Protein AF-0000000074470643 (afdb_homodimer)

pLDDT: mean 95.66, std 6.23, range [49.75, 98.94]

Solvent-accessible surface area (backbone atoms only — not comparable to full-atom values): 32249 Å² total; per-residue (Å²): 108,72,21,38,25,67,33,24,43,57,44,52,68,72,54,52,48,46,34,52,74,59,73,43,54,74,43,66,56,80,84,64,85,57,48,74,66,57,52,50,52,52,26,61,74,69,30,36,44,26,34,28,31,30,64,48,70,72,43,24,52,52,39,91,45,71,69,48,5,43,50,46,12,51,49,52,38,53,51,50,40,50,52,16,71,75,34,62,74,42,31,49,32,29,26,48,40,31,44,61,87,42,54,68,62,26,53,50,46,50,50,44,34,48,71,71,59,56,36,62,28,32,44,42,55,28,53,48,82,82,54,64,42,29,67,37,41,76,83,40,46,69,56,49,51,53,36,24,76,65,48,29,34,36,39,40,39,41,36,68,60,75,71,62,75,52,69,47,98,68,44,48,38,65,79,59,51,23,34,45,32,34,23,51,24,53,50,37,17,43,49,65,39,44,51,70,75,35,70,50,36,45,38,31,29,43,36,44,29,28,47,34,74,73,44,49,52,60,75,42,54,50,32,94,73,57,90,58,93,80,67,84,37,87,45,51,45,67,57,39,51,54,51,58,41,63,40,26,25,22,29,22,69,36,27,43,60,52,47,42,55,34,48,57,74,69,32,58,68,72,34,31,29,31,23,47,37,32,66,80,38,43,70,44,40,40,45,17,35,47,51,34,49,69,68,43,95,61,57,68,66,60,46,44,28,28,32,21,51,25,48,51,61,66,55,50,80,127,106,73,21,39,25,68,34,26,43,58,43,51,70,72,54,52,48,45,34,52,75,58,73,42,53,76,42,65,54,81,85,63,84,55,49,75,65,56,51,50,51,51,27,60,75,69,30,37,43,25,35,27,32,30,62,48,68,74,44,22,52,53,39,90,44,69,68,47,5,44,51,46,13,51,50,53,38,53,51,50,40,51,51,17,71,76,34,62,76,41,30,49,32,28,29,48,41,31,44,63,88,42,52,67,62,28,54,52,47,50,50,44,36,47,70,69,60,56,35,61,27,32,43,43,55,28,54,48,82,82,54,64,42,28,70,36,39,75,82,40,46,69,56,48,51,53,37,24,75,64,48,29,34,35,40,39,41,42,39,68,60,74,69,63,76,52,68,46,98,66,46,48,39,64,79,60,49,23,33,45,31,34,22,52,24,52,50,37,17,43,48,66,38,43,51,70,74,34,68,49,38,46,37,32,29,43,36,44,29,27,48,35,74,73,44,50,52,60,76,40,54,50,32,96,74,57,90,58,91,81,66,84,40,89,46,52,45,68,58,41,51,54,49,57,42,62,39,27,26,23,30,22,70,36,27,43,60,53,45,42,55,33,48,60,74,68,33,57,68,72,34,31,29,32,23,47,36,32,65,80,37,44,71,45,39,39,46,18,35,48,51,34,47,71,67,43,93,61,57,68,67,59,47,44,28,28,32,24,51,27,47,50,61,68,56,51,79,128

InterPro domains:
  IPR006680 Amidohydrolase-related [PF04909] (4-315)
  IPR032465 2-amino-3-carboxymuconate-6-semialdehyde decarboxylase [PTHR21240] (1-316)
  IPR032466 Metal-dependent hydrolase [SSF51556] (3-315)

Nearest PDB structures (foldseek):
  2dvt-assembly1_C  TM=8.179E-01  e=3.214E-21  Rhizobium sp. MTP-10005
  4icm-assembly2_G  TM=8.122E-01  e=1.152E-19  Sphingobium sp. SYK-6
  4ofc-assembly1_A  TM=8.138E-01  e=7.289E-19  Homo sapiens
  4ign-assembly2_B  TM=8.265E-01  e=6.825E-18  Homo sapiens
  7pwy-assembly2_D  TM=8.043E-01  e=5.771E-18  Homo sapiens

Foldseek 3Di:
DEFEAAAAEAQDPVNLVLQVVLVHALLPAHDDDGDPVVVVVLCVVLVYFAYAYEHAPPFLQSHDDQVSSLVRQVVVLVVQLVVCVVPVRHYAYAGTAGFLLPVVSRLVSQCCSCVPSVGLAHEDEQAGDLARRGCLDPSNLSVLVSCLVQLGEYEYFYGAHSDSDDPDPVDGCCVQVRLVSLLVNLVSCLQSVVLVVRVSYAYEGEQFSSCCLVCLCVVADDDPDDPDDDDPGPDHSVSSLVSVQSYAYENALNQAQVSVVSSPVRHPLLRAAYHHNPPSPPSVSSVVSSVRNVPHDDDPVSSCSRRHVSVCVSSDRD/DEFEAAAAEADDPVNLVLQVVLVHALLPAHDDDGDPVVVVVLCVVLVYFAYAYEHAPPFLQSHDDQVSSLVRQVVVLVVQLVVCVVPVRHYAYAGTAGFLLPVVSRLVSQCCSCVPSVGLAHEDEQAGDLARRGCLDPSNLSVLVSCLVQLGEYEYFYGAHSDSDDPDPVDGCVVQVRLVSLQVNLVSCLQSVVLVVRVSYAYEGEQFSSCCLVCLCVVADDDPDDPDDDDPGPDHSVSSLVSVQSYAYENALNQAQVSVVSSVVRHPLLRAAYHHNPPSPPSVSSVVSSVRNVPHDDDPVSSCSRRHVSVCVSSDRD

Sequence (636 aa):
MSKIDTHHHFVPQFYAEAVENAGGDPSGWPTPKWSAEASLASMNRNGTQKAILSLTAPGAVIAPNDNGRRTLARQANEFTAQLRDEQPERFGFFAALPCLLDTEGTLEEIRYSLDVLKAEGVTLFTRYGTGNHYLGHPDFRPIWEELNRRKAVVFIHPTHPADTNRVNPQLPQPAIDYPHETTRTAVDLLTTGTKAAFPDCKVILSHAGGTLPYLISRLTTVTKFPEAEYKPYSRGPEEMVEDFKSFYFDLALSSSPAVLTLLMSLVPHDHIVYGSDFPYANNNKIAGFKEALDEYPLDQDLRDRIYYANAQKLLARHMSKIDTHHHFVPQFYAEAVENAGGDPSGWPTPKWSAEASLASMNRNGTQKAILSLTAPGAVIAPNDNGRRTLARQANEFTAQLRDEQPERFGFFAALPCLLDTEGTLEEIRYSLDVLKAEGVTLFTRYGTGNHYLGHPDFRPIWEELNRRKAVVFIHPTHPADTNRVNPQLPQPAIDYPHETTRTAVDLLTTGTKAAFPDCKVILSHAGGTLPYLISRLTTVTKFPEAEYKPYSRGPEEMVEDFKSFYFDLALSSSPAVLTLLMSLVPHDHIVYGSDFPYANNNKIAGFKEALDEYPLDQDLRDRIYYANAQKLLARH

Secondary structure (DSSP, 8-state):
--EEEEEEEE--HHHHHHHHHTTS-TTSPPPPP--HHHHHHHHHHHTEEEEEEEEPTTGGGGSSSHHHHHHHHHHHHHHHHHHHHH-TTTEEEEEP---TTSHHHHHHHHHIIIIIS--SEEEEESEETTTTEETTSGGGHHHHHHHHHTT-EEEEE----S----SSTT--HHHHHHHHHHHHHHHHHHHTTHHHH-TT-EEEEHHHHTTHHHHHHHHH---SS-SS----SSS-HHHHHHHHHHSEEE-TT---HHHHHHHHHHS-GGGEE----TTTS-HHHHHHHHHHHHHS---HHHHHIIIIIHHHHHH---/--EEEEEEEE--HHHHHHHHHTTS-TTSPPPPP--HHHHHHHHHHHTEEEEEEEEPTTGGGGSSSHHHHHHHHHHHHHHHHHHHHH-TTTEEEEEP---TTSHHHHHHHHHIIIIIS--SEEEEESEETTTTEETTSGGGHHHHHHHHHTT-EEEEE----S----SSTT--GGGTHHHHHHHHHHHHHHHTTHHHH-TT-EEEEHHHHTTHHHHHHHHH---SS-SS----SSS-HHHHHHHHHTSEEE-TT---HHHHHHHHHHS-GGGEE----TTTS-HHHHHHHHHHHHHS---HHHHHIIIIIHHHHHH---

Organism: Aspergillus tubingensis (strain CBS 134.48) (NCBI:txid767770)

Structure (mmCIF, N/CA/C/O backbone):
data_AF-0000000074470643-model_v1
#
loop_
_entity.id
_entity.type
_entity.pdbx_description
1 polymer '6-methylsalicylate decarboxylase'
#
loop_
_atom_site.group_PDB
_atom_site.id
_atom_site.type_symbol
_atom_site.label_atom_id
_atom_site.label_alt_id
_atom_site.label_comp_id
_atom_site.label_asym_id
_atom_site.label_entity_id
_atom_site.label_seq_id
_atom_site.pdbx_PDB_ins_code
_atom_site.Cartn_x
_atom_site.Cartn_y
_atom_site.Cartn_z
_atom_site.occupancy
_atom_site.B_iso_or_equiv
_atom_site.auth_seq_id
_atom_site.auth_comp_id
_atom_site.auth_asym_id
_atom_site.auth_atom_id
_atom_site.pdbx_PDB_model_num
ATOM 1 N N . MET A 1 1 ? 12.703 31.516 -4.488 1 55.69 1 MET A N 1
ATOM 2 C CA . MET A 1 1 ? 11.805 30.422 -4.824 1 55.69 1 MET A CA 1
ATOM 3 C C . MET A 1 1 ? 10.844 30.141 -3.674 1 55.69 1 MET A C 1
ATOM 5 O O . MET A 1 1 ? 11.219 30.266 -2.506 1 55.69 1 MET A O 1
ATOM 9 N N . SER A 1 2 ? 9.383 30.359 -3.783 1 86.06 2 SER A N 1
ATOM 10 C CA . SER A 1 2 ? 8.195 30.703 -3.014 1 86.06 2 SER A CA 1
ATOM 11 C C . SER A 1 2 ? 7.367 29.453 -2.684 1 86.06 2 SER A C 1
ATOM 13 O O . SER A 1 2 ? 6.141 29.469 -2.805 1 86.06 2 SER A O 1
ATOM 15 N N . LYS A 1 3 ? 7.992 28.375 -2.143 1 97 3 LYS A N 1
ATOM 16 C CA . LYS A 1 3 ? 7.203 27.188 -1.842 1 97 3 LYS A CA 1
ATOM 17 C C . LYS A 1 3 ? 6.566 27.281 -0.459 1 97 3 LYS A C 1
ATOM 19 O O . LYS A 1 3 ? 7.125 27.906 0.447 1 97 3 LYS A O 1
ATOM 24 N N . ILE A 1 4 ? 5.418 26.75 -0.362 1 98.5 4 ILE A N 1
ATOM 25 C CA . ILE A 1 4 ? 4.809 26.484 0.936 1 98.5 4 ILE A CA 1
ATOM 26 C C . ILE A 1 4 ? 4.844 24.984 1.229 1 98.5 4 ILE A C 1
ATOM 28 O O . ILE A 1 4 ? 4.297 24.188 0.465 1 98.5 4 ILE A O 1
ATOM 32 N N . ASP A 1 5 ? 5.547 24.578 2.24 1 98.69 5 ASP A N 1
ATOM 33 C CA . ASP A 1 5 ? 5.699 23.188 2.672 1 98.69 5 ASP A CA 1
ATOM 34 C C . ASP A 1 5 ? 4.605 22.797 3.664 1 98.69 5 ASP A C 1
ATOM 36 O O . ASP A 1 5 ? 4.684 23.141 4.848 1 98.69 5 ASP A O 1
ATOM 40 N N . THR A 1 6 ? 3.633 22.016 3.234 1 98.81 6 THR A N 1
ATOM 41 C CA . THR A 1 6 ? 2.477 21.672 4.062 1 98.81 6 THR A CA 1
ATOM 42 C C . THR A 1 6 ? 2.752 20.438 4.902 1 98.81 6 THR A C 1
ATOM 44 O O . THR A 1 6 ? 1.902 20.016 5.688 1 98.81 6 THR A O 1
ATOM 47 N N . HIS A 1 7 ? 3.889 19.781 4.762 1 98.81 7 HIS A N 1
ATOM 48 C CA . HIS A 1 7 ? 4.316 18.594 5.492 1 98.81 7 HIS A CA 1
ATOM 49 C C . HIS A 1 7 ? 5.75 18.75 5.996 1 98.81 7 HIS A C 1
ATOM 51 O O . HIS A 1 7 ? 6.68 18.188 5.41 1 98.81 7 HIS A O 1
ATOM 57 N N . HIS A 1 8 ? 5.855 19.422 7.062 1 98.75 8 HIS A N 1
ATOM 58 C CA . HIS A 1 8 ? 7.102 19.75 7.742 1 98.75 8 HIS A CA 1
ATOM 59 C C . HIS A 1 8 ? 6.98 19.547 9.25 1 98.75 8 HIS A C 1
ATOM 61 O O . HIS A 1 8 ? 6.043 20.047 9.875 1 98.75 8 HIS A O 1
ATOM 67 N N . HIS A 1 9 ? 7.891 18.75 9.758 1 98.69 9 HIS A N 1
ATOM 68 C CA . HIS A 1 9 ? 7.738 18.438 11.172 1 98.69 9 HIS A CA 1
ATOM 69 C C . HIS A 1 9 ? 8.695 19.25 12.039 1 98.69 9 HIS A C 1
ATOM 71 O O . HIS A 1 9 ? 9.648 19.844 11.523 1 98.69 9 HIS A O 1
ATOM 77 N N . PHE A 1 10 ? 8.352 19.344 13.281 1 98.38 10 PHE A N 1
ATOM 78 C CA . PHE A 1 10 ? 9.219 19.859 14.336 1 98.38 10 PHE A CA 1
ATOM 79 C C . PHE A 1 10 ? 9.328 18.859 15.477 1 98.38 10 PHE A C 1
ATOM 81 O O . PHE A 1 10 ? 8.398 18.094 15.734 1 98.38 10 PHE A O 1
ATOM 88 N N . VAL A 1 11 ? 10.531 18.797 16.078 1 97.69 11 VAL A N 1
ATOM 89 C CA . VAL A 1 11 ? 10.805 17.875 17.188 1 97.69 11 VAL A CA 1
ATOM 90 C C . VAL A 1 11 ? 11.508 18.641 18.312 1 97.69 11 VAL A C 1
ATOM 92 O O . VAL A 1 11 ? 12.703 18.469 18.531 1 97.69 11 VAL A O 1
ATOM 95 N N . PRO A 1 12 ? 10.711 19.453 19.031 1 97.56 12 PRO A N 1
ATOM 96 C CA . PRO A 1 12 ? 11.344 20.156 20.141 1 97.56 12 PRO A CA 1
ATOM 97 C C . PRO A 1 12 ? 11.836 19.219 21.25 1 97.56 12 PRO A C 1
ATOM 99 O O . PRO A 1 12 ? 11.383 18.078 21.328 1 97.56 12 PRO A O 1
ATOM 102 N N . GLN A 1 13 ? 12.727 19.766 22.062 1 97.31 13 GLN A N 1
ATOM 103 C CA . GLN A 1 13 ? 13.406 18.953 23.078 1 97.31 13 GLN A CA 1
ATOM 104 C C . GLN A 1 13 ? 12.398 18.281 24 1 97.31 13 GLN A C 1
ATOM 106 O O . GLN A 1 13 ? 12.555 17.094 24.328 1 97.31 13 GLN A O 1
ATOM 111 N N . PHE A 1 14 ? 11.391 18.984 24.391 1 97.81 14 PHE A N 1
ATOM 112 C CA . PHE A 1 14 ? 10.43 18.406 25.328 1 97.81 14 PHE A CA 1
ATOM 113 C C . PHE A 1 14 ? 9.695 17.219 24.703 1 97.81 14 PHE A C 1
ATOM 115 O O . PHE A 1 14 ? 9.328 16.266 25.391 1 97.81 14 PHE A O 1
ATOM 122 N N . TYR A 1 15 ? 9.445 17.25 23.453 1 98 15 TYR A N 1
ATOM 123 C CA . TYR A 1 15 ? 8.789 16.125 22.766 1 98 15 TYR A CA 1
ATOM 124 C C . TYR A 1 15 ? 9.742 14.945 22.625 1 98 15 TYR A C 1
ATOM 126 O O . TYR A 1 15 ? 9.359 13.797 22.859 1 98 15 TYR A O 1
ATOM 134 N N . ALA A 1 16 ? 10.961 15.25 22.172 1 97.38 16 ALA A N 1
ATOM 135 C CA . ALA A 1 16 ? 11.969 14.195 22.062 1 97.38 16 ALA A CA 1
ATOM 136 C C . ALA A 1 16 ? 12.117 13.445 23.391 1 97.38 16 ALA A C 1
ATOM 138 O O . ALA A 1 16 ? 12.234 12.219 23.406 1 97.38 16 ALA A O 1
ATOM 139 N N . GLU A 1 17 ? 12.102 14.18 24.453 1 97.19 17 GLU A N 1
ATOM 140 C CA . GLU A 1 17 ? 12.211 13.594 25.781 1 97.19 17 GLU A CA 1
ATOM 141 C C . GLU A 1 17 ? 10.992 12.742 26.109 1 97.19 17 GLU A C 1
ATOM 143 O O . GLU A 1 17 ? 11.117 11.68 26.719 1 97.19 17 GLU A O 1
ATOM 148 N N . ALA A 1 18 ? 9.836 13.25 25.75 1 97.44 18 ALA A N 1
ATOM 149 C CA . ALA A 1 18 ? 8.609 12.477 25.984 1 97.44 18 ALA A CA 1
ATOM 150 C C . ALA A 1 18 ? 8.664 11.141 25.266 1 97.44 18 ALA A C 1
ATOM 152 O O . ALA A 1 18 ? 8.266 10.109 25.812 1 97.44 18 ALA A O 1
ATOM 153 N N . VAL A 1 19 ? 9.125 11.117 24.031 1 97 19 VAL A N 1
ATOM 154 C CA . VAL A 1 19 ? 9.25 9.891 23.25 1 97 19 VAL A CA 1
ATOM 155 C C . VAL A 1 19 ? 10.258 8.953 23.906 1 97 19 VAL A C 1
ATOM 157 O O . VAL A 1 19 ? 10 7.758 24.047 1 97 19 VAL A O 1
ATOM 160 N N . GLU A 1 20 ? 11.367 9.508 24.312 1 95.88 20 GLU A N 1
ATOM 161 C CA . GLU A 1 20 ? 12.406 8.727 24.969 1 95.88 20 GLU A CA 1
ATOM 162 C C . GLU A 1 20 ? 11.891 8.102 26.266 1 95.88 20 GLU A C 1
ATOM 164 O O . GLU A 1 20 ? 12.117 6.922 26.531 1 95.88 20 GLU A O 1
ATOM 169 N N . ASN A 1 21 ? 11.219 8.914 27 1 95.94 21 ASN A N 1
ATOM 170 C CA . ASN A 1 21 ? 10.688 8.469 28.281 1 95.94 21 ASN A CA 1
ATOM 171 C C . ASN A 1 21 ? 9.664 7.348 28.109 1 95.94 21 ASN A C 1
ATOM 173 O O . ASN A 1 21 ? 9.469 6.531 29 1 95.94 21 ASN A O 1
ATOM 177 N N . ALA A 1 22 ? 9.062 7.34 26.953 1 95.5 22 ALA A N 1
ATOM 178 C CA . ALA A 1 22 ? 8.047 6.324 26.672 1 95.5 22 ALA A CA 1
ATOM 179 C C . ALA A 1 22 ? 8.695 5.062 26.109 1 95.5 22 ALA A C 1
ATOM 181 O O . ALA A 1 22 ? 7.996 4.102 25.766 1 95.5 22 ALA A O 1
ATOM 182 N N . GLY A 1 23 ? 9.938 5.008 25.938 1 94.25 23 GLY A N 1
ATOM 183 C CA . GLY A 1 23 ? 10.625 3.828 25.438 1 94.25 23 GLY A CA 1
ATOM 184 C C . GLY A 1 23 ? 11 3.936 23.969 1 94.25 23 GLY A C 1
ATOM 185 O O . GLY A 1 23 ? 11.359 2.938 23.344 1 94.25 23 GLY A O 1
ATOM 186 N N . GLY A 1 24 ? 10.812 5.113 23.422 1 92.12 24 GLY A N 1
ATOM 187 C CA . GLY A 1 24 ? 11.141 5.324 22.016 1 92.12 24 GLY A CA 1
ATOM 188 C C . GLY A 1 24 ? 9.93 5.32 21.109 1 92.12 24 GLY A C 1
ATOM 189 O O . GLY A 1 24 ? 8.805 5.09 21.562 1 92.12 24 GLY A O 1
ATOM 190 N N . ASP A 1 25 ? 10.094 5.633 19.859 1 90.81 25 ASP A N 1
ATOM 191 C CA . ASP A 1 25 ? 9.039 5.605 18.844 1 90.81 25 ASP A CA 1
ATOM 192 C C . ASP A 1 25 ? 8.625 4.172 18.531 1 90.81 25 ASP A C 1
ATOM 194 O O . ASP A 1 25 ? 9.438 3.375 18.062 1 90.81 25 ASP A O 1
ATOM 198 N N . PRO A 1 26 ? 7.418 3.824 18.656 1 89.19 26 PRO A N 1
ATOM 199 C CA . PRO A 1 26 ? 6.973 2.447 18.422 1 89.19 26 PRO A CA 1
ATOM 200 C C . PRO A 1 26 ? 7.16 1.996 16.984 1 89.19 26 PRO A C 1
ATOM 202 O O . PRO A 1 26 ? 7.199 0.794 16.703 1 89.19 26 PRO A O 1
ATOM 205 N N . SER A 1 27 ? 7.27 2.879 16.016 1 88 27 SER A N 1
ATOM 206 C CA . SER A 1 27 ? 7.418 2.539 14.609 1 88 27 SER A CA 1
ATOM 207 C C . SER A 1 27 ? 8.812 2.006 14.305 1 88 27 SER A C 1
ATOM 209 O O . SER A 1 27 ? 9.055 1.438 13.242 1 88 27 SER A O 1
ATOM 211 N N . GLY A 1 28 ? 9.797 2.242 15.258 1 83.69 28 GLY A N 1
ATOM 212 C CA . GLY A 1 28 ? 11.172 1.803 15.086 1 83.69 28 GLY A CA 1
ATOM 213 C C . GLY A 1 28 ? 12.062 2.863 14.469 1 83.69 28 GLY A C 1
ATOM 214 O O . GLY A 1 28 ? 13.273 2.67 14.352 1 83.69 28 GLY A O 1
ATOM 215 N N . TRP A 1 29 ? 11.523 3.947 14.086 1 84.69 29 TRP A N 1
ATOM 216 C CA . TRP A 1 29 ? 12.32 5.031 13.523 1 84.69 29 TRP A CA 1
ATOM 217 C C . TRP A 1 29 ? 12.953 5.875 14.625 1 84.69 29 TRP A C 1
ATOM 219 O O . TRP A 1 29 ? 12.297 6.215 15.609 1 84.69 29 TRP A O 1
ATOM 229 N N . PRO A 1 30 ? 14.195 6.23 14.477 1 86.75 30 PRO A N 1
ATOM 230 C CA . PRO A 1 30 ? 14.836 7.074 15.492 1 86.75 30 PRO A CA 1
ATOM 231 C C . PRO A 1 30 ? 14.297 8.5 15.492 1 86.75 30 PRO A C 1
ATOM 233 O O . PRO A 1 30 ? 13.922 9.023 14.438 1 86.75 30 PRO A O 1
ATOM 236 N N . THR A 1 31 ? 14.234 9.117 16.641 1 91.88 31 THR A N 1
ATOM 237 C CA . THR A 1 31 ? 13.836 10.516 16.766 1 91.88 31 THR A CA 1
ATOM 238 C C . THR A 1 31 ? 14.938 11.445 16.266 1 91.88 31 THR A C 1
ATOM 240 O O . THR A 1 31 ? 16.031 11.469 16.828 1 91.88 31 THR A O 1
ATOM 243 N N . PRO A 1 32 ? 14.688 12.188 15.281 1 93.44 32 PRO A N 1
ATOM 244 C CA . PRO A 1 32 ? 15.734 13.07 14.773 1 93.44 32 PRO A CA 1
ATOM 245 C C . PRO A 1 32 ? 15.969 14.289 15.664 1 93.44 32 PRO A C 1
ATOM 247 O O . PRO A 1 32 ? 15.086 14.672 16.438 1 93.44 32 PRO A O 1
ATOM 250 N N . LYS A 1 33 ? 17.141 14.836 15.5 1 93.88 33 LYS A N 1
ATOM 251 C CA . LYS A 1 33 ? 17.391 16.156 16.078 1 93.88 33 LYS A CA 1
ATOM 252 C C . LYS A 1 33 ? 16.688 17.25 15.273 1 93.88 33 LYS A C 1
ATOM 254 O O . LYS A 1 33 ? 16.578 17.141 14.047 1 93.88 33 LYS A O 1
ATOM 259 N N . TRP A 1 34 ? 16.281 18.25 16.062 1 96.94 34 TRP A N 1
ATOM 260 C CA . TRP A 1 34 ? 15.586 19.344 15.383 1 96.94 34 TRP A CA 1
ATOM 261 C C . TRP A 1 34 ? 15.844 20.672 16.078 1 96.94 34 TRP A C 1
ATOM 263 O O . TRP A 1 34 ? 15.992 20.719 17.312 1 96.94 34 TRP A O 1
ATOM 273 N N . SER A 1 35 ? 15.953 21.688 15.32 1 97.69 35 SER A N 1
ATOM 274 C CA . SER A 1 35 ? 15.93 23.078 15.766 1 97.69 35 SER A CA 1
ATOM 275 C C . SER A 1 35 ? 15.266 23.969 14.727 1 97.69 35 SER A C 1
ATOM 277 O O . SER A 1 35 ? 15.156 23.609 13.555 1 97.69 35 SER A O 1
ATOM 279 N N . ALA A 1 36 ? 14.734 25.094 15.172 1 97.94 36 ALA A N 1
ATOM 280 C CA . ALA A 1 36 ? 14.172 26.062 14.227 1 97.94 36 ALA A CA 1
ATOM 281 C C . ALA A 1 36 ? 15.195 26.469 13.172 1 97.94 36 ALA A C 1
ATOM 283 O O . ALA A 1 36 ? 14.859 26.641 12 1 97.94 36 ALA A O 1
ATOM 284 N N . GLU A 1 37 ? 16.453 26.547 13.602 1 97.94 37 GLU A N 1
ATOM 285 C CA . GLU A 1 37 ? 17.531 26.906 12.695 1 97.94 37 GLU A CA 1
ATOM 286 C C . GLU A 1 37 ? 17.734 25.844 11.625 1 97.94 37 GLU A C 1
ATOM 288 O O . GLU A 1 37 ? 17.984 26.156 10.461 1 97.94 37 GLU A O 1
ATOM 293 N N . ALA A 1 38 ? 17.672 24.594 12.039 1 97.56 38 ALA A N 1
ATOM 294 C CA . ALA A 1 38 ? 17.828 23.5 11.086 1 97.56 38 ALA A CA 1
ATOM 295 C C . ALA A 1 38 ? 16.703 23.516 10.055 1 97.56 38 ALA A C 1
ATOM 297 O O . ALA A 1 38 ? 16.922 23.25 8.875 1 97.56 38 ALA A O 1
ATOM 298 N N . SER A 1 39 ? 15.43 23.75 10.555 1 98 39 SER A N 1
ATOM 299 C CA . SER A 1 39 ? 14.297 23.875 9.648 1 98 39 SER A CA 1
ATOM 300 C C . SER A 1 39 ? 14.516 25 8.641 1 98 39 SER A C 1
ATOM 302 O O . SER A 1 39 ? 14.336 24.812 7.438 1 98 39 SER A O 1
ATOM 304 N N . LEU A 1 40 ? 14.969 26.141 9.125 1 97.94 40 LEU A N 1
ATOM 305 C CA . LEU A 1 40 ? 15.195 27.297 8.25 1 97.94 40 LEU A CA 1
ATOM 306 C C . LEU A 1 40 ? 16.281 26.984 7.23 1 97.94 40 LEU A C 1
ATOM 308 O O . LEU A 1 40 ? 16.172 27.375 6.062 1 97.94 40 LEU A O 1
ATOM 312 N N . ALA A 1 41 ? 17.312 26.297 7.676 1 97.19 41 ALA A N 1
ATOM 313 C CA . ALA A 1 41 ? 18.391 25.922 6.766 1 97.19 41 ALA A CA 1
ATOM 314 C C . ALA A 1 41 ? 17.891 25 5.66 1 97.19 41 ALA A C 1
ATOM 316 O O . ALA A 1 41 ? 18.219 25.188 4.484 1 97.19 41 ALA A O 1
ATOM 317 N N . SER A 1 42 ? 17.109 24.031 6.031 1 96.19 42 SER A N 1
ATOM 318 C CA . SER A 1 42 ? 16.531 23.125 5.051 1 96.19 42 SER A CA 1
ATOM 319 C C . SER A 1 42 ? 15.594 23.844 4.09 1 96.19 42 SER A C 1
ATOM 321 O O . SER A 1 42 ? 15.617 23.594 2.885 1 96.19 42 SER A O 1
ATOM 323 N N . MET A 1 43 ? 14.773 24.719 4.621 1 97.12 43 MET A N 1
ATOM 324 C CA . MET A 1 43 ? 13.844 25.516 3.818 1 97.12 43 MET A CA 1
ATOM 325 C C . MET A 1 43 ? 14.602 26.359 2.789 1 97.12 43 MET A C 1
ATOM 327 O O . MET A 1 43 ? 14.234 26.359 1.61 1 97.12 43 MET A O 1
ATOM 331 N N . ASN A 1 44 ? 15.656 26.984 3.211 1 96.06 44 ASN A N 1
ATOM 332 C CA . ASN A 1 44 ? 16.453 27.812 2.311 1 96.06 44 ASN A CA 1
ATOM 333 C C . ASN A 1 44 ? 17.094 26.969 1.206 1 96.06 44 ASN A C 1
ATOM 335 O O . ASN A 1 44 ? 17.094 27.359 0.039 1 96.06 44 ASN A O 1
ATOM 339 N N . ARG A 1 45 ? 17.531 25.859 1.609 1 92.69 45 ARG A N 1
ATOM 340 C CA . ARG A 1 45 ? 18.172 24.953 0.655 1 92.69 45 ARG A CA 1
ATOM 341 C C . ARG A 1 45 ? 17.172 24.469 -0.391 1 92.69 45 ARG A C 1
ATOM 343 O O . ARG A 1 45 ? 17.531 24.266 -1.553 1 92.69 45 ARG A O 1
ATOM 350 N N . ASN A 1 46 ? 15.945 24.391 0.008 1 93.06 46 ASN A N 1
ATOM 351 C CA . ASN A 1 46 ? 14.945 23.766 -0.852 1 93.06 46 ASN A CA 1
ATOM 352 C C . ASN A 1 46 ? 14.055 24.812 -1.52 1 93.06 46 ASN A C 1
ATOM 354 O O . ASN A 1 46 ? 13.188 24.469 -2.328 1 93.06 46 ASN A O 1
ATOM 358 N N . GLY A 1 47 ? 14.234 26.016 -1.171 1 95.5 47 GLY A N 1
ATOM 359 C CA . GLY A 1 47 ? 13.438 27.078 -1.773 1 95.5 47 GLY A CA 1
ATOM 360 C C . GLY A 1 47 ? 12.055 27.203 -1.167 1 95.5 47 GLY A C 1
ATOM 361 O O . GLY A 1 47 ? 11.109 27.609 -1.844 1 95.5 47 GLY A O 1
ATOM 362 N N . THR A 1 48 ? 11.922 26.797 0.086 1 97.31 48 THR A N 1
ATOM 363 C CA . THR A 1 48 ? 10.664 26.906 0.813 1 97.31 48 THR A CA 1
ATOM 364 C C . THR A 1 48 ? 10.57 28.219 1.561 1 97.31 48 THR A C 1
ATOM 366 O O . THR A 1 48 ? 11.453 28.562 2.354 1 97.31 48 THR A O 1
ATOM 369 N N . GLN A 1 49 ? 9.609 28.953 1.248 1 97.75 49 GLN A N 1
ATOM 370 C CA . GLN A 1 49 ? 9.391 30.234 1.914 1 97.75 49 GLN A CA 1
ATOM 371 C C . GLN A 1 49 ? 8.711 30.047 3.266 1 97.75 49 GLN A C 1
ATOM 373 O O . GLN A 1 49 ? 9.086 30.688 4.254 1 97.75 49 GLN A O 1
ATOM 378 N N . LYS A 1 50 ? 7.672 29.234 3.277 1 98.06 50 LYS A N 1
ATOM 379 C CA . LYS A 1 50 ? 6.887 29.016 4.488 1 98.06 50 LYS A CA 1
ATOM 380 C C . LYS A 1 50 ? 6.668 27.531 4.734 1 98.06 50 LYS A C 1
ATOM 382 O O . LYS A 1 50 ? 6.371 26.781 3.805 1 98.06 50 LYS A O 1
ATOM 387 N N . ALA A 1 51 ? 6.875 27.094 5.93 1 98.56 51 ALA A N 1
ATOM 388 C CA . ALA A 1 51 ? 6.602 25.719 6.352 1 98.56 51 ALA A CA 1
ATOM 389 C C . ALA A 1 51 ? 5.457 25.672 7.359 1 98.56 51 ALA A C 1
ATOM 391 O O . ALA A 1 51 ? 5.426 26.469 8.305 1 98.56 51 ALA A O 1
ATOM 392 N N . ILE A 1 52 ? 4.496 24.844 7.098 1 98.75 52 ILE A N 1
ATOM 393 C CA . ILE A 1 52 ? 3.457 24.562 8.078 1 98.75 52 ILE A CA 1
ATOM 394 C C . ILE A 1 52 ? 3.891 23.406 8.969 1 98.75 52 ILE A C 1
ATOM 396 O O . ILE A 1 52 ? 3.92 22.25 8.523 1 98.75 52 ILE A O 1
ATOM 400 N N . LEU A 1 53 ? 4.207 23.688 10.203 1 98.81 53 LEU A N 1
ATOM 401 C CA . LEU A 1 53 ? 4.773 22.734 11.141 1 98.81 53 LEU A CA 1
ATOM 402 C C . LEU A 1 53 ? 3.695 21.812 11.695 1 98.81 53 LEU A C 1
ATOM 404 O O . LEU A 1 53 ? 2.584 22.25 11.992 1 98.81 53 LEU A O 1
ATOM 408 N N . SER A 1 54 ? 3.977 20.531 11.773 1 98.75 54 SER A N 1
ATOM 409 C CA . SER A 1 54 ? 3.107 19.578 12.438 1 98.75 54 SER A CA 1
ATOM 410 C C . SER A 1 54 ? 3.904 18.641 13.336 1 98.75 54 SER A C 1
ATOM 412 O O . SER A 1 54 ? 5.023 18.25 13 1 98.75 54 SER A O 1
ATOM 414 N N . LEU A 1 55 ? 3.355 18.344 14.469 1 97.69 55 LEU A N 1
ATOM 415 C CA . LEU A 1 55 ? 3.977 17.375 15.352 1 97.69 55 LEU A CA 1
ATOM 416 C C . LEU A 1 55 ? 3.902 15.969 14.758 1 97.69 55 LEU A C 1
ATOM 418 O O . LEU A 1 55 ? 2.824 15.516 14.367 1 97.69 55 LEU A O 1
ATOM 422 N N . THR A 1 56 ? 4.957 15.328 14.609 1 91.62 56 THR A N 1
ATOM 423 C CA . THR A 1 56 ? 5.043 14.031 13.938 1 91.62 56 THR A CA 1
ATOM 424 C C . THR A 1 56 ? 4.43 12.93 14.797 1 91.62 56 THR A C 1
ATOM 426 O O . THR A 1 56 ? 4.047 13.172 15.945 1 91.62 56 THR A O 1
ATOM 429 N N . ALA A 1 57 ? 4.262 11.812 14.18 1 94.44 57 ALA A N 1
ATOM 430 C CA . ALA A 1 57 ? 3.828 10.617 14.898 1 94.44 57 ALA A CA 1
ATOM 431 C C . ALA A 1 57 ? 4.898 10.148 15.875 1 94.44 57 ALA A C 1
ATOM 433 O O . ALA A 1 57 ? 6.098 10.273 15.609 1 94.44 57 ALA A O 1
ATOM 434 N N . PRO A 1 58 ? 4.504 9.641 17.078 1 94.44 58 PRO A N 1
ATOM 435 C CA . PRO A 1 58 ? 3.137 9.297 17.469 1 94.44 58 PRO A CA 1
ATOM 436 C C . PRO A 1 58 ? 2.383 10.477 18.078 1 94.44 58 PRO A C 1
ATOM 438 O O . PRO A 1 58 ? 1.208 10.352 18.422 1 94.44 58 PRO A O 1
ATOM 441 N N . GLY A 1 59 ? 3.037 11.656 18.156 1 97.06 59 GLY A N 1
ATOM 442 C CA . GLY A 1 59 ? 2.373 12.852 18.641 1 97.06 59 GLY A CA 1
ATOM 443 C C . GLY A 1 59 ? 2.113 12.82 20.141 1 97.06 59 GLY A C 1
ATOM 444 O O . GLY A 1 59 ? 2.828 12.148 20.891 1 97.06 59 GLY A O 1
ATOM 445 N N . ALA A 1 60 ? 1.167 13.555 20.562 1 98 60 ALA A N 1
ATOM 446 C CA . ALA A 1 60 ? 0.903 13.742 22 1 98 60 ALA A CA 1
ATOM 447 C C . ALA A 1 60 ? 0.417 12.445 22.641 1 98 60 ALA A C 1
ATOM 449 O O . ALA A 1 60 ? 0.482 12.289 23.859 1 98 60 ALA A O 1
ATOM 450 N N . VAL A 1 61 ? -0.003 11.5 21.844 1 96.81 61 VAL A N 1
ATOM 451 C CA . VAL A 1 61 ? -0.555 10.258 22.359 1 96.81 61 VAL A CA 1
ATOM 452 C C . VAL A 1 61 ? 0.551 9.438 23.031 1 96.81 61 VAL A C 1
ATOM 454 O O . VAL A 1 61 ? 0.275 8.469 23.734 1 96.81 61 VAL A O 1
ATOM 457 N N . ILE A 1 62 ? 1.792 9.82 22.828 1 96.88 62 ILE A N 1
ATOM 458 C CA . ILE A 1 62 ? 2.928 9.094 23.391 1 96.88 62 ILE A CA 1
ATOM 459 C C . ILE A 1 62 ? 2.924 9.234 24.906 1 96.88 62 ILE A C 1
ATOM 461 O O . ILE A 1 62 ? 3.551 8.445 25.609 1 96.88 62 ILE A O 1
ATOM 465 N N . ALA A 1 63 ? 2.309 10.375 25.422 1 96.94 63 ALA A N 1
ATOM 466 C CA . ALA A 1 63 ? 2.207 10.555 26.859 1 96.94 63 ALA A CA 1
ATOM 467 C C . ALA A 1 63 ? 1.361 9.453 27.5 1 96.94 63 ALA A C 1
ATOM 469 O O . ALA A 1 63 ? 0.498 8.867 26.844 1 96.94 63 ALA A O 1
ATOM 470 N N . PRO A 1 64 ? 1.555 9.188 28.734 1 94.38 64 PRO A N 1
ATOM 471 C CA . PRO A 1 64 ? 1.061 7.938 29.312 1 94.38 64 PRO A CA 1
ATOM 472 C C . PRO A 1 64 ? -0.434 7.984 29.625 1 94.38 64 PRO A C 1
ATOM 474 O O . PRO A 1 64 ? -1.063 6.938 29.812 1 94.38 64 PRO A O 1
ATOM 477 N N . ASN A 1 65 ? -1.025 9.148 29.875 1 96.19 65 ASN A N 1
ATOM 478 C CA . ASN A 1 65 ? -2.445 9.258 30.188 1 96.19 65 ASN A CA 1
ATOM 479 C C . ASN A 1 65 ? -3.068 10.5 29.562 1 96.19 65 ASN A C 1
ATOM 481 O O . ASN A 1 65 ? -2.367 11.32 28.969 1 96.19 65 ASN A O 1
ATOM 485 N N . ASP A 1 66 ? -4.352 10.68 29.703 1 97.25 66 ASP A N 1
ATOM 486 C CA . ASP A 1 66 ? -5.086 11.734 29.016 1 97.25 66 ASP A CA 1
ATOM 487 C C . ASP A 1 66 ? -4.598 13.117 29.453 1 97.25 66 ASP A C 1
ATOM 489 O O . ASP A 1 66 ? -4.457 14.023 28.625 1 97.25 66 ASP A O 1
ATOM 493 N N . ASN A 1 67 ? -4.352 13.25 30.719 1 98.06 67 ASN A N 1
ATOM 494 C CA . ASN A 1 67 ? -3.852 14.531 31.203 1 98.06 67 ASN A CA 1
ATOM 495 C C . ASN A 1 67 ? -2.496 14.875 30.578 1 98.06 67 ASN A C 1
ATOM 497 O O . ASN A 1 67 ? -2.264 16.016 30.172 1 98.06 67 ASN A O 1
ATOM 501 N N . GLY A 1 68 ? -1.642 13.859 30.578 1 98.12 68 GLY A N 1
ATOM 502 C CA . GLY A 1 68 ? -0.344 14.039 29.953 1 98.12 68 GLY A CA 1
ATOM 503 C C . GLY A 1 68 ? -0.44 14.352 28.469 1 98.12 68 GLY A C 1
ATOM 504 O O . GLY A 1 68 ? 0.311 15.188 27.953 1 98.12 68 GLY A O 1
ATOM 505 N N . ARG A 1 69 ? -1.33 13.711 27.828 1 98.56 69 ARG A N 1
ATOM 506 C CA . ARG A 1 69 ? -1.528 13.906 26.391 1 98.56 69 ARG A CA 1
ATOM 507 C C . ARG A 1 69 ? -2.066 15.305 26.094 1 98.56 69 ARG A C 1
ATOM 509 O O . ARG A 1 69 ? -1.625 15.961 25.156 1 98.56 69 ARG A O 1
ATOM 516 N N . ARG A 1 70 ? -3 15.805 26.922 1 98.75 70 ARG A N 1
ATOM 517 C CA . ARG A 1 70 ? -3.504 17.172 26.797 1 98.75 70 ARG A CA 1
ATOM 518 C C . ARG A 1 70 ? -2.387 18.188 27.016 1 98.75 70 ARG A C 1
ATOM 520 O O . ARG A 1 70 ? -2.244 19.141 26.234 1 98.75 70 ARG A O 1
ATOM 527 N N . THR A 1 71 ? -1.594 17.953 28.016 1 98.69 71 THR A N 1
ATOM 528 C CA . THR A 1 71 ? -0.506 18.859 28.359 1 98.69 71 THR A CA 1
ATOM 529 C C . THR A 1 71 ? 0.53 18.906 27.234 1 98.69 71 THR A C 1
ATOM 531 O O . THR A 1 71 ? 0.979 20 26.859 1 98.69 71 THR A O 1
ATOM 534 N N . LEU A 1 72 ? 0.883 17.781 26.75 1 98.75 72 LEU A N 1
ATOM 535 C CA . LEU A 1 72 ? 1.896 17.703 25.703 1 98.75 72 LEU A CA 1
ATOM 536 C C . LEU A 1 72 ? 1.407 18.375 24.422 1 98.75 72 LEU A C 1
ATOM 538 O O . LEU A 1 72 ? 2.164 19.094 23.766 1 98.75 72 LEU A O 1
ATOM 542 N N . ALA A 1 73 ? 0.162 18.141 24.047 1 98.88 73 ALA A N 1
ATOM 543 C CA . ALA A 1 73 ? -0.417 18.797 22.875 1 98.88 73 ALA A CA 1
ATOM 544 C C . ALA A 1 73 ? -0.422 20.312 23.047 1 98.88 73 ALA A C 1
ATOM 546 O O . ALA A 1 73 ? -0.027 21.047 22.141 1 98.88 73 ALA A O 1
ATOM 547 N N . ARG A 1 74 ? -0.842 20.75 24.25 1 98.88 74 ARG A N 1
ATOM 548 C CA . ARG A 1 74 ? -0.884 22.188 24.547 1 98.88 74 ARG A CA 1
ATOM 549 C C . ARG A 1 74 ? 0.506 22.797 24.469 1 98.88 74 ARG A C 1
ATOM 551 O O . ARG A 1 74 ? 0.677 23.875 23.875 1 98.88 74 ARG A O 1
ATOM 558 N N . GLN A 1 75 ? 1.45 22.125 24.984 1 98.81 75 GLN A N 1
ATOM 559 C CA . GLN A 1 75 ? 2.83 22.594 24.953 1 98.81 75 GLN A CA 1
ATOM 560 C C . GLN A 1 75 ? 3.344 22.703 23.516 1 98.81 75 GLN A C 1
ATOM 562 O O . GLN A 1 75 ? 3.994 23.688 23.172 1 98.81 75 GLN A O 1
ATOM 567 N N . ALA A 1 76 ? 3.076 21.734 22.75 1 98.88 76 ALA A N 1
ATOM 568 C CA . ALA A 1 76 ? 3.496 21.734 21.344 1 98.88 76 ALA A CA 1
ATOM 569 C C . ALA A 1 76 ? 2.863 22.891 20.578 1 98.88 76 ALA A C 1
ATOM 571 O O . ALA A 1 76 ? 3.537 23.562 19.812 1 98.88 76 ALA A O 1
ATOM 572 N N . ASN A 1 77 ? 1.591 23.047 20.828 1 98.88 77 ASN A N 1
ATOM 573 C CA . ASN A 1 77 ? 0.861 24.094 20.125 1 98.88 77 ASN A CA 1
ATOM 574 C C . ASN A 1 77 ? 1.342 25.484 20.531 1 98.88 77 ASN A C 1
ATOM 576 O O . ASN A 1 77 ? 1.518 26.359 19.672 1 98.88 77 ASN A O 1
ATOM 580 N N . GLU A 1 78 ? 1.552 25.719 21.781 1 98.94 78 GLU A N 1
ATOM 581 C CA . GLU A 1 78 ? 2.041 27.016 22.25 1 98.94 78 GLU A CA 1
ATOM 582 C C . GLU A 1 78 ? 3.459 27.281 21.75 1 98.94 78 GLU A C 1
ATOM 584 O O . GLU A 1 78 ? 3.793 28.422 21.391 1 98.94 78 GLU A O 1
ATOM 589 N N . PHE A 1 79 ? 4.242 26.25 21.703 1 98.81 79 PHE A N 1
ATOM 590 C CA . PHE A 1 79 ? 5.602 26.359 21.188 1 98.81 79 PHE A CA 1
ATOM 591 C C . PHE A 1 79 ? 5.582 26.797 19.719 1 98.81 79 PHE A C 1
ATOM 593 O O . PHE A 1 79 ? 6.297 27.719 19.344 1 98.81 79 PHE A O 1
ATOM 600 N N . THR A 1 80 ? 4.785 26.141 18.922 1 98.56 80 THR A N 1
ATOM 601 C CA . THR A 1 80 ? 4.754 26.453 17.5 1 98.56 80 THR A CA 1
ATOM 602 C C . THR A 1 80 ? 4.105 27.797 17.25 1 98.56 80 THR A C 1
ATOM 604 O O . THR A 1 80 ? 4.48 28.516 16.312 1 98.56 80 THR A O 1
ATOM 607 N N . ALA A 1 81 ? 3.107 28.125 18.062 1 98.75 81 ALA A N 1
ATOM 608 C CA . ALA A 1 81 ? 2.506 29.453 17.953 1 98.75 81 ALA A CA 1
ATOM 609 C C . ALA A 1 81 ? 3.543 30.547 18.203 1 98.75 81 ALA A C 1
ATOM 611 O O . ALA A 1 81 ? 3.574 31.547 17.484 1 98.75 81 ALA A O 1
ATOM 612 N N . GLN A 1 82 ? 4.344 30.328 19.203 1 98.62 82 GLN A N 1
ATOM 613 C CA . GLN A 1 82 ? 5.406 31.281 19.484 1 98.62 82 GLN A CA 1
ATOM 614 C C . GLN A 1 82 ? 6.387 31.391 18.328 1 98.62 82 GLN A C 1
ATOM 616 O O . GLN A 1 82 ? 6.789 32.5 17.938 1 98.62 82 GLN A O 1
ATOM 621 N N . LEU A 1 83 ? 6.781 30.266 17.781 1 98.31 83 LEU A N 1
ATOM 622 C CA . LEU A 1 83 ? 7.688 30.25 16.625 1 98.31 83 LEU A CA 1
ATOM 623 C C . LEU A 1 83 ? 7.09 31 15.453 1 98.31 83 LEU A C 1
ATOM 625 O O . LEU A 1 83 ? 7.777 31.781 14.797 1 98.31 83 LEU A O 1
ATOM 629 N N . ARG A 1 84 ? 5.812 30.734 15.18 1 98.38 84 ARG A N 1
ATOM 630 C CA . ARG A 1 84 ? 5.102 31.438 14.109 1 98.38 84 ARG A CA 1
ATOM 631 C C . ARG A 1 84 ? 5.059 32.938 14.375 1 98.38 84 ARG A C 1
ATOM 633 O O . ARG A 1 84 ? 5.309 33.75 13.477 1 98.38 84 ARG A O 1
ATOM 640 N N . ASP A 1 85 ? 4.785 33.344 15.594 1 98.44 85 ASP A N 1
ATOM 641 C CA . ASP A 1 85 ? 4.703 34.75 15.938 1 98.44 85 ASP A CA 1
ATOM 642 C C . ASP A 1 85 ? 6.055 35.438 15.758 1 98.44 85 ASP A C 1
ATOM 644 O O . ASP A 1 85 ? 6.113 36.625 15.367 1 98.44 85 ASP A O 1
ATOM 648 N N . GLU A 1 86 ? 7.086 34.75 16.031 1 98.06 86 GLU A N 1
ATOM 649 C CA . GLU A 1 86 ? 8.43 35.281 15.867 1 98.06 86 GLU A CA 1
ATOM 650 C C . GLU A 1 86 ? 8.805 35.406 14.391 1 98.06 86 GLU A C 1
ATOM 652 O O . GLU A 1 86 ? 9.57 36.312 14.016 1 98.06 86 GLU A O 1
ATOM 657 N N . GLN A 1 87 ? 8.32 34.469 13.586 1 97.56 87 GLN A N 1
ATOM 658 C CA . GLN A 1 87 ? 8.609 34.469 12.156 1 97.56 87 GLN A CA 1
ATOM 659 C C . GLN A 1 87 ? 7.363 34.125 11.344 1 97.56 87 GLN A C 1
ATOM 661 O O . GLN A 1 87 ? 7.312 33.125 10.656 1 97.56 87 GLN A O 1
ATOM 666 N N . PRO A 1 88 ? 6.473 35.062 11.273 1 96.31 88 PRO A N 1
ATOM 667 C CA . PRO A 1 88 ? 5.16 34.781 10.695 1 96.31 88 PRO A CA 1
ATOM 668 C C . PRO A 1 88 ? 5.223 34.5 9.188 1 96.31 88 PRO A C 1
ATOM 670 O O . PRO A 1 88 ? 4.328 33.844 8.641 1 96.31 88 PRO A O 1
ATOM 673 N N . GLU A 1 89 ? 6.258 34.906 8.516 1 96.06 89 GLU A N 1
ATOM 674 C CA . GLU A 1 89 ? 6.379 34.688 7.082 1 96.06 89 GLU A CA 1
ATOM 675 C C . GLU A 1 89 ? 7.027 33.344 6.785 1 96.06 89 GLU A C 1
ATOM 677 O O . GLU A 1 89 ? 6.98 32.844 5.652 1 96.06 89 GLU A O 1
ATOM 682 N N . ARG A 1 90 ? 7.57 32.688 7.848 1 97.81 90 ARG A N 1
ATOM 683 C CA . ARG A 1 90 ? 8.359 31.469 7.625 1 97.81 90 ARG A CA 1
ATOM 684 C C . ARG A 1 90 ? 7.645 30.234 8.172 1 97.81 90 ARG A C 1
ATOM 686 O O . ARG A 1 90 ? 7.867 29.125 7.703 1 97.81 90 ARG A O 1
ATOM 693 N N . PHE A 1 91 ? 6.809 30.516 9.18 1 98.38 91 PHE A N 1
ATOM 694 C CA . PHE A 1 91 ? 6.246 29.344 9.836 1 98.38 91 PHE A CA 1
ATOM 695 C C . PHE A 1 91 ? 4.742 29.5 10.039 1 98.38 91 PHE A C 1
ATOM 697 O O . PHE A 1 91 ? 4.262 30.594 10.32 1 98.38 91 PHE A O 1
ATOM 704 N N . GLY A 1 92 ? 3.947 28.578 9.852 1 98.25 92 GLY A N 1
ATOM 705 C CA . GLY A 1 92 ? 2.633 28.234 10.375 1 98.25 92 GLY A CA 1
ATOM 706 C C . GLY A 1 92 ? 2.586 26.875 11.031 1 98.25 92 GLY A C 1
ATOM 707 O O . GLY A 1 92 ? 3.609 26.203 11.148 1 98.25 92 GLY A O 1
ATOM 708 N N . PHE A 1 93 ? 1.365 26.484 11.477 1 98.81 93 PHE A N 1
ATOM 709 C CA . PHE A 1 93 ? 1.369 25.156 12.07 1 98.81 93 PHE A CA 1
ATOM 710 C C . PHE A 1 93 ? -0.029 24.547 12.047 1 98.81 93 PHE A C 1
ATOM 712 O O . PHE A 1 93 ? -1.026 25.266 12.039 1 98.81 93 PHE A O 1
ATOM 719 N N . PHE A 1 94 ? -0.063 23.203 11.93 1 98.94 94 PHE A N 1
ATOM 720 C CA . PHE A 1 94 ? -1.223 22.391 12.25 1 98.94 94 PHE A CA 1
ATOM 721 C C . PHE A 1 94 ? -1.185 21.938 13.711 1 98.94 94 PHE A C 1
ATOM 723 O O . PHE A 1 94 ? -0.203 21.344 14.156 1 98.94 94 PHE A O 1
ATOM 730 N N . ALA A 1 95 ? -2.219 22.188 14.383 1 98.94 95 ALA A N 1
ATOM 731 C CA . ALA A 1 95 ? -2.244 21.969 15.82 1 98.94 95 ALA A CA 1
ATOM 732 C C . ALA A 1 95 ? -2.17 20.469 16.141 1 98.94 95 ALA A C 1
ATOM 734 O O . ALA A 1 95 ? -2.812 19.656 15.477 1 98.94 95 ALA A O 1
ATOM 735 N N . ALA A 1 96 ? -1.366 20.141 17.141 1 98.88 96 ALA A N 1
ATOM 736 C CA . ALA A 1 96 ? -1.354 18.812 17.719 1 98.88 96 ALA A CA 1
ATOM 737 C C . ALA A 1 96 ? -2.588 18.578 18.594 1 98.88 96 ALA A C 1
ATOM 739 O O . ALA A 1 96 ? -3.047 19.484 19.281 1 98.88 96 ALA A O 1
ATOM 740 N N . LEU A 1 97 ? -3.08 17.438 18.531 1 98.88 97 LEU A N 1
ATOM 741 C CA . LEU A 1 97 ? -4.23 17.094 19.359 1 98.88 97 LEU A CA 1
ATOM 742 C C . LEU A 1 97 ? -3.891 15.953 20.312 1 98.88 97 LEU A C 1
ATOM 744 O O . LEU A 1 97 ? -2.982 15.164 20.047 1 98.88 97 LEU A O 1
ATOM 748 N N . PRO A 1 98 ? -4.598 15.953 21.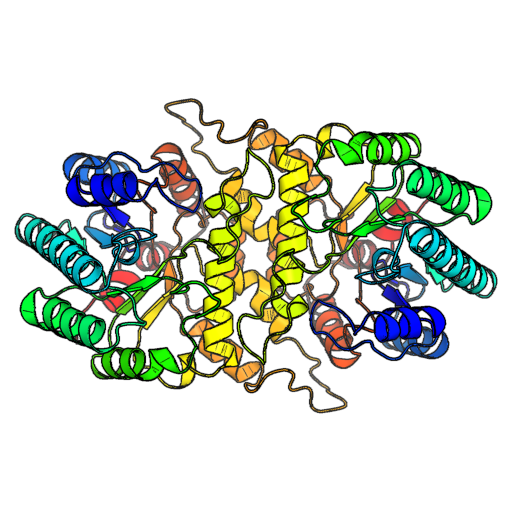453 1 98.31 98 PRO A N 1
ATOM 749 C CA . PRO A 1 98 ? -4.395 14.781 22.312 1 98.31 98 PRO A CA 1
ATOM 750 C C . PRO A 1 98 ? -4.895 13.484 21.672 1 98.31 98 PRO A C 1
ATOM 752 O O . PRO A 1 98 ? -4.844 13.336 20.453 1 98.31 98 PRO A O 1
ATOM 755 N N . CYS A 1 99 ? -5.297 12.484 22.422 1 98.06 99 CYS A N 1
ATOM 756 C CA . CYS A 1 99 ? -5.898 11.273 21.891 1 98.06 99 CYS A CA 1
ATOM 757 C C . CYS A 1 99 ? -7.355 11.508 21.5 1 98.06 99 CYS A C 1
ATOM 759 O O . CYS A 1 99 ? -8.156 11.945 22.328 1 98.06 99 CYS A O 1
ATOM 761 N N . LEU A 1 100 ? -7.719 11.234 20.266 1 98.44 100 LEU A N 1
ATOM 762 C CA . LEU A 1 100 ? -9.07 11.531 19.797 1 98.44 100 LEU A CA 1
ATOM 763 C C . LEU A 1 100 ? -10.109 10.766 20.609 1 98.44 100 LEU A C 1
ATOM 765 O O . LEU A 1 100 ? -11.289 11.125 20.609 1 98.44 100 LEU A O 1
ATOM 769 N N . LEU A 1 101 ? -9.688 9.688 21.266 1 97.81 101 LEU A N 1
ATOM 770 C CA . LEU A 1 101 ? -10.594 8.93 22.109 1 97.81 101 LEU A CA 1
ATOM 771 C C . LEU A 1 101 ? -10.969 9.734 23.359 1 97.81 101 LEU A C 1
ATOM 773 O O . LEU A 1 101 ? -11.945 9.414 24.047 1 97.81 101 LEU A O 1
ATOM 777 N N . ASP A 1 102 ? -10.117 10.672 23.719 1 98.38 102 ASP A N 1
ATOM 778 C CA . ASP A 1 102 ? -10.477 11.703 24.688 1 98.38 102 ASP A CA 1
ATOM 779 C C . ASP A 1 102 ? -11.227 12.852 24.016 1 98.38 102 ASP A C 1
ATOM 781 O O . ASP A 1 102 ? -10.672 13.93 23.812 1 98.38 102 ASP A O 1
ATOM 785 N N . THR A 1 103 ? -12.508 12.648 23.781 1 98.5 103 THR A N 1
ATOM 786 C CA . THR A 1 103 ? -13.32 13.562 22.984 1 98.5 103 THR A CA 1
ATOM 787 C C . THR A 1 103 ? -13.328 14.961 23.609 1 98.5 103 THR A C 1
ATOM 789 O O . THR A 1 103 ? -13.117 15.953 22.906 1 98.5 103 THR A O 1
ATOM 792 N N . GLU A 1 104 ? -13.492 15.016 24.875 1 98.5 104 GLU A N 1
ATOM 793 C CA . GLU A 1 104 ? -13.57 16.297 25.562 1 98.5 104 GLU A CA 1
ATOM 794 C C . GLU A 1 104 ? -12.258 17.078 25.438 1 98.5 104 GLU A C 1
ATOM 796 O O . GLU A 1 104 ? -12.25 18.25 25.047 1 98.5 104 GLU A O 1
ATOM 801 N N . GLY A 1 105 ? -11.156 16.391 25.797 1 98.75 105 GLY A N 1
ATOM 802 C CA . GLY A 1 105 ? -9.852 17.031 25.703 1 98.75 105 GLY A CA 1
ATOM 803 C C . GLY A 1 105 ? -9.508 17.469 24.297 1 98.75 105 GLY A C 1
ATOM 804 O O . GLY A 1 105 ? -8.914 18.531 24.094 1 98.75 105 GLY A O 1
ATOM 805 N N . THR A 1 106 ? -9.891 16.688 23.375 1 98.88 106 THR A N 1
ATOM 806 C CA . THR A 1 106 ? -9.602 16.969 21.969 1 98.88 106 THR A CA 1
ATOM 807 C C . THR A 1 106 ? -10.391 18.188 21.5 1 98.88 106 THR A C 1
ATOM 809 O O . THR A 1 106 ? -9.836 19.094 20.875 1 98.88 106 THR A O 1
ATOM 812 N N . LEU A 1 107 ? -11.695 18.219 21.812 1 98.88 107 LEU A N 1
ATOM 813 C CA . LEU A 1 107 ? -12.531 19.359 21.406 1 98.88 107 LEU A CA 1
ATOM 814 C C . LEU A 1 107 ? -12.039 20.641 22.047 1 98.88 107 LEU A C 1
ATOM 816 O O . LEU A 1 107 ? -12.031 21.703 21.406 1 98.88 107 LEU A O 1
ATOM 820 N N . GLU A 1 108 ? -11.617 20.562 23.266 1 98.81 108 GLU A N 1
ATOM 821 C CA . GLU A 1 108 ? -11.078 21.719 23.953 1 98.81 108 GLU A CA 1
ATOM 822 C C . GLU A 1 108 ? -9.812 22.234 23.266 1 98.81 108 GLU A C 1
ATOM 824 O O . GLU A 1 108 ? -9.648 23.438 23.078 1 98.81 108 GLU A O 1
ATOM 829 N N . GLU A 1 109 ? -8.953 21.328 22.938 1 98.94 109 GLU A N 1
ATOM 830 C CA . GLU A 1 109 ? -7.699 21.734 22.297 1 98.94 109 GLU A CA 1
ATOM 831 C C . GLU A 1 109 ? -7.949 22.281 20.891 1 98.94 109 GLU A C 1
ATOM 833 O O . GLU A 1 109 ? -7.254 23.203 20.453 1 98.94 109 GLU A O 1
ATOM 838 N N . ILE A 1 110 ? -8.938 21.719 20.188 1 98.88 1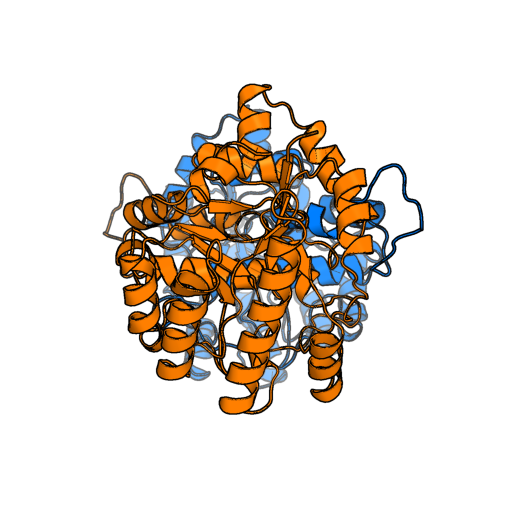10 ILE A N 1
ATOM 839 C CA . ILE A 1 110 ? -9.312 22.234 18.891 1 98.88 110 ILE A CA 1
ATOM 840 C C . ILE A 1 110 ? -9.758 23.688 19.016 1 98.88 110 ILE A C 1
ATOM 842 O O . ILE A 1 110 ? -9.289 24.562 18.297 1 98.88 110 ILE A O 1
ATOM 846 N N . ARG A 1 111 ? -10.586 23.984 19.969 1 98.69 111 ARG A N 1
ATOM 847 C CA . ARG A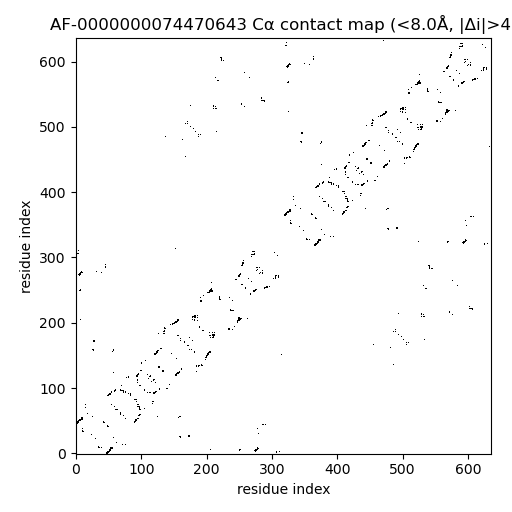 1 111 ? -11.078 25.344 20.203 1 98.69 111 ARG A CA 1
ATOM 848 C C . ARG A 1 111 ? -9.93 26.297 20.547 1 98.69 111 ARG A C 1
ATOM 850 O O . ARG A 1 111 ? -9.82 27.375 19.984 1 98.69 111 ARG A O 1
ATOM 857 N N . TYR A 1 112 ? -9.094 25.844 21.406 1 98.88 112 TYR A N 1
ATOM 858 C CA . TYR A 1 112 ? -7.988 26.688 21.859 1 98.88 112 TYR A CA 1
ATOM 859 C C . TYR A 1 112 ? -7.016 26.969 20.719 1 98.88 112 TYR A C 1
ATOM 861 O O . TYR A 1 112 ? -6.641 28.109 20.469 1 98.88 112 TYR A O 1
ATOM 869 N N . SER A 1 113 ? -6.629 25.969 19.984 1 98.81 113 SER A N 1
ATOM 870 C CA . SER A 1 113 ? -5.602 26.078 18.953 1 98.81 113 SER A CA 1
ATOM 871 C C . SER A 1 113 ? -6.102 26.906 17.766 1 98.81 113 SER A C 1
ATOM 873 O O . SER A 1 113 ? -5.352 27.703 17.203 1 98.81 113 SER A O 1
ATOM 875 N N . LEU A 1 114 ? -7.359 26.688 17.438 1 98.62 114 LEU A N 1
ATOM 876 C CA . LEU A 1 114 ? -7.871 27.375 16.25 1 98.62 114 LEU A CA 1
ATOM 877 C C . LEU A 1 114 ? -8.367 28.766 16.594 1 98.62 114 LEU A C 1
ATOM 879 O O . LEU A 1 114 ? -8.148 29.719 15.828 1 98.62 114 LEU A O 1
ATOM 883 N N . ASP A 1 115 ? -8.961 28.984 17.766 1 98.44 115 ASP A N 1
ATOM 884 C CA . ASP A 1 115 ? -9.578 30.266 18.094 1 98.44 115 ASP A CA 1
ATOM 885 C C . ASP A 1 115 ? -8.578 31.203 18.75 1 98.44 115 ASP A C 1
ATOM 887 O O . ASP A 1 115 ? -8.609 32.406 18.516 1 98.44 115 ASP A O 1
ATOM 891 N N . VAL A 1 116 ? -7.719 30.688 19.547 1 98.69 116 VAL A N 1
ATOM 892 C CA . VAL A 1 116 ? -6.828 31.516 20.344 1 98.69 116 VAL A CA 1
ATOM 893 C C . VAL A 1 116 ? -5.449 31.594 19.688 1 98.69 116 VAL A C 1
ATOM 895 O O . VAL A 1 116 ? -4.949 32.688 19.391 1 98.69 116 VAL A O 1
ATOM 898 N N . LEU A 1 117 ? -4.891 30.453 19.344 1 98.75 117 LEU A N 1
ATOM 899 C CA . LEU A 1 117 ? -3.529 30.422 18.812 1 98.75 117 LEU A CA 1
ATOM 900 C C . LEU A 1 117 ? -3.521 30.656 17.312 1 98.75 117 LEU A C 1
ATOM 902 O O . LEU A 1 117 ? -2.467 30.906 16.719 1 98.75 117 LEU A O 1
ATOM 906 N N . LYS A 1 118 ? -4.676 30.547 16.703 1 98.25 118 LYS A N 1
ATOM 907 C CA . LYS A 1 118 ? -4.863 30.797 15.281 1 98.25 118 LYS A CA 1
ATOM 908 C C . LYS A 1 118 ? -4.031 29.844 14.438 1 98.25 118 LYS A C 1
ATOM 910 O O . LYS A 1 118 ? -3.334 30.266 13.516 1 98.25 118 LYS A O 1
ATOM 915 N N . ALA A 1 119 ? -4.059 28.578 14.812 1 98.62 119 ALA A N 1
ATOM 916 C CA . ALA A 1 119 ? -3.445 27.531 13.992 1 98.62 119 ALA A CA 1
ATOM 917 C C . ALA A 1 119 ? -4.07 27.5 12.602 1 98.62 119 ALA A C 1
ATOM 919 O O . ALA A 1 119 ? -5.234 27.859 12.43 1 98.62 119 ALA A O 1
ATOM 920 N N . GLU A 1 120 ? -3.338 27.031 11.578 1 98.38 120 GLU A N 1
ATOM 921 C CA . GLU A 1 120 ? -3.824 26.922 10.203 1 98.38 120 GLU A CA 1
ATOM 922 C C . GLU A 1 120 ? -4.789 25.75 10.047 1 98.38 120 GLU A C 1
ATOM 924 O O . GLU A 1 120 ? -5.523 25.672 9.062 1 98.38 120 GLU A O 1
ATOM 929 N N . GLY A 1 121 ? -4.789 24.781 10.898 1 98.69 121 GLY A N 1
ATOM 930 C CA . GLY A 1 121 ? -5.551 23.547 10.93 1 98.69 121 GLY A CA 1
ATOM 931 C C . GLY A 1 121 ? -5.121 22.609 12.039 1 98.69 121 GLY A C 1
ATOM 932 O O . GLY A 1 121 ? -4.539 23.047 13.039 1 98.69 121 GLY A O 1
ATOM 933 N N . VAL A 1 122 ? -5.465 21.344 11.883 1 98.88 122 VAL A N 1
ATOM 934 C CA . VAL A 1 122 ? -5.113 20.375 12.906 1 98.88 122 VAL A CA 1
ATOM 935 C C . VAL A 1 122 ? -4.434 19.156 12.266 1 98.88 122 VAL A C 1
ATOM 937 O O . VAL A 1 122 ? -4.59 18.922 11.07 1 98.88 122 VAL A O 1
ATOM 940 N N . THR A 1 123 ? -3.652 18.438 13.07 1 98.88 123 THR A N 1
ATOM 941 C CA . THR A 1 123 ? -3.066 17.172 12.672 1 98.88 123 THR A CA 1
ATOM 942 C C . THR A 1 123 ? -3.834 16 13.289 1 98.88 123 THR A C 1
ATOM 944 O O . THR A 1 123 ? -4.094 16 14.492 1 98.88 123 THR A O 1
ATOM 947 N N . LEU A 1 124 ? -4.25 15.133 12.477 1 98.88 124 LEU A N 1
ATOM 948 C CA . LEU A 1 124 ? -4.762 13.844 12.93 1 98.88 124 LEU A CA 1
ATOM 949 C C . LEU A 1 124 ? -3.82 12.719 12.516 1 98.88 124 LEU A C 1
ATOM 951 O O . LEU A 1 124 ? -3.176 12.789 11.469 1 98.88 124 LEU A O 1
ATOM 955 N N . PHE A 1 125 ? -3.77 11.703 13.344 1 98.5 125 PHE A N 1
ATOM 956 C CA . PHE A 1 125 ? -3.076 10.477 12.953 1 98.5 125 PHE A CA 1
ATOM 957 C C . PHE A 1 125 ? -4.059 9.445 12.414 1 98.5 125 PHE A C 1
ATOM 959 O O . PHE A 1 125 ? -5.266 9.547 12.648 1 98.5 125 PHE A O 1
ATOM 966 N N . THR A 1 126 ? -3.582 8.484 11.75 1 98.44 126 THR A N 1
ATOM 967 C CA . THR A 1 126 ? -4.41 7.562 10.984 1 98.44 126 THR A CA 1
ATOM 968 C C . THR A 1 126 ? -5.266 6.699 11.914 1 98.44 126 THR A C 1
ATOM 970 O O . THR A 1 126 ? -6.336 6.23 11.523 1 98.44 126 THR A O 1
ATOM 973 N N . ARG A 1 127 ? -4.785 6.5 13.062 1 97.5 127 ARG A N 1
ATOM 974 C CA . ARG A 1 127 ? -5.52 5.703 14.039 1 97.5 127 ARG A CA 1
ATOM 975 C C . ARG A 1 127 ? -5.152 6.113 15.461 1 97.5 127 ARG A C 1
ATOM 977 O O . ARG A 1 127 ? -4.133 6.766 15.68 1 97.5 127 ARG A O 1
ATOM 984 N N . TYR A 1 128 ? -5.977 5.699 16.406 1 97.06 128 TYR A N 1
ATOM 985 C CA . TYR A 1 128 ? -5.77 5.996 17.812 1 97.06 128 TYR A CA 1
ATOM 986 C C . TYR A 1 128 ? -6.109 4.789 18.688 1 97.06 128 TYR A C 1
ATOM 988 O O . TYR A 1 128 ? -6.93 3.953 18.297 1 97.06 128 TYR A O 1
ATOM 996 N N . GLY A 1 129 ? -5.469 4.691 19.797 1 92.56 129 GLY A N 1
ATOM 997 C CA . GLY A 1 129 ? -5.766 3.633 20.75 1 92.56 129 GLY A CA 1
ATOM 998 C C . GLY A 1 129 ? -4.992 2.355 20.484 1 92.56 129 GLY A C 1
ATOM 999 O O . GLY A 1 129 ? -4.047 2.352 19.688 1 92.56 129 GLY A O 1
ATOM 1000 N N . THR A 1 130 ? -5.348 1.303 21.172 1 86.25 130 THR A N 1
ATOM 1001 C CA . THR A 1 130 ? -4.617 0.045 21.078 1 86.25 130 THR A CA 1
ATOM 1002 C C . THR A 1 130 ? -5.16 -0.823 19.953 1 86.25 130 THR A C 1
ATOM 1004 O O . THR A 1 130 ? -4.523 -1.8 19.547 1 86.25 130 THR A O 1
ATOM 1007 N N . GLY A 1 131 ? -6.246 -0.475 19.453 1 83.56 131 GLY A N 1
ATOM 1008 C CA . GLY A 1 131 ? -6.867 -1.255 18.406 1 83.56 131 GLY A CA 1
ATOM 1009 C C . GLY A 1 131 ? -7.035 -0.479 17.109 1 83.56 131 GLY A C 1
ATOM 1010 O O . GLY A 1 131 ? -6.262 0.439 16.828 1 83.56 131 GLY A O 1
ATOM 1011 N N . ASN A 1 132 ? -7.93 -0.951 16.266 1 85.81 132 ASN A N 1
ATOM 1012 C CA . ASN A 1 132 ? -8.125 -0.389 14.93 1 85.81 132 ASN A CA 1
ATOM 1013 C C . ASN A 1 132 ? -9.18 0.714 14.938 1 85.81 132 ASN A C 1
ATOM 1015 O O . ASN A 1 132 ? -10.172 0.636 14.203 1 85.81 132 ASN A O 1
ATOM 1019 N N . HIS A 1 133 ? -8.906 1.78 15.734 1 94.19 133 HIS A N 1
ATOM 1020 C CA . HIS A 1 133 ? -9.742 2.973 15.672 1 94.19 133 HIS A CA 1
ATOM 1021 C C . HIS A 1 133 ? -9.234 3.949 14.617 1 94.19 133 HIS A C 1
ATOM 1023 O O . HIS A 1 133 ? -8.555 4.93 14.945 1 94.19 133 HIS A O 1
ATOM 1029 N N . TYR A 1 134 ? -9.633 3.617 13.453 1 98 134 TYR A N 1
ATOM 1030 C CA . TYR A 1 134 ? -9.312 4.52 12.352 1 98 134 TYR A CA 1
ATOM 1031 C C . TYR A 1 134 ? -10.305 5.672 12.289 1 98 134 TYR A C 1
ATOM 1033 O O . TYR A 1 134 ? -11.289 5.699 13.031 1 98 134 TYR A O 1
ATOM 1041 N N . LEU A 1 135 ? -10.094 6.629 11.414 1 98.69 135 LEU A N 1
ATOM 1042 C CA . LEU A 1 135 ? -10.703 7.953 11.531 1 98.69 135 LEU A CA 1
ATOM 1043 C C . LEU A 1 135 ? -12.172 7.918 11.125 1 98.69 135 LEU A C 1
ATOM 1045 O O . LEU A 1 135 ? -12.914 8.867 11.391 1 98.69 135 LEU A O 1
ATOM 1049 N N . GLY A 1 136 ? -12.602 6.809 10.5 1 97.62 136 GLY A N 1
ATOM 1050 C CA . GLY A 1 136 ? -14.008 6.648 10.18 1 97.62 136 GLY A CA 1
ATOM 1051 C C . GLY A 1 136 ? -14.82 6.051 11.312 1 97.62 136 GLY A C 1
ATOM 1052 O O . GLY A 1 136 ? -16.047 5.914 11.211 1 97.62 136 GLY A O 1
ATOM 1053 N N . HIS A 1 137 ? -14.18 5.664 12.352 1 97.31 137 HIS A N 1
ATOM 1054 C CA . HIS A 1 137 ? -14.867 5.059 13.484 1 97.31 137 HIS A CA 1
ATOM 1055 C C . HIS A 1 137 ? -15.906 6.008 14.07 1 97.31 137 HIS A C 1
ATOM 1057 O O . HIS A 1 137 ? -15.656 7.207 14.203 1 97.31 137 HIS A O 1
ATOM 1063 N N . PRO A 1 138 ? -17.016 5.512 14.5 1 96.25 138 PRO A N 1
ATOM 1064 C CA . PRO A 1 138 ? -18.109 6.359 15 1 96.25 138 PRO A CA 1
ATOM 1065 C C . PRO A 1 138 ? -17.703 7.164 16.234 1 96.25 138 PRO A C 1
ATOM 1067 O O . PRO A 1 138 ? -18.25 8.242 16.484 1 96.25 138 PRO A O 1
ATOM 1070 N N . ASP A 1 139 ? -16.719 6.711 16.969 1 97.5 139 ASP A N 1
ATOM 1071 C CA . ASP A 1 139 ? -16.266 7.395 18.172 1 97.5 139 ASP A CA 1
ATOM 1072 C C . ASP A 1 139 ? -15.68 8.766 17.844 1 97.5 139 ASP A C 1
ATOM 1074 O O . ASP A 1 139 ? -15.602 9.641 18.703 1 97.5 139 ASP A O 1
ATOM 1078 N N . PHE A 1 140 ? -15.328 9 16.625 1 98.5 140 PHE A N 1
ATOM 1079 C CA . PHE A 1 140 ? -14.648 10.242 16.266 1 98.5 140 PHE A CA 1
ATOM 1080 C C . PHE A 1 140 ? -15.617 11.211 15.602 1 98.5 140 PHE A C 1
ATOM 1082 O O . PHE A 1 140 ? -15.227 12.312 15.203 1 98.5 140 PHE A O 1
ATOM 1089 N N . ARG A 1 141 ? -16.891 10.867 15.477 1 98.38 141 ARG A N 1
ATOM 1090 C CA . ARG A 1 141 ? -17.875 11.68 14.789 1 98.38 141 ARG A CA 1
ATOM 1091 C C . ARG A 1 141 ? -17.969 13.07 15.406 1 98.38 141 ARG A C 1
ATOM 1093 O O . ARG A 1 141 ? -18.016 14.07 14.68 1 98.38 141 ARG A O 1
ATOM 1100 N N . PRO A 1 142 ? -17.984 13.227 16.766 1 98.75 142 PRO A N 1
ATOM 1101 C CA . PRO A 1 142 ? -18.062 14.578 17.344 1 98.75 142 PRO A CA 1
ATOM 1102 C C . PRO A 1 142 ? -16.875 15.461 16.922 1 98.75 142 PRO A C 1
ATOM 1104 O O . PRO A 1 142 ? -17.031 16.672 16.781 1 98.75 142 PRO A O 1
ATOM 1107 N N . ILE A 1 143 ? -15.766 14.82 16.766 1 98.88 143 ILE A N 1
ATOM 1108 C CA . ILE A 1 143 ? -14.586 15.57 16.344 1 98.88 143 ILE A CA 1
ATOM 1109 C C . ILE A 1 143 ? -14.75 16.047 14.906 1 98.88 143 ILE A C 1
ATOM 1111 O O . ILE A 1 143 ? -14.516 17.203 14.602 1 98.88 143 ILE A O 1
ATOM 1115 N N . TRP A 1 144 ? -15.211 15.18 14.031 1 98.88 144 TRP A N 1
ATOM 1116 C CA . TRP A 1 144 ? -15.461 15.539 12.641 1 98.88 144 TRP A CA 1
ATOM 1117 C C . TRP A 1 144 ? -16.516 16.625 12.539 1 98.88 144 TRP A C 1
ATOM 1119 O O . TRP A 1 144 ? -16.406 17.531 11.711 1 98.88 144 TRP A O 1
ATOM 1129 N N . GLU A 1 145 ? -17.5 16.5 13.359 1 98.88 145 GLU A N 1
ATOM 1130 C CA . GLU A 1 145 ? -18.562 17.516 13.375 1 98.88 145 GLU A CA 1
ATOM 1131 C C . GLU A 1 145 ? -18 18.891 13.695 1 98.88 145 GLU A C 1
ATOM 1133 O O . GLU A 1 145 ? -18.312 19.875 13.023 1 98.88 145 GLU A O 1
ATOM 1138 N N . GLU A 1 146 ? -17.172 18.969 14.68 1 98.88 146 GLU A N 1
ATOM 1139 C CA . GLU A 1 146 ? -16.562 20.234 15.062 1 98.88 146 GLU A CA 1
ATOM 1140 C C . GLU A 1 146 ? -15.641 20.766 13.977 1 98.88 146 GLU A C 1
ATOM 1142 O O . GLU A 1 146 ? -15.688 21.953 13.633 1 98.88 146 GLU A O 1
ATOM 1147 N N . LEU A 1 147 ? -14.82 19.906 13.406 1 98.88 147 LEU A N 1
ATOM 1148 C CA . LEU A 1 147 ? -13.891 20.312 12.359 1 98.88 147 LEU A CA 1
ATOM 1149 C C . LEU A 1 147 ? -14.633 20.797 11.117 1 98.88 147 LEU A C 1
ATOM 1151 O O . LEU A 1 147 ? -14.219 21.75 10.469 1 98.88 147 LEU A O 1
ATOM 1155 N N . ASN A 1 148 ? -15.711 20.078 10.836 1 98.75 148 ASN A N 1
ATOM 1156 C CA . ASN A 1 148 ? -16.531 20.469 9.688 1 98.75 148 ASN A CA 1
ATOM 1157 C C . ASN A 1 148 ? -17.203 21.812 9.906 1 98.75 148 ASN A C 1
ATOM 1159 O O . ASN A 1 148 ? -17.234 22.656 9 1 98.75 148 ASN A O 1
ATOM 1163 N N . ARG A 1 149 ? -17.75 22 11.102 1 98.38 149 ARG A N 1
ATOM 1164 C CA . ARG A 1 149 ? -18.391 23.266 11.445 1 98.38 149 ARG A CA 1
ATOM 1165 C C . ARG A 1 149 ? -17.422 24.438 11.242 1 98.38 149 ARG A C 1
ATOM 1167 O O . ARG A 1 149 ? -17.828 25.516 10.805 1 98.38 149 ARG A O 1
ATOM 1174 N N . ARG A 1 150 ? -16.172 24.219 11.422 1 98 150 ARG A N 1
ATOM 1175 C CA . ARG A 1 150 ? -15.141 25.25 11.359 1 98 150 ARG A CA 1
ATOM 1176 C C . ARG A 1 150 ? -14.516 25.328 9.969 1 98 150 ARG A C 1
ATOM 1178 O O . ARG A 1 150 ? -13.633 26.141 9.711 1 98 150 ARG A O 1
ATOM 1185 N N . LYS A 1 151 ? -14.945 24.422 9.109 1 98.12 151 LYS A N 1
ATOM 1186 C CA . LYS A 1 151 ? -14.344 24.297 7.785 1 98.12 151 LYS A CA 1
ATOM 1187 C C . LYS A 1 151 ? -12.828 24.156 7.887 1 98.12 151 LYS A C 1
ATOM 1189 O O . LYS A 1 151 ? -12.086 24.828 7.16 1 98.12 151 LYS A O 1
ATOM 1194 N N . ALA A 1 152 ? -12.422 23.328 8.789 1 98.5 152 ALA A N 1
ATOM 1195 C CA . ALA A 1 152 ? -11.016 23.234 9.18 1 98.5 152 ALA A CA 1
ATOM 1196 C C . ALA A 1 152 ? -10.195 22.516 8.109 1 98.5 152 ALA A C 1
ATOM 1198 O O . ALA A 1 152 ? -10.727 21.688 7.363 1 98.5 152 ALA A O 1
ATOM 1199 N N . VAL A 1 153 ? -8.898 22.906 7.988 1 98.81 153 VAL A N 1
ATOM 1200 C CA . VAL A 1 153 ? -7.898 22.094 7.301 1 98.81 153 VAL A CA 1
ATOM 1201 C C . VAL A 1 153 ? -7.434 20.953 8.219 1 98.81 153 VAL A C 1
ATOM 1203 O O . VAL A 1 153 ? -7.074 21.188 9.375 1 98.81 153 VAL A O 1
ATOM 1206 N N . VAL A 1 154 ? -7.52 19.766 7.746 1 98.88 154 VAL A N 1
ATOM 1207 C CA . VAL A 1 154 ? -7.141 18.578 8.508 1 98.88 154 VAL A CA 1
ATOM 1208 C C . VAL A 1 154 ? -5.973 17.875 7.82 1 98.88 154 VAL A C 1
ATOM 1210 O O . VAL A 1 154 ? -6.129 17.328 6.723 1 98.88 154 VAL A O 1
ATOM 1213 N N . PHE A 1 155 ? -4.793 17.922 8.453 1 98.88 155 PHE A N 1
ATOM 1214 C CA . PHE A 1 155 ? -3.621 17.188 7.973 1 98.88 155 PHE A CA 1
ATOM 1215 C C . PHE A 1 155 ? -3.547 15.805 8.602 1 98.88 155 PHE A C 1
ATOM 1217 O O . PHE A 1 155 ? -3.393 15.68 9.82 1 98.88 155 PHE A O 1
ATOM 1224 N N . ILE A 1 156 ? -3.674 14.766 7.797 1 98.94 156 ILE A N 1
ATOM 1225 C CA . ILE A 1 156 ? -3.598 13.406 8.312 1 98.94 156 ILE A CA 1
ATOM 1226 C C . ILE A 1 156 ? -2.197 12.844 8.078 1 98.94 156 ILE A C 1
ATOM 1228 O O . ILE A 1 156 ? -1.754 12.727 6.93 1 98.94 156 ILE A O 1
ATOM 1232 N N . HIS A 1 157 ? -1.53 12.539 9.117 1 98.81 157 HIS A N 1
ATOM 1233 C CA . HIS A 1 157 ? -0.23 11.883 9.078 1 98.81 157 HIS A CA 1
ATOM 1234 C C . HIS A 1 157 ? -0.319 10.453 9.609 1 98.81 157 HIS A C 1
ATOM 1236 O O . HIS A 1 157 ? -0.998 10.195 10.602 1 98.81 157 HIS A O 1
ATOM 1242 N N . PRO A 1 158 ? 0.353 9.523 8.945 1 98.25 158 PRO A N 1
ATOM 1243 C CA . PRO A 1 158 ? 0.313 8.141 9.438 1 98.25 158 PRO A CA 1
ATOM 1244 C C . PRO A 1 158 ? 1.024 7.98 10.781 1 98.25 158 PRO A C 1
ATOM 1246 O O . PRO A 1 158 ? 1.911 8.766 11.117 1 98.25 158 PRO A O 1
ATOM 1249 N N . THR A 1 159 ? 0.571 7.07 11.562 1 97 159 THR A N 1
ATOM 1250 C CA . THR A 1 159 ? 1.259 6.512 12.719 1 97 159 THR A CA 1
ATOM 1251 C C . THR A 1 159 ? 1.425 5.004 12.578 1 97 159 THR A C 1
ATOM 1253 O O . THR A 1 159 ? 0.974 4.414 11.586 1 97 159 THR A O 1
ATOM 1256 N N . HIS A 1 160 ? 2.084 4.348 13.492 1 94.31 160 HIS A N 1
ATOM 1257 C CA . HIS A 1 160 ? 2.357 2.918 13.406 1 94.31 160 HIS A CA 1
ATOM 1258 C C . HIS A 1 160 ? 1.067 2.107 13.469 1 94.31 160 HIS A C 1
ATOM 1260 O O . HIS A 1 160 ? 0.117 2.498 14.156 1 94.31 160 HIS A O 1
ATOM 1266 N N . PRO A 1 161 ? 1.022 0.992 12.75 1 93.25 161 PRO A N 1
ATOM 1267 C CA . PRO A 1 161 ? -0.105 0.071 12.914 1 93.25 161 PRO A CA 1
ATOM 1268 C C . PRO A 1 161 ? -0.168 -0.538 14.312 1 93.25 161 PRO A C 1
ATOM 1270 O O . PRO A 1 161 ? 0.777 -0.4 15.094 1 93.25 161 PRO A O 1
ATOM 1273 N N . ALA A 1 162 ? -1.313 -1.134 14.594 1 91.19 162 ALA A N 1
ATOM 1274 C CA . ALA A 1 162 ? -1.478 -1.792 15.891 1 91.19 162 ALA A CA 1
ATOM 1275 C C . ALA A 1 162 ? -0.402 -2.854 16.109 1 91.19 162 ALA A C 1
ATOM 1277 O O . ALA A 1 162 ? 0.147 -2.977 17.203 1 91.19 162 ALA A O 1
ATOM 1278 N N . ASP A 1 163 ? -0.138 -3.613 15.008 1 90.62 163 ASP A N 1
ATOM 1279 C CA . ASP A 1 163 ? 0.974 -4.559 15.031 1 90.62 163 ASP A CA 1
ATOM 1280 C C . ASP A 1 163 ? 2.289 -3.869 14.68 1 90.62 163 ASP A C 1
ATOM 1282 O O . ASP A 1 163 ? 2.502 -3.479 13.523 1 90.62 163 ASP A O 1
ATOM 1286 N N . THR A 1 164 ? 3.229 -3.746 15.57 1 91.12 164 THR A N 1
ATOM 1287 C CA . THR A 1 164 ? 4.457 -2.994 15.344 1 91.12 164 THR A CA 1
ATOM 1288 C C . THR A 1 164 ? 5.605 -3.93 14.984 1 91.12 164 THR A C 1
ATOM 1290 O O . THR A 1 164 ? 6.762 -3.506 14.914 1 91.12 164 THR A O 1
ATOM 1293 N N . ASN A 1 165 ? 5.281 -5.234 14.812 1 89.94 165 ASN A N 1
ATOM 1294 C CA . ASN A 1 165 ? 6.336 -6.156 14.406 1 89.94 165 ASN A CA 1
ATOM 1295 C C . ASN A 1 165 ? 6.832 -5.844 12.992 1 89.94 165 ASN A C 1
ATOM 1297 O O . ASN A 1 165 ? 6.031 -5.668 12.078 1 89.94 165 ASN A O 1
ATOM 1301 N N . ARG A 1 166 ? 8.117 -5.867 12.859 1 90.75 166 ARG A N 1
ATOM 1302 C CA . ARG A 1 166 ? 8.719 -5.512 11.578 1 90.75 166 ARG A CA 1
ATOM 1303 C C . ARG A 1 166 ? 8.781 -6.723 10.648 1 90.75 166 ARG A C 1
ATOM 1305 O O . ARG A 1 166 ? 8.898 -7.859 11.109 1 90.75 166 ARG A O 1
ATOM 1312 N N . VAL A 1 167 ? 8.75 -6.418 9.391 1 91.56 167 VAL A N 1
ATOM 1313 C CA . VAL A 1 167 ? 8.883 -7.438 8.352 1 91.56 167 VAL A CA 1
ATOM 1314 C C . VAL A 1 167 ? 10.258 -8.094 8.453 1 91.56 167 VAL A C 1
ATOM 1316 O O . VAL A 1 167 ? 10.383 -9.312 8.328 1 91.56 167 VAL A O 1
ATOM 1319 N N . ASN A 1 168 ? 11.25 -7.312 8.641 1 92 168 ASN A N 1
ATOM 1320 C CA . ASN A 1 168 ? 12.633 -7.707 8.898 1 92 168 ASN A CA 1
ATOM 1321 C C . ASN A 1 168 ? 13.406 -6.602 9.609 1 92 168 ASN A C 1
ATOM 1323 O O . ASN A 1 168 ? 12.93 -5.469 9.711 1 92 168 ASN A O 1
ATOM 1327 N N . PRO A 1 169 ? 14.586 -6.848 10.164 1 88.31 169 PRO A N 1
ATOM 1328 C CA . PRO A 1 169 ? 15.289 -5.871 11 1 88.31 169 PRO A CA 1
ATOM 1329 C C . PRO A 1 169 ? 15.711 -4.629 10.227 1 88.31 169 PRO A C 1
ATOM 1331 O O . PRO A 1 169 ? 15.961 -3.576 10.82 1 88.31 169 PRO A O 1
ATOM 1334 N N . GLN A 1 170 ? 15.719 -4.676 8.945 1 87.5 170 GLN A N 1
ATOM 1335 C CA . GLN A 1 170 ? 16.25 -3.578 8.141 1 87.5 170 GLN A CA 1
ATOM 1336 C C . GLN A 1 170 ? 15.133 -2.672 7.637 1 87.5 170 GLN A C 1
ATOM 1338 O O . GLN A 1 170 ? 15.391 -1.629 7.035 1 87.5 170 GLN A O 1
ATOM 1343 N N . LEU A 1 171 ? 13.938 -3.035 7.93 1 90.62 171 LEU A N 1
ATOM 1344 C CA . LEU A 1 171 ? 12.82 -2.33 7.305 1 90.62 171 LEU A CA 1
ATOM 1345 C C . LEU A 1 171 ? 11.93 -1.689 8.359 1 90.62 171 LEU A C 1
ATOM 1347 O O . LEU A 1 171 ? 10.938 -2.287 8.789 1 90.62 171 LEU A O 1
ATOM 1351 N N . PRO A 1 172 ? 12.227 -0.409 8.711 1 88.31 172 PRO A N 1
ATOM 1352 C CA . PRO A 1 172 ? 11.328 0.278 9.641 1 88.31 172 PRO A CA 1
ATOM 1353 C C . PRO A 1 172 ? 9.938 0.506 9.055 1 88.31 172 PRO A C 1
ATOM 1355 O O . PRO A 1 172 ? 9.781 0.567 7.832 1 88.31 172 PRO A O 1
ATOM 1358 N N . GLN A 1 173 ? 8.938 0.683 9.875 1 91.38 173 GLN A N 1
ATOM 1359 C CA . GLN A 1 173 ? 7.535 0.709 9.477 1 91.38 173 GLN A CA 1
ATOM 1360 C C . GLN A 1 173 ? 7.246 1.894 8.555 1 91.38 173 GLN A C 1
ATOM 1362 O O . GLN A 1 173 ? 6.469 1.775 7.609 1 91.38 173 GLN A O 1
ATOM 1367 N N . PRO A 1 174 ? 7.887 3.02 8.758 1 92.81 174 PRO A N 1
ATOM 1368 C CA . PRO A 1 174 ? 7.539 4.18 7.938 1 92.81 174 PRO A CA 1
ATOM 1369 C C . PRO A 1 174 ? 7.844 3.971 6.457 1 92.81 174 PRO A C 1
ATOM 1371 O O . PRO A 1 174 ? 7.246 4.629 5.602 1 92.81 174 PRO A O 1
ATOM 1374 N N . ALA A 1 175 ? 8.719 3.051 6.164 1 93.19 175 ALA A N 1
ATOM 1375 C CA . ALA A 1 175 ? 9.172 2.859 4.789 1 93.19 175 ALA A CA 1
ATOM 1376 C C . ALA A 1 175 ? 8.016 2.436 3.889 1 93.19 175 ALA A C 1
ATOM 1378 O O . ALA A 1 175 ? 7.824 2.994 2.807 1 93.19 175 ALA A O 1
ATOM 1379 N N . ILE A 1 176 ? 7.152 1.502 4.367 1 96.69 176 ILE A N 1
ATOM 1380 C CA . ILE A 1 176 ? 6.082 1.024 3.494 1 96.69 176 ILE A CA 1
ATOM 1381 C C . ILE A 1 176 ? 4.777 0.934 4.277 1 96.69 176 ILE A C 1
ATOM 1383 O O . ILE A 1 176 ? 3.691 1.048 3.703 1 96.69 176 ILE A O 1
ATOM 1387 N N . ASP A 1 177 ? 4.844 0.816 5.59 1 96.88 177 ASP A N 1
ATOM 1388 C CA . ASP A 1 177 ? 3.627 0.643 6.375 1 96.88 177 ASP A CA 1
ATOM 1389 C C . ASP A 1 177 ? 2.932 1.981 6.609 1 96.88 177 ASP A C 1
ATOM 1391 O O . ASP A 1 177 ? 1.702 2.043 6.688 1 96.88 177 ASP A O 1
ATOM 1395 N N . TYR A 1 178 ? 3.68 3.078 6.734 1 97.81 178 TYR A N 1
ATOM 1396 C CA . TYR A 1 178 ? 3.061 4.387 6.918 1 97.81 178 TYR A CA 1
ATOM 1397 C C . TYR A 1 178 ? 2.213 4.766 5.711 1 97.81 178 TYR A C 1
ATOM 1399 O O . TYR A 1 178 ? 1.049 5.145 5.855 1 97.81 178 TYR A O 1
ATOM 1407 N N . PRO A 1 179 ? 2.766 4.637 4.477 1 98.5 179 PRO A N 1
ATOM 1408 C CA . PRO A 1 179 ? 1.879 4.887 3.338 1 98.5 179 PRO A CA 1
ATOM 1409 C C . PRO A 1 179 ? 0.623 4.02 3.365 1 98.5 179 PRO A C 1
ATOM 1411 O O . PRO A 1 179 ? -0.465 4.492 3.025 1 98.5 179 PRO A O 1
ATOM 1414 N N . HIS A 1 180 ? 0.746 2.814 3.781 1 98.19 180 HIS A N 1
ATOM 1415 C CA . HIS A 1 180 ? -0.427 1.951 3.842 1 98.19 180 HIS A CA 1
ATOM 1416 C C . HIS A 1 180 ? -1.384 2.396 4.941 1 98.19 180 HIS A C 1
ATOM 1418 O O . HIS A 1 180 ? -2.602 2.279 4.797 1 98.19 180 HIS A O 1
ATOM 1424 N N . GLU A 1 181 ? -0.858 2.846 6.066 1 98 181 GLU A N 1
ATOM 1425 C CA . GLU A 1 181 ? -1.719 3.387 7.113 1 98 181 GLU A CA 1
ATOM 1426 C C . GLU A 1 181 ? -2.547 4.559 6.598 1 98 181 GLU A C 1
ATOM 1428 O O . GLU A 1 181 ? -3.738 4.664 6.895 1 98 181 GLU A O 1
ATOM 1433 N N . THR A 1 182 ? -1.92 5.43 5.82 1 98.75 182 THR A N 1
ATOM 1434 C CA . THR A 1 182 ? -2.672 6.504 5.184 1 98.75 182 THR A CA 1
ATOM 1435 C C . THR A 1 182 ? -3.787 5.938 4.309 1 98.75 182 THR A C 1
ATOM 1437 O O . THR A 1 182 ? -4.926 6.41 4.363 1 98.75 182 THR A O 1
ATOM 1440 N N . THR A 1 183 ? -3.48 4.898 3.588 1 98.81 183 THR A N 1
ATOM 1441 C CA . THR A 1 183 ? -4.461 4.242 2.732 1 98.81 183 THR A CA 1
ATOM 1442 C C . THR A 1 183 ? -5.594 3.65 3.564 1 98.81 183 THR A C 1
ATOM 1444 O O . THR A 1 183 ? -6.77 3.832 3.24 1 98.81 183 THR A O 1
ATOM 1447 N N . ARG A 1 184 ? -5.25 2.986 4.648 1 97.88 184 ARG A N 1
ATOM 1448 C CA . ARG A 1 184 ? -6.246 2.357 5.508 1 97.88 184 ARG A CA 1
ATOM 1449 C C . ARG A 1 184 ? -7.25 3.383 6.023 1 97.88 184 ARG A C 1
ATOM 1451 O O . ARG A 1 184 ? -8.461 3.182 5.914 1 97.88 184 ARG A O 1
ATOM 1458 N N . THR A 1 185 ? -6.754 4.473 6.531 1 98.69 185 THR A N 1
ATOM 1459 C CA . THR A 1 185 ? -7.664 5.449 7.117 1 98.69 185 THR A CA 1
ATOM 1460 C C . THR A 1 185 ? -8.484 6.145 6.035 1 98.69 185 THR A C 1
ATOM 1462 O O . THR A 1 185 ? -9.664 6.438 6.234 1 98.69 185 THR A O 1
ATOM 1465 N N . ALA A 1 186 ? -7.863 6.441 4.895 1 98.75 186 ALA A N 1
ATOM 1466 C CA . ALA A 1 186 ? -8.586 7.09 3.807 1 98.75 186 ALA A CA 1
ATOM 1467 C C . ALA A 1 186 ? -9.711 6.199 3.287 1 98.75 186 ALA A C 1
ATOM 1469 O O . ALA A 1 186 ? -10.836 6.668 3.068 1 98.75 186 ALA A O 1
ATOM 1470 N N . VAL A 1 187 ? -9.422 4.898 3.111 1 98.31 187 VAL A N 1
ATOM 1471 C CA . VAL A 1 187 ? -10.445 3.971 2.641 1 98.31 187 VAL A CA 1
ATOM 1472 C C . VAL A 1 187 ? -11.523 3.807 3.705 1 98.31 187 VAL A C 1
ATOM 1474 O O . VAL A 1 187 ? -12.703 3.666 3.385 1 98.31 187 VAL A O 1
ATOM 1477 N N . ASP A 1 188 ? -11.102 3.801 4.941 1 97.81 188 ASP A N 1
ATOM 1478 C CA . ASP A 1 188 ? -12.062 3.781 6.043 1 97.81 188 ASP A CA 1
ATOM 1479 C C . ASP A 1 188 ? -13.023 4.961 5.953 1 97.81 188 ASP A C 1
ATOM 1481 O O . ASP A 1 188 ? -14.242 4.785 6.047 1 97.81 188 ASP A O 1
ATOM 1485 N N . LEU A 1 189 ? -12.523 6.148 5.695 1 98.38 189 LEU A N 1
ATOM 1486 C CA . LEU A 1 189 ? -13.328 7.355 5.566 1 98.38 189 LEU A CA 1
ATOM 1487 C C . LEU A 1 189 ? -14.266 7.254 4.367 1 98.38 189 LEU A C 1
ATOM 1489 O O . LEU A 1 189 ? -15.406 7.73 4.422 1 98.38 189 LEU A O 1
ATOM 1493 N N . LEU A 1 190 ? -13.805 6.625 3.295 1 97.81 190 LEU A N 1
ATOM 1494 C CA . LEU A 1 190 ? -14.609 6.484 2.088 1 97.81 190 LEU A CA 1
ATOM 1495 C C . LEU A 1 190 ? -15.727 5.469 2.295 1 97.81 190 LEU A C 1
ATOM 1497 O O . LEU A 1 190 ? -16.891 5.754 2.008 1 97.81 190 LEU A O 1
ATOM 1501 N N . THR A 1 191 ? -15.422 4.32 2.883 1 96.38 191 THR A N 1
ATOM 1502 C CA . THR A 1 191 ? -16.359 3.211 2.943 1 96.38 191 THR A CA 1
ATOM 1503 C C . THR A 1 191 ? -17.391 3.439 4.047 1 96.38 191 THR A C 1
ATOM 1505 O O . THR A 1 191 ? -18.531 2.969 3.947 1 96.38 191 THR A O 1
ATOM 1508 N N . THR A 1 192 ? -17.031 4.191 5.066 1 95.44 192 THR A N 1
ATOM 1509 C CA . THR A 1 192 ? -17.969 4.473 6.148 1 95.44 192 THR A CA 1
ATOM 1510 C C . THR A 1 192 ? -18.844 5.68 5.809 1 95.44 192 THR A C 1
ATOM 1512 O O . THR A 1 192 ? -19.812 5.969 6.512 1 95.44 192 THR A O 1
ATOM 1515 N N . GLY A 1 193 ? -18.438 6.41 4.793 1 95.94 193 GLY A N 1
ATOM 1516 C CA . GLY A 1 193 ? -19.188 7.598 4.41 1 95.94 193 GLY A CA 1
ATOM 1517 C C . GLY A 1 193 ? -18.812 8.82 5.223 1 95.94 193 GLY A C 1
ATOM 1518 O O . GLY A 1 193 ? -19.453 9.867 5.102 1 95.94 193 GLY A O 1
ATOM 1519 N N . THR A 1 194 ? -17.812 8.711 6.016 1 97.56 194 THR A N 1
ATOM 1520 C CA . THR A 1 194 ? -17.391 9.812 6.879 1 97.56 194 THR A CA 1
ATOM 1521 C C . THR A 1 194 ? -16.922 11 6.043 1 97.56 194 THR A C 1
ATOM 1523 O O . THR A 1 194 ? -17.297 12.141 6.32 1 97.56 194 THR A O 1
ATOM 1526 N N . LYS A 1 195 ? -16.125 10.773 5.008 1 98.25 195 LYS A N 1
ATOM 1527 C CA . LYS A 1 195 ? -15.672 11.867 4.152 1 98.25 195 LYS A CA 1
ATOM 1528 C C . LYS A 1 195 ? -16.844 12.617 3.537 1 98.25 195 LYS A C 1
ATOM 1530 O O . LYS A 1 195 ? -16.828 13.852 3.475 1 98.25 195 LYS A O 1
ATOM 1535 N N . ALA A 1 196 ? -17.859 11.891 3.119 1 97.81 196 ALA A N 1
ATOM 1536 C CA . ALA A 1 196 ? -19.047 12.477 2.506 1 97.81 196 ALA A CA 1
ATOM 1537 C C . ALA A 1 196 ? -19.859 13.266 3.527 1 97.81 196 ALA A C 1
ATOM 1539 O O . ALA A 1 196 ? -20.453 14.297 3.199 1 97.81 196 ALA A O 1
ATOM 1540 N N . ALA A 1 197 ? -19.906 12.805 4.723 1 98 197 ALA A N 1
ATOM 1541 C CA . ALA A 1 197 ? -20.75 13.383 5.77 1 98 197 ALA A CA 1
ATOM 1542 C C . ALA A 1 197 ? -20.203 14.734 6.227 1 98 197 ALA A C 1
ATOM 1544 O O . ALA A 1 197 ? -20.953 15.586 6.715 1 98 197 ALA A O 1
ATOM 1545 N N . PHE A 1 198 ? -18.906 14.984 6.055 1 98.56 198 PHE A N 1
ATOM 1546 C CA . PHE A 1 198 ? -18.281 16.203 6.535 1 98.56 198 PHE A CA 1
ATOM 1547 C C . PHE A 1 198 ? -17.469 16.875 5.426 1 98.56 198 PHE A C 1
ATOM 1549 O O . PHE A 1 198 ? -16.25 17.016 5.543 1 98.56 198 PHE A O 1
ATOM 1556 N N . PRO A 1 199 ? -18.109 17.375 4.418 1 97.81 199 PRO A N 1
ATOM 1557 C CA . PRO A 1 199 ? -17.469 17.844 3.184 1 97.81 199 PRO A CA 1
ATOM 1558 C C . PRO A 1 199 ? -16.734 19.156 3.367 1 97.81 199 PRO A C 1
ATOM 1560 O O . PRO A 1 199 ? -15.93 19.547 2.508 1 97.81 199 PRO A O 1
ATOM 1563 N N . ASP A 1 200 ? -16.984 19.828 4.465 1 98 200 ASP A N 1
ATOM 1564 C CA . ASP A 1 200 ? -16.359 21.141 4.637 1 98 200 ASP A CA 1
ATOM 1565 C C . ASP A 1 200 ? -14.992 21 5.289 1 98 200 ASP A C 1
ATOM 1567 O O . ASP A 1 200 ? -14.258 21.984 5.402 1 98 200 ASP A O 1
ATOM 1571 N N . CYS A 1 201 ? -14.641 19.797 5.723 1 98.31 201 CYS A N 1
ATOM 1572 C CA . CYS A 1 201 ? -13.266 19.531 6.137 1 98.31 201 CYS A CA 1
ATOM 1573 C C . CYS A 1 201 ? -12.344 19.406 4.93 1 98.31 201 CYS A C 1
ATOM 1575 O O . CYS A 1 201 ? -12.594 18.594 4.039 1 98.31 201 CYS A O 1
ATOM 1577 N N . LYS A 1 202 ? -11.336 20.188 4.898 1 98.5 202 LYS A N 1
ATOM 1578 C CA . LYS A 1 202 ? -10.32 20.062 3.854 1 98.5 202 LYS A CA 1
ATOM 1579 C C . LYS A 1 202 ? -9.195 19.125 4.289 1 98.5 202 LYS A C 1
ATOM 1581 O O . LYS A 1 202 ? -8.258 19.562 4.965 1 98.5 202 LYS A O 1
ATOM 1586 N N . VAL A 1 203 ? -9.242 17.906 3.857 1 98.94 203 VAL A N 1
ATOM 1587 C CA . VAL A 1 203 ? -8.391 16.859 4.391 1 98.94 203 VAL A CA 1
ATOM 1588 C C . VAL A 1 203 ? -7.184 16.656 3.479 1 98.94 203 VAL A C 1
ATOM 1590 O O . VAL A 1 203 ? -7.332 16.328 2.297 1 98.94 203 VAL A O 1
ATOM 1593 N N . ILE A 1 204 ? -5.984 16.859 3.996 1 98.94 204 ILE A N 1
ATOM 1594 C CA . ILE A 1 204 ? -4.73 16.578 3.307 1 98.94 204 ILE A CA 1
ATOM 1595 C C . ILE A 1 204 ? -4.246 15.18 3.662 1 98.94 204 ILE A C 1
ATOM 1597 O O . ILE A 1 204 ? -4.023 14.867 4.836 1 98.94 204 ILE A O 1
ATOM 1601 N N . LEU A 1 205 ? -4.133 14.305 2.705 1 98.94 205 LEU A N 1
ATOM 1602 C CA . LEU A 1 205 ? -3.498 13 2.879 1 98.94 205 LEU A CA 1
ATOM 1603 C C . LEU A 1 205 ? -2 13.086 2.604 1 98.94 205 LEU A C 1
ATOM 1605 O O . LEU A 1 205 ? -1.584 13.609 1.568 1 98.94 205 LEU A O 1
ATOM 1609 N N . SER A 1 206 ? -1.223 12.562 3.5 1 98.75 206 SER A N 1
ATOM 1610 C CA . SER A 1 206 ? 0.234 12.609 3.416 1 98.75 206 SER A CA 1
ATOM 1611 C C . SER A 1 206 ? 0.754 11.703 2.303 1 98.75 206 SER A C 1
ATOM 1613 O O . SER A 1 206 ? 0.118 10.711 1.957 1 98.75 206 SER A O 1
ATOM 1615 N N . HIS A 1 207 ? 1.927 12.078 1.751 1 98.75 207 HIS A N 1
ATOM 1616 C CA . HIS A 1 207 ? 2.732 11.242 0.872 1 98.75 207 HIS A CA 1
ATOM 1617 C C . HIS A 1 207 ? 1.938 10.805 -0.354 1 98.75 207 HIS A C 1
ATOM 1619 O O . HIS A 1 207 ? 1.88 9.617 -0.672 1 98.75 207 HIS A O 1
ATOM 1625 N N . ALA A 1 208 ? 1.277 11.781 -0.904 1 98.81 208 ALA A N 1
ATOM 1626 C CA . ALA A 1 208 ? 0.482 11.586 -2.113 1 98.81 208 ALA A CA 1
ATOM 1627 C C . ALA A 1 208 ? -0.657 10.594 -1.868 1 98.81 208 ALA A C 1
ATOM 1629 O O . ALA A 1 208 ? -1.015 9.82 -2.754 1 98.81 208 ALA A O 1
ATOM 1630 N N . GLY A 1 209 ? -1.194 10.578 -0.631 1 98.81 209 GLY A N 1
ATOM 1631 C CA . GLY A 1 209 ? -2.344 9.742 -0.323 1 98.81 209 GLY A CA 1
ATOM 1632 C C . GLY A 1 209 ? -1.965 8.32 0.046 1 98.81 209 GLY A C 1
ATOM 1633 O O . GLY A 1 209 ? -2.791 7.406 -0.04 1 98.81 209 GLY A O 1
ATOM 1634 N N . GLY A 1 210 ? -0.658 8.156 0.431 1 98.62 210 GLY A N 1
ATOM 1635 C CA . GLY A 1 210 ? -0.195 6.797 0.642 1 98.62 210 GLY A CA 1
ATOM 1636 C C . GLY A 1 210 ? -0.163 5.973 -0.632 1 98.62 210 GLY A C 1
ATOM 1637 O O . GLY A 1 210 ? 0.593 6.281 -1.557 1 98.62 210 GLY A O 1
ATOM 1638 N N . THR A 1 211 ? -1 4.91 -0.693 1 98.81 211 THR A N 1
ATOM 1639 C CA . THR A 1 211 ? -1.11 4.109 -1.908 1 98.81 211 THR A CA 1
ATOM 1640 C C . THR A 1 211 ? -2.543 4.121 -2.436 1 98.81 211 THR A C 1
ATOM 1642 O O . THR A 1 211 ? -2.879 3.371 -3.354 1 98.81 211 THR A O 1
ATOM 1645 N N . LEU A 1 212 ? -3.354 4.98 -1.876 1 98.88 212 LEU A N 1
ATOM 1646 C CA . LEU A 1 212 ? -4.762 5.043 -2.244 1 98.88 212 LEU A CA 1
ATOM 1647 C C . LEU A 1 212 ? -4.926 5.328 -3.734 1 98.88 212 LEU A C 1
ATOM 1649 O O . LEU A 1 212 ? -5.711 4.672 -4.418 1 98.88 212 LEU A O 1
ATOM 1653 N N . PRO A 1 213 ? -4.18 6.316 -4.297 1 98.88 213 PRO A N 1
ATOM 1654 C CA . PRO A 1 213 ? -4.383 6.578 -5.727 1 98.88 213 PRO A CA 1
ATOM 1655 C C . PRO A 1 213 ? -4.117 5.352 -6.594 1 98.88 213 PRO A C 1
ATOM 1657 O O . PRO A 1 213 ? -4.773 5.164 -7.621 1 98.88 213 PRO A O 1
ATOM 1660 N N . TYR A 1 214 ? -3.205 4.516 -6.152 1 98.75 214 TYR A N 1
ATOM 1661 C CA . TYR A 1 214 ? -2.861 3.305 -6.891 1 98.75 214 TYR A CA 1
ATOM 1662 C C . TYR A 1 214 ? -3.953 2.25 -6.746 1 98.75 214 TYR A C 1
ATOM 1664 O O . TYR A 1 214 ? -4.188 1.462 -7.664 1 98.75 214 TYR A O 1
ATOM 1672 N N . LEU A 1 215 ? -4.715 2.291 -5.637 1 98.69 215 LEU A N 1
ATOM 1673 C CA . LEU A 1 215 ? -5.613 1.198 -5.289 1 98.69 215 LEU A CA 1
ATOM 1674 C C . LEU A 1 215 ? -7.07 1.603 -5.504 1 98.69 215 LEU A C 1
ATOM 1676 O O . LEU A 1 215 ? -7.965 0.758 -5.465 1 98.69 215 LEU A O 1
ATOM 1680 N N . ILE A 1 216 ? -7.387 2.871 -5.77 1 98.56 216 ILE A N 1
ATOM 1681 C CA . ILE A 1 216 ? -8.766 3.348 -5.797 1 98.56 216 ILE A CA 1
ATOM 1682 C C . ILE A 1 216 ? -9.555 2.59 -6.863 1 98.56 216 ILE A C 1
ATOM 1684 O O . ILE A 1 216 ? -10.727 2.262 -6.664 1 98.56 216 ILE A O 1
ATOM 1688 N N . SER A 1 217 ? -8.914 2.246 -7.969 1 97.69 217 SER A N 1
ATOM 1689 C CA . SER A 1 217 ? -9.602 1.524 -9.031 1 97.69 217 SER A CA 1
ATOM 1690 C C . SER A 1 217 ? -9.938 0.098 -8.609 1 97.69 217 SER A C 1
ATOM 1692 O O . SER A 1 217 ? -10.961 -0.456 -9.016 1 97.69 217 SER A O 1
ATOM 1694 N N . ARG A 1 218 ? -9.062 -0.517 -7.848 1 96.88 218 ARG A N 1
ATOM 1695 C CA . ARG A 1 218 ? -9.336 -1.855 -7.332 1 96.88 218 ARG A CA 1
ATOM 1696 C C . ARG A 1 218 ? -10.641 -1.883 -6.543 1 96.88 218 ARG A C 1
ATOM 1698 O O . ARG A 1 218 ? -11.391 -2.859 -6.605 1 96.88 218 ARG A O 1
ATOM 1705 N N . LEU A 1 219 ? -10.938 -0.816 -5.859 1 95.44 219 LEU A N 1
ATOM 1706 C CA . LEU A 1 219 ? -12.117 -0.716 -5.008 1 95.44 219 LEU A CA 1
ATOM 1707 C C . LEU A 1 219 ? -13.359 -0.367 -5.832 1 95.44 219 LEU A C 1
ATOM 1709 O O . LEU A 1 219 ? -14.469 -0.752 -5.48 1 95.44 219 LEU A O 1
ATOM 1713 N N . THR A 1 220 ? -13.164 0.279 -7.016 1 94.69 220 THR A N 1
ATOM 1714 C CA . THR A 1 220 ? -14.305 0.989 -7.57 1 94.69 220 THR A CA 1
ATOM 1715 C C . THR A 1 220 ? -14.602 0.52 -8.992 1 94.69 220 THR A C 1
ATOM 1717 O O . THR A 1 220 ? -15.648 0.848 -9.555 1 94.69 220 THR A O 1
ATOM 1720 N N . THR A 1 221 ? -13.711 -0.274 -9.602 1 93 221 THR A N 1
ATOM 1721 C CA . THR A 1 221 ? -13.898 -0.683 -10.992 1 93 221 THR A CA 1
ATOM 1722 C C . THR A 1 221 ? -14.922 -1.809 -11.086 1 93 221 THR A C 1
ATOM 1724 O O . THR A 1 221 ? -14.844 -2.795 -10.352 1 93 221 THR A O 1
ATOM 1727 N N . VAL A 1 222 ? -15.875 -1.573 -11.922 1 87.69 222 VAL A N 1
ATOM 1728 C CA . VAL A 1 222 ? -16.859 -2.576 -12.328 1 87.69 222 VAL A CA 1
ATOM 1729 C C . VAL A 1 222 ? -17.203 -2.387 -13.805 1 87.69 222 VAL A C 1
ATOM 1731 O O . VAL A 1 222 ? -16.938 -1.329 -14.383 1 87.69 222 VAL A O 1
ATOM 1734 N N . THR A 1 223 ? -17.766 -3.443 -14.359 1 91.88 223 THR A N 1
ATOM 1735 C CA . THR A 1 223 ? -18.125 -3.379 -15.766 1 91.88 223 THR A CA 1
ATOM 1736 C C . THR A 1 223 ? -19.188 -2.299 -16 1 91.88 223 THR A C 1
ATOM 1738 O O . THR A 1 223 ? -19.969 -1.988 -15.109 1 91.88 223 THR A O 1
ATOM 1741 N N . LYS A 1 224 ? -19.188 -1.79 -17.188 1 89.69 224 LYS A N 1
ATOM 1742 C CA . LYS A 1 224 ? -20.188 -0.829 -17.625 1 89.69 224 LYS A CA 1
ATOM 1743 C C . LYS A 1 224 ? -21.547 -1.501 -17.797 1 89.69 224 LYS A C 1
ATOM 1745 O O . LYS A 1 224 ? -22.578 -0.825 -17.875 1 89.69 224 LYS A O 1
ATOM 1750 N N . PHE A 1 225 ? -21.5 -2.848 -17.844 1 87.31 225 PHE A N 1
ATOM 1751 C CA . PHE A 1 225 ? -22.719 -3.623 -18.078 1 87.31 225 PHE A CA 1
ATOM 1752 C C . PHE A 1 225 ? -22.891 -4.703 -17.016 1 87.31 225 PHE A C 1
ATOM 1754 O O . PHE A 1 225 ? -22.844 -5.898 -17.328 1 87.31 225 PHE A O 1
ATOM 1761 N N . PRO A 1 226 ? -23.234 -4.234 -15.852 1 82.06 226 PRO A N 1
ATOM 1762 C CA . PRO A 1 226 ? -23.297 -5.227 -14.773 1 82.06 226 PRO A CA 1
ATOM 1763 C C . PRO A 1 226 ? -24.531 -6.117 -14.859 1 82.06 226 PRO A C 1
ATOM 1765 O O . PRO A 1 226 ? -25.609 -5.645 -15.203 1 82.06 226 PRO A O 1
ATOM 1768 N N . GLU A 1 227 ? -24.266 -7.363 -14.703 1 73.38 227 GLU A N 1
ATOM 1769 C CA . GLU A 1 227 ? -25.375 -8.32 -14.664 1 73.38 227 GLU A CA 1
ATOM 1770 C C . GLU A 1 227 ? -26.203 -8.164 -13.391 1 73.38 227 GLU A C 1
ATOM 1772 O O . GLU A 1 227 ? -27.391 -8.453 -13.375 1 73.38 227 GLU A O 1
ATOM 1777 N N . ALA A 1 228 ? -25.5 -7.863 -12.352 1 72.06 228 ALA A N 1
ATOM 1778 C CA . ALA A 1 228 ? -26.109 -7.633 -11.055 1 72.06 228 ALA A CA 1
ATOM 1779 C C . ALA A 1 228 ? -25.453 -6.465 -10.32 1 72.06 228 ALA A C 1
ATOM 1781 O O . ALA A 1 228 ? -24.312 -6.113 -10.617 1 72.06 228 ALA A O 1
ATOM 1782 N N . GLU A 1 229 ? -26.297 -5.934 -9.516 1 67.62 229 GLU A N 1
ATOM 1783 C CA . GLU A 1 229 ? -25.719 -4.859 -8.703 1 67.62 229 GLU A CA 1
ATOM 1784 C C . GLU A 1 229 ? -24.594 -5.379 -7.816 1 67.62 229 GLU A C 1
ATOM 1786 O O . GLU A 1 229 ? -24.688 -6.48 -7.27 1 67.62 229 GLU A O 1
ATOM 1791 N N . TYR A 1 230 ? -23.5 -4.84 -7.879 1 68.06 230 TYR A N 1
ATOM 1792 C CA . TYR A 1 230 ? -22.344 -5.168 -7.043 1 68.06 230 TYR A CA 1
ATOM 1793 C C . TYR A 1 230 ? -21.984 -4.008 -6.121 1 68.06 230 TYR A C 1
ATOM 1795 O O . TYR A 1 230 ? -21.547 -2.951 -6.582 1 68.06 230 TYR A O 1
ATOM 1803 N N . LYS A 1 231 ? -22.469 -4.156 -4.879 1 69.94 231 LYS A N 1
ATOM 1804 C CA . LYS A 1 231 ? -22.203 -3.146 -3.859 1 69.94 231 LYS A CA 1
ATOM 1805 C C . LYS A 1 231 ? -21.469 -3.75 -2.662 1 69.94 231 LYS A C 1
ATOM 1807 O O . LYS A 1 231 ? -22.078 -3.998 -1.619 1 69.94 231 LYS A O 1
ATOM 1812 N N . PRO A 1 232 ? -20.125 -3.887 -2.871 1 67.81 232 PRO A N 1
ATOM 1813 C CA . PRO A 1 232 ? -19.391 -4.543 -1.78 1 67.81 232 PRO A CA 1
ATOM 1814 C C . PRO A 1 232 ? -19.266 -3.66 -0.541 1 67.81 232 PRO A C 1
ATOM 1816 O O . PRO A 1 232 ? -18.969 -4.156 0.546 1 67.81 232 PRO A O 1
ATOM 1819 N N . TYR A 1 233 ? -19.516 -2.344 -0.773 1 81.31 233 TYR A N 1
ATOM 1820 C CA . TYR A 1 233 ? -19.438 -1.398 0.333 1 81.31 233 TYR A CA 1
ATOM 1821 C C . TYR A 1 233 ? -20.734 -0.62 0.489 1 81.31 233 TYR A C 1
ATOM 1823 O O . TYR A 1 233 ? -21.625 -0.708 -0.361 1 81.31 233 TYR A O 1
ATOM 1831 N N . SER A 1 234 ? -20.844 0.008 1.613 1 83.06 234 SER A N 1
ATOM 1832 C CA . SER A 1 234 ? -22.047 0.807 1.836 1 83.06 234 SER A CA 1
ATOM 1833 C C . SER A 1 234 ? -22.125 1.98 0.865 1 83.06 234 SER A C 1
ATOM 1835 O O . SER A 1 234 ? -23.203 2.473 0.557 1 83.06 234 SER A O 1
ATOM 1837 N N . ARG A 1 235 ? -21 2.369 0.306 1 88.94 235 ARG A N 1
ATOM 1838 C CA . ARG A 1 235 ? -20.891 3.461 -0.656 1 88.94 235 ARG A CA 1
ATOM 1839 C C . ARG A 1 235 ? -20.672 2.928 -2.068 1 88.94 235 ARG A C 1
ATOM 1841 O O . ARG A 1 235 ? -19.969 1.936 -2.264 1 88.94 235 ARG A O 1
ATOM 1848 N N . GLY A 1 236 ? -21.25 3.551 -3.018 1 89.88 236 GLY A N 1
ATOM 1849 C CA . GLY A 1 236 ? -21.062 3.148 -4.402 1 89.88 236 GLY A CA 1
ATOM 1850 C C . GLY A 1 236 ? -19.719 3.588 -4.977 1 89.88 236 GLY A C 1
ATOM 1851 O O . GLY A 1 236 ? -19.078 4.5 -4.445 1 89.88 236 GLY A O 1
ATOM 1852 N N . PRO A 1 237 ? -19.281 2.939 -6.035 1 91.75 237 PRO A N 1
ATOM 1853 C CA . PRO A 1 237 ? -17.984 3.256 -6.648 1 91.75 237 PRO A CA 1
ATOM 1854 C C . PRO A 1 237 ? -17.875 4.719 -7.066 1 91.75 237 PRO A C 1
ATOM 1856 O O . PRO A 1 237 ? -16.859 5.359 -6.82 1 91.75 237 PRO A O 1
ATOM 1859 N N . GLU A 1 238 ? -18.906 5.281 -7.672 1 92.5 238 GLU A N 1
ATOM 1860 C CA . GLU A 1 238 ? -18.859 6.66 -8.148 1 92.5 238 GLU A CA 1
ATOM 1861 C C . GLU A 1 238 ? -18.75 7.645 -6.984 1 92.5 238 GLU A C 1
ATOM 1863 O O . GLU A 1 238 ? -17.984 8.609 -7.047 1 92.5 238 GLU A O 1
ATOM 1868 N N . GLU A 1 239 ? -19.516 7.352 -5.965 1 95.31 239 GLU A N 1
ATOM 1869 C CA . GLU A 1 239 ? -19.484 8.203 -4.777 1 95.31 239 GLU A CA 1
ATOM 1870 C C . GLU A 1 239 ? -18.109 8.172 -4.117 1 95.31 239 GLU A C 1
ATOM 1872 O O . GLU A 1 239 ? -17.578 9.203 -3.693 1 95.31 239 GLU A O 1
ATOM 1877 N N . MET A 1 240 ? -17.547 7.031 -4.098 1 95.88 240 MET A N 1
ATOM 1878 C CA . MET A 1 240 ? -16.234 6.875 -3.48 1 95.88 240 MET A CA 1
ATOM 1879 C C . MET A 1 240 ? -15.164 7.621 -4.277 1 95.88 240 MET A C 1
ATOM 1881 O O . MET A 1 240 ? -14.273 8.25 -3.695 1 95.88 240 MET A O 1
ATOM 1885 N N . VAL A 1 241 ? -15.281 7.562 -5.551 1 97.5 241 VAL A N 1
ATOM 1886 C CA . VAL A 1 241 ? -14.312 8.242 -6.406 1 97.5 241 VAL A CA 1
ATOM 1887 C C . VAL A 1 241 ? -14.438 9.75 -6.234 1 97.5 241 VAL A C 1
ATOM 1889 O O . VAL A 1 241 ? -13.438 10.461 -6.176 1 97.5 241 VAL A O 1
ATOM 1892 N N . GLU A 1 242 ? -15.688 10.234 -6.145 1 97.81 242 GLU A N 1
ATOM 1893 C CA . GLU A 1 242 ? -15.898 11.664 -5.93 1 97.81 242 GLU A CA 1
ATOM 1894 C C . GLU A 1 242 ? -15.305 12.117 -4.602 1 97.81 242 GLU A C 1
ATOM 1896 O O . GLU A 1 242 ? -14.656 13.156 -4.527 1 97.81 242 GLU A O 1
ATOM 1901 N N . ASP A 1 243 ? -15.539 11.32 -3.6 1 98.19 243 ASP A N 1
ATOM 1902 C CA . ASP A 1 243 ? -14.969 11.625 -2.291 1 98.19 243 ASP A CA 1
ATOM 1903 C C . ASP A 1 243 ? -13.445 11.547 -2.32 1 98.19 243 ASP A C 1
ATOM 1905 O O . ASP A 1 243 ? -12.766 12.375 -1.718 1 98.19 243 ASP A O 1
ATOM 1909 N N . PHE A 1 244 ? -12.898 10.594 -3.021 1 98.81 244 PHE A N 1
ATOM 1910 C CA . PHE A 1 244 ? -11.461 10.438 -3.207 1 98.81 244 PHE A CA 1
ATOM 1911 C C . PHE A 1 244 ? -10.852 11.695 -3.826 1 98.81 244 PHE A C 1
ATOM 1913 O O . PHE A 1 244 ? -9.844 12.203 -3.342 1 98.81 244 PHE A O 1
ATOM 1920 N N . LYS A 1 245 ? -11.508 12.234 -4.777 1 98.75 245 LYS A N 1
ATOM 1921 C CA . LYS A 1 245 ? -11.016 13.398 -5.504 1 98.75 245 LYS A CA 1
ATOM 1922 C C . LYS A 1 245 ? -11.086 14.656 -4.641 1 98.75 245 LYS A C 1
ATOM 1924 O O . LYS A 1 245 ? -10.438 15.656 -4.945 1 98.75 245 LYS A O 1
ATOM 1929 N N . SER A 1 246 ? -11.867 14.547 -3.602 1 98.69 246 SER A N 1
ATOM 1930 C CA . SER A 1 246 ? -12.07 15.727 -2.773 1 98.69 246 SER A CA 1
ATOM 1931 C C . SER A 1 246 ? -10.977 15.867 -1.726 1 98.69 246 SER A C 1
ATOM 1933 O O . SER A 1 246 ? -10.844 16.922 -1.095 1 98.69 246 SER A O 1
ATOM 1935 N N . PHE A 1 247 ? -10.133 14.836 -1.56 1 98.94 247 PHE A N 1
ATOM 1936 C CA . PHE A 1 247 ? -8.977 14.969 -0.679 1 98.94 247 PHE A CA 1
ATOM 1937 C C . PHE A 1 247 ? -7.938 15.906 -1.286 1 98.94 247 PHE A C 1
ATOM 1939 O O . PHE A 1 247 ? -7.969 16.172 -2.486 1 98.94 247 PHE A O 1
ATOM 1946 N N . TYR A 1 248 ? -7.102 16.469 -0.458 1 98.88 248 TYR A N 1
ATOM 1947 C CA . TYR A 1 248 ? -5.836 17.078 -0.854 1 98.88 248 TYR A CA 1
ATOM 1948 C C . TYR A 1 248 ? -4.676 16.109 -0.641 1 98.88 248 TYR A C 1
ATOM 1950 O O . TYR A 1 248 ? -4.754 15.211 0.198 1 98.88 248 TYR A O 1
ATOM 1958 N N . PHE A 1 249 ? -3.604 16.281 -1.432 1 98.94 249 PHE A N 1
ATOM 1959 C CA . PHE A 1 249 ? -2.479 15.352 -1.429 1 98.94 249 PHE A CA 1
ATOM 1960 C C . PHE A 1 249 ? -1.154 16.109 -1.364 1 98.94 249 PHE A C 1
ATOM 1962 O O . PHE A 1 249 ? -0.838 16.891 -2.26 1 98.94 249 PHE A O 1
ATOM 1969 N N . ASP A 1 250 ? -0.39 15.883 -0.35 1 98.88 250 ASP A N 1
ATOM 1970 C CA . ASP A 1 250 ? 0.954 16.453 -0.385 1 98.88 250 ASP A CA 1
ATOM 1971 C C . ASP A 1 250 ? 1.936 15.492 -1.062 1 98.88 250 ASP A C 1
ATOM 1973 O O . ASP A 1 250 ? 1.679 14.297 -1.154 1 98.88 250 ASP A O 1
ATOM 1977 N N . LEU A 1 251 ? 3.08 15.984 -1.439 1 98.75 251 LEU A N 1
ATOM 1978 C CA . LEU A 1 251 ? 3.986 15.203 -2.273 1 98.75 251 LEU A CA 1
ATOM 1979 C C . LEU A 1 251 ? 5.234 14.805 -1.492 1 98.75 251 LEU A C 1
ATOM 1981 O O . LEU A 1 251 ? 6.258 14.453 -2.086 1 98.75 251 LEU A O 1
ATOM 1985 N N . ALA A 1 252 ? 5.164 14.898 -0.143 1 98.5 252 ALA A N 1
ATOM 1986 C CA . ALA A 1 252 ? 6.32 14.484 0.651 1 98.5 252 ALA A CA 1
ATOM 1987 C C . ALA A 1 252 ? 6.742 13.062 0.314 1 98.5 252 ALA A C 1
ATOM 1989 O O . ALA A 1 252 ? 5.938 12.133 0.407 1 98.5 252 ALA A O 1
ATOM 1990 N N . LEU A 1 253 ? 8 12.922 -0.154 1 98 253 LEU A N 1
ATOM 1991 C CA . LEU A 1 253 ? 8.594 11.633 -0.469 1 98 253 LEU A CA 1
ATOM 1992 C C . LEU A 1 253 ? 7.793 10.914 -1.557 1 98 253 LEU A C 1
ATOM 1994 O O . LEU A 1 253 ? 7.676 9.688 -1.544 1 98 253 LEU A O 1
ATOM 1998 N N . SER A 1 254 ? 7.195 11.641 -2.461 1 98.56 254 SER A N 1
ATOM 1999 C CA . SER A 1 254 ? 6.254 11.016 -3.387 1 98.56 254 SER A CA 1
ATOM 2000 C C . SER A 1 254 ? 6.18 11.789 -4.703 1 98.56 254 SER A C 1
ATOM 2002 O O . SER A 1 254 ? 5.125 11.844 -5.336 1 98.56 254 SER A O 1
ATOM 2004 N N . SER A 1 255 ? 7.27 12.414 -5.133 1 98.31 255 SER A N 1
ATOM 2005 C CA . SER A 1 255 ? 7.195 13.234 -6.336 1 98.31 255 SER A CA 1
ATOM 2006 C C . SER A 1 255 ? 7.992 12.609 -7.477 1 98.31 255 SER A C 1
ATOM 2008 O O . SER A 1 255 ? 8.547 13.328 -8.32 1 98.31 255 SER A O 1
ATOM 2010 N N . SER A 1 256 ? 8.203 11.258 -7.43 1 98.19 256 SER A N 1
ATOM 2011 C CA . SER A 1 256 ? 8.789 10.609 -8.594 1 98.19 256 SER A CA 1
ATOM 2012 C C . SER A 1 256 ? 7.926 10.805 -9.836 1 98.19 256 SER A C 1
ATOM 2014 O O . SER A 1 256 ? 6.711 10.992 -9.727 1 98.19 256 SER A O 1
ATOM 2016 N N . PRO A 1 257 ? 8.5 10.727 -10.984 1 98.25 257 PRO A N 1
ATOM 2017 C CA . PRO A 1 257 ? 7.73 10.961 -12.211 1 98.25 257 PRO A CA 1
ATOM 2018 C C . PRO A 1 257 ? 6.559 9.992 -12.359 1 98.25 257 PRO A C 1
ATOM 2020 O O . PRO A 1 257 ? 5.461 10.406 -12.75 1 98.25 257 PRO A O 1
ATOM 2023 N N . ALA A 1 258 ? 6.738 8.75 -12.07 1 98.44 258 ALA A N 1
ATOM 2024 C CA . ALA A 1 258 ? 5.676 7.758 -12.203 1 98.44 258 ALA A CA 1
ATOM 2025 C C . ALA A 1 258 ? 4.512 8.07 -11.266 1 98.44 258 ALA A C 1
ATOM 2027 O O . ALA A 1 258 ? 3.346 8 -11.672 1 98.44 258 ALA A O 1
ATOM 2028 N N . VAL A 1 259 ? 4.789 8.43 -10.016 1 98.75 259 VAL A N 1
ATOM 2029 C CA . VAL A 1 259 ? 3.766 8.734 -9.023 1 98.75 259 VAL A CA 1
ATOM 2030 C C . VAL A 1 259 ? 3.037 10.023 -9.414 1 98.75 259 VAL A C 1
ATOM 2032 O O . VAL A 1 259 ? 1.808 10.086 -9.352 1 98.75 259 VAL A O 1
ATOM 2035 N N . LEU A 1 260 ? 3.803 11.031 -9.867 1 98.69 260 LEU A N 1
ATOM 2036 C CA . LEU A 1 260 ? 3.205 12.289 -10.297 1 98.69 260 LEU A CA 1
ATOM 2037 C C . LEU A 1 260 ? 2.252 12.07 -11.461 1 98.69 260 LEU A C 1
ATOM 2039 O O . LEU A 1 260 ? 1.14 12.609 -11.469 1 98.69 260 LEU A O 1
ATOM 2043 N N . THR A 1 261 ? 2.672 11.266 -12.43 1 98.56 261 THR A N 1
ATOM 2044 C CA . THR A 1 261 ? 1.841 10.992 -13.594 1 98.56 261 THR A CA 1
ATOM 2045 C C . THR A 1 261 ? 0.534 10.32 -13.18 1 98.56 261 THR A C 1
ATOM 2047 O O . THR A 1 261 ? -0.543 10.719 -13.633 1 98.56 261 THR A O 1
ATOM 2050 N N . LEU A 1 262 ? 0.632 9.375 -12.32 1 98.75 262 LEU A N 1
ATOM 2051 C CA . LEU A 1 262 ? -0.561 8.672 -11.852 1 98.75 262 LEU A CA 1
ATOM 2052 C C . LEU A 1 262 ? -1.48 9.617 -11.086 1 98.75 262 LEU A C 1
ATOM 2054 O O . LEU A 1 262 ? -2.674 9.703 -11.383 1 98.75 262 LEU A O 1
ATOM 2058 N N . LEU A 1 263 ? -0.958 10.312 -10.141 1 98.75 263 LEU A N 1
ATOM 2059 C CA . LEU A 1 263 ? -1.755 11.164 -9.266 1 98.75 263 LEU A CA 1
ATOM 2060 C C . LEU A 1 263 ? -2.455 12.258 -10.062 1 98.75 263 LEU A C 1
ATOM 2062 O O . LEU A 1 263 ? -3.654 12.484 -9.891 1 98.75 263 LEU A O 1
ATOM 2066 N N . MET A 1 264 ? -1.742 12.875 -11 1 98.06 264 MET A N 1
ATOM 2067 C CA . MET A 1 264 ? -2.277 13.977 -11.789 1 98.06 264 MET A CA 1
ATOM 2068 C C . MET A 1 264 ? -3.391 13.5 -12.711 1 98.06 264 MET A C 1
ATOM 2070 O O . MET A 1 264 ? -4.289 14.266 -13.062 1 98.06 264 MET A O 1
ATOM 2074 N N . SER A 1 265 ? -3.375 12.258 -13.047 1 98.31 265 SER A N 1
ATOM 2075 C CA . SER A 1 265 ? -4.414 11.719 -13.922 1 98.31 265 SER A CA 1
ATOM 2076 C C . SER A 1 265 ? -5.699 11.445 -13.148 1 98.31 265 SER A C 1
ATOM 2078 O O . SER A 1 265 ? -6.758 11.242 -13.75 1 98.31 265 SER A O 1
ATOM 2080 N N . LEU A 1 266 ? -5.66 11.516 -11.812 1 98.56 266 LEU A N 1
ATOM 2081 C CA . LEU A 1 266 ? -6.793 11 -11.047 1 98.56 266 LEU A CA 1
ATOM 2082 C C . LEU A 1 266 ? -7.473 12.125 -10.266 1 98.56 266 LEU A C 1
ATOM 2084 O O . LEU A 1 266 ? -8.672 12.062 -10 1 98.56 266 LEU A O 1
ATOM 2088 N N . VAL A 1 267 ? -6.688 13.086 -9.836 1 98.69 267 VAL A N 1
ATOM 2089 C CA . VAL A 1 267 ? -7.254 14.055 -8.906 1 98.69 267 VAL A CA 1
ATOM 2090 C C . VAL A 1 267 ? -7.133 15.469 -9.477 1 98.69 267 VAL A C 1
ATOM 2092 O O . VAL A 1 267 ? -6.277 15.727 -10.328 1 98.69 267 VAL A O 1
ATOM 2095 N N . PRO A 1 268 ? -8.016 16.406 -9.031 1 98.62 268 PRO A N 1
ATOM 2096 C CA . PRO A 1 268 ? -7.832 17.797 -9.453 1 98.62 268 PRO A CA 1
ATOM 2097 C C . PRO A 1 268 ? -6.457 18.344 -9.086 1 98.62 268 PRO A C 1
ATOM 2099 O O . PRO A 1 268 ? -5.98 18.141 -7.969 1 98.62 268 PRO A O 1
ATOM 2102 N N . HIS A 1 269 ? -5.848 19.016 -10 1 98.5 269 HIS A N 1
ATOM 2103 C CA . HIS A 1 269 ? -4.48 19.5 -9.805 1 98.5 269 HIS A CA 1
ATOM 2104 C C . HIS A 1 269 ? -4.418 20.547 -8.695 1 98.5 269 HIS A C 1
ATOM 2106 O O . HIS A 1 269 ? -3.377 20.719 -8.055 1 98.5 269 HIS A O 1
ATOM 2112 N N . ASP A 1 270 ? -5.523 21.219 -8.391 1 98.19 270 ASP A N 1
ATOM 2113 C CA . ASP A 1 270 ? -5.535 22.234 -7.34 1 98.19 270 ASP A CA 1
ATOM 2114 C C . ASP A 1 270 ? -5.609 21.594 -5.961 1 98.19 270 ASP A C 1
ATOM 2116 O O . ASP A 1 270 ? -5.574 22.281 -4.941 1 98.19 270 ASP A O 1
ATOM 2120 N N . HIS A 1 271 ? -5.684 20.234 -5.953 1 98.75 271 HIS A N 1
ATOM 2121 C CA . HIS A 1 271 ? -5.691 19.516 -4.688 1 98.75 271 HIS A CA 1
ATOM 2122 C C . HIS A 1 271 ? -4.316 18.938 -4.367 1 98.75 271 HIS A C 1
ATOM 2124 O O . HIS A 1 271 ? -4.164 18.172 -3.414 1 98.75 271 HIS A O 1
ATOM 2130 N N . ILE A 1 272 ? -3.324 19.266 -5.125 1 98.88 272 ILE A N 1
ATOM 2131 C CA . ILE A 1 272 ? -1.97 18.766 -4.93 1 98.88 272 ILE A CA 1
ATOM 2132 C C . ILE A 1 272 ? -1.092 19.859 -4.336 1 98.88 272 ILE A C 1
ATOM 2134 O O . ILE A 1 272 ? -1.019 20.969 -4.879 1 98.88 272 ILE A O 1
ATOM 2138 N N . VAL A 1 273 ? -0.444 19.578 -3.225 1 98.81 273 VAL A N 1
ATOM 2139 C CA . VAL A 1 273 ? 0.387 20.562 -2.539 1 98.81 273 VAL A CA 1
ATOM 2140 C C . VAL A 1 273 ? 1.769 19.969 -2.266 1 98.81 273 VAL A C 1
ATOM 2142 O O . VAL A 1 273 ? 1.954 18.75 -2.334 1 98.81 273 VAL A O 1
ATOM 2145 N N . TYR A 1 274 ? 2.746 20.828 -2.023 1 98.62 274 TYR A N 1
ATOM 2146 C CA . TYR A 1 274 ? 4.121 20.406 -1.772 1 98.62 274 TYR A CA 1
ATOM 2147 C C . TYR A 1 274 ? 4.324 20.047 -0.304 1 98.62 274 TYR A C 1
ATOM 2149 O O . TYR A 1 274 ? 3.697 20.656 0.576 1 98.62 274 TYR A O 1
ATOM 2157 N N . GLY A 1 275 ? 5.18 19.094 -0.048 1 98.56 275 GLY A N 1
ATOM 2158 C CA . GLY A 1 275 ? 5.645 18.719 1.276 1 98.56 275 GLY A CA 1
ATOM 2159 C C . GLY A 1 275 ? 7.031 18.094 1.267 1 98.56 275 GLY A C 1
ATOM 2160 O O . GLY A 1 275 ? 7.398 17.406 0.316 1 98.56 275 GLY A O 1
ATOM 2161 N N . SER A 1 276 ? 7.777 18.281 2.377 1 98 276 SER A N 1
ATOM 2162 C CA . SER A 1 276 ? 9.141 17.766 2.416 1 98 276 SER A CA 1
ATOM 2163 C C . SER A 1 276 ? 9.266 16.594 3.377 1 98 276 SER A C 1
ATOM 2165 O O . SER A 1 276 ? 10.078 15.688 3.16 1 98 276 SER A O 1
ATOM 2167 N N . ASP A 1 277 ? 8.57 16.625 4.5 1 97.94 277 ASP A N 1
ATOM 2168 C CA . ASP A 1 277 ? 8.641 15.641 5.582 1 97.94 277 ASP A CA 1
ATOM 2169 C C . ASP A 1 277 ? 9.898 15.844 6.422 1 97.94 277 ASP A C 1
ATOM 2171 O O . ASP A 1 277 ? 10.367 14.906 7.082 1 97.94 277 ASP A O 1
ATOM 2175 N N . PHE A 1 278 ? 10.484 17.031 6.387 1 97.5 278 PHE A N 1
ATOM 2176 C CA . PHE A 1 278 ? 11.609 17.359 7.262 1 97.5 278 PHE A CA 1
ATOM 2177 C C . PHE A 1 278 ? 11.188 17.297 8.727 1 97.5 278 PHE A C 1
ATOM 2179 O O . PHE A 1 278 ? 10.07 17.703 9.07 1 97.5 278 PHE A O 1
ATOM 2186 N N . PRO A 1 279 ? 12.133 16.844 9.57 1 96.19 279 PRO A N 1
ATOM 2187 C CA . PRO A 1 279 ? 13.484 16.312 9.359 1 96.19 279 PRO A CA 1
ATOM 2188 C C . PRO A 1 279 ? 13.523 14.797 9.258 1 96.19 279 PRO A C 1
ATOM 2190 O O . PRO A 1 279 ? 14.602 14.195 9.305 1 96.19 279 PRO A O 1
ATOM 2193 N N . TYR A 1 280 ? 12.352 14.18 9.164 1 93.31 280 TYR A N 1
ATOM 2194 C CA . TYR A 1 280 ? 12.344 12.727 9.062 1 93.31 280 TYR A CA 1
ATOM 2195 C C . TYR A 1 280 ? 12.844 12.266 7.699 1 93.31 280 TYR A C 1
ATOM 2197 O O . TYR A 1 280 ? 13.492 11.227 7.59 1 93.31 280 TYR A O 1
ATOM 2205 N N . ALA A 1 281 ? 12.469 12.93 6.695 1 92.56 281 ALA A N 1
ATOM 2206 C CA . ALA A 1 281 ? 13.266 12.852 5.469 1 92.56 281 ALA A CA 1
ATOM 2207 C C . ALA A 1 281 ? 14.539 13.688 5.59 1 92.56 281 ALA A C 1
ATOM 2209 O O . ALA A 1 281 ? 14.477 14.883 5.887 1 92.56 281 ALA A O 1
ATOM 2210 N N . ASN A 1 282 ? 15.625 13.078 5.383 1 88.75 282 ASN A N 1
ATOM 2211 C CA . ASN A 1 282 ? 16.844 13.867 5.449 1 88.75 282 ASN A CA 1
ATOM 2212 C C . ASN A 1 282 ? 17.031 14.719 4.195 1 88.75 282 ASN A C 1
ATOM 2214 O O . ASN A 1 282 ? 16.297 14.562 3.219 1 88.75 282 ASN A O 1
ATOM 2218 N N . ASN A 1 283 ? 18.047 15.547 4.23 1 90 283 ASN A N 1
ATOM 2219 C CA . ASN A 1 283 ? 18.234 16.531 3.172 1 90 283 ASN A CA 1
ATOM 2220 C C . ASN A 1 283 ? 18.531 15.867 1.831 1 90 283 ASN A C 1
ATOM 2222 O O . ASN A 1 283 ? 18.141 16.375 0.781 1 90 283 ASN A O 1
ATOM 2226 N N . ASN A 1 284 ? 19.172 14.719 1.853 1 90.12 284 ASN A N 1
ATOM 2227 C CA . ASN A 1 284 ? 19.453 14.008 0.609 1 90.12 284 ASN A CA 1
ATOM 2228 C C . ASN A 1 284 ? 18.172 13.508 -0.049 1 90.12 284 ASN A C 1
ATOM 2230 O O . ASN A 1 284 ? 18.016 13.594 -1.27 1 90.12 284 ASN A O 1
ATOM 2234 N N . LYS A 1 285 ? 17.297 12.984 0.762 1 92.62 285 LYS A N 1
ATOM 2235 C CA . LYS A 1 285 ? 16.016 12.516 0.249 1 92.62 285 LYS A CA 1
ATOM 2236 C C . LYS A 1 285 ? 15.156 13.68 -0.248 1 92.62 285 LYS A C 1
ATOM 2238 O O . LYS A 1 285 ? 14.57 13.602 -1.33 1 92.62 285 LYS A O 1
ATOM 2243 N N . ILE A 1 286 ? 15.109 14.727 0.559 1 95.31 286 ILE A N 1
ATOM 2244 C CA . ILE A 1 286 ? 14.328 15.906 0.197 1 95.31 286 ILE A CA 1
ATOM 2245 C C . ILE A 1 286 ? 14.82 16.469 -1.135 1 95.31 286 ILE A C 1
ATOM 2247 O O . ILE A 1 286 ? 14.023 16.75 -2.029 1 95.31 286 ILE A O 1
ATOM 2251 N N . ALA A 1 287 ? 16.141 16.5 -1.279 1 94.69 287 ALA A N 1
ATOM 2252 C CA . ALA A 1 287 ? 16.734 17.016 -2.51 1 94.69 287 ALA A CA 1
ATOM 2253 C C . ALA A 1 287 ? 16.422 16.109 -3.695 1 94.69 287 ALA A C 1
ATOM 2255 O O . ALA A 1 287 ? 16.141 16.594 -4.797 1 94.69 287 ALA A O 1
ATOM 2256 N N . GLY A 1 288 ? 16.5 14.844 -3.475 1 95.5 288 GLY A N 1
ATOM 2257 C CA . GLY A 1 288 ? 16.188 13.898 -4.539 1 95.5 288 GLY A CA 1
ATOM 2258 C C . GLY A 1 288 ? 14.773 14.055 -5.07 1 95.5 288 GLY A C 1
ATOM 2259 O O . GLY A 1 288 ? 14.562 14.102 -6.285 1 95.5 288 GLY A O 1
ATOM 2260 N N . PHE A 1 289 ? 13.812 14.172 -4.195 1 97.25 289 PHE A N 1
ATOM 2261 C CA . PHE A 1 289 ? 12.422 14.297 -4.609 1 97.25 289 PHE A CA 1
ATOM 2262 C C . PHE A 1 289 ? 12.156 15.688 -5.184 1 97.25 289 PHE A C 1
ATOM 2264 O O . PHE A 1 289 ? 11.336 15.836 -6.094 1 97.25 289 PHE A O 1
ATOM 2271 N N . LYS A 1 290 ? 12.844 16.672 -4.664 1 96.12 290 LYS A N 1
ATOM 2272 C CA . LYS A 1 290 ? 12.766 18.016 -5.262 1 96.12 290 LYS A CA 1
ATOM 2273 C C . LYS A 1 290 ? 13.273 18 -6.703 1 96.12 290 LYS A C 1
ATOM 2275 O O . LYS A 1 290 ? 12.648 18.578 -7.59 1 96.12 290 LYS A O 1
ATOM 2280 N N . GLU A 1 291 ? 14.438 17.344 -6.945 1 96.94 291 GLU A N 1
ATOM 2281 C CA . GLU A 1 291 ? 14.992 17.219 -8.289 1 96.94 291 GLU A CA 1
ATOM 2282 C C . GLU A 1 291 ? 14 16.547 -9.234 1 96.94 291 GLU A C 1
ATOM 2284 O O . GLU A 1 291 ? 13.789 17.016 -10.352 1 96.94 291 GLU A O 1
ATOM 2289 N N . ALA A 1 292 ? 13.359 15.539 -8.727 1 97.31 292 ALA A N 1
ATOM 2290 C CA . ALA A 1 292 ? 12.383 14.812 -9.531 1 97.31 292 ALA A CA 1
ATOM 2291 C C . ALA A 1 292 ? 11.195 15.703 -9.898 1 97.31 292 ALA A C 1
ATOM 2293 O O . ALA A 1 292 ? 10.75 15.719 -11.047 1 97.31 292 ALA A O 1
ATOM 2294 N N . LEU A 1 293 ? 10.695 16.453 -8.914 1 97.5 293 LEU A N 1
ATOM 2295 C CA . LEU A 1 293 ? 9.562 17.344 -9.148 1 97.5 293 LEU A CA 1
ATOM 2296 C C . LEU A 1 293 ? 9.945 18.469 -10.102 1 97.5 293 LEU A C 1
ATOM 2298 O O . LEU A 1 293 ? 9.172 18.812 -11 1 97.5 293 LEU A O 1
ATOM 2302 N N . ASP A 1 294 ? 11.148 18.969 -9.969 1 96.44 294 ASP A N 1
ATOM 2303 C CA . ASP A 1 294 ? 11.633 20.047 -10.812 1 96.44 294 ASP A CA 1
ATOM 2304 C C . ASP A 1 294 ? 11.789 19.594 -12.266 1 96.44 294 ASP A C 1
ATOM 2306 O O . ASP A 1 294 ? 11.562 20.375 -13.195 1 96.44 294 ASP A O 1
ATOM 2310 N N . GLU A 1 295 ? 12.156 18.359 -12.422 1 96.88 295 GLU A N 1
ATOM 2311 C CA . GLU A 1 295 ? 12.453 17.844 -13.758 1 96.88 295 GLU A CA 1
ATOM 2312 C C . GLU A 1 295 ? 11.188 17.344 -14.445 1 96.88 295 GLU A C 1
ATOM 2314 O O . GLU A 1 295 ? 11.18 17.125 -15.664 1 96.88 295 GLU A O 1
ATOM 2319 N N . TYR A 1 296 ? 10.156 17.078 -13.602 1 97.56 296 TYR A N 1
ATOM 2320 C CA . TYR A 1 296 ? 8.906 16.609 -14.18 1 97.56 296 TYR A CA 1
ATOM 2321 C C . TYR A 1 296 ? 8.312 17.672 -15.109 1 97.56 296 TYR A C 1
ATOM 2323 O O . TYR A 1 296 ? 8.297 18.859 -14.773 1 97.56 296 TYR A O 1
ATOM 2331 N N . PRO A 1 297 ? 7.824 17.297 -16.297 1 96.94 297 PRO A N 1
ATOM 2332 C CA . PRO A 1 297 ? 7.332 18.266 -17.281 1 96.94 297 PRO A CA 1
ATOM 2333 C C . PRO A 1 297 ? 5.977 18.859 -16.891 1 96.94 297 PRO A C 1
ATOM 2335 O O . PRO A 1 297 ? 4.938 18.25 -17.156 1 96.94 297 PRO A O 1
ATOM 2338 N N . LEU A 1 298 ? 6.035 20 -16.281 1 96.44 298 LEU A N 1
ATOM 2339 C CA . LEU A 1 298 ? 4.875 20.812 -15.93 1 96.44 298 LEU A CA 1
ATOM 2340 C C . LEU A 1 298 ? 4.996 22.219 -16.516 1 96.44 298 LEU A C 1
ATOM 2342 O O . LEU A 1 298 ? 6.098 22.766 -16.609 1 96.44 298 LEU A O 1
ATOM 2346 N N . ASP A 1 299 ? 3.875 22.734 -16.938 1 95.81 299 ASP A N 1
ATOM 2347 C CA . ASP A 1 299 ? 3.941 24.172 -17.234 1 95.81 299 ASP A CA 1
ATOM 2348 C C . ASP A 1 299 ? 4.133 24.984 -15.961 1 95.81 299 ASP A C 1
ATOM 2350 O O . ASP A 1 299 ? 3.881 24.5 -14.859 1 95.81 299 ASP A O 1
ATOM 2354 N N . GLN A 1 300 ? 4.535 26.188 -16.141 1 95.94 300 GLN A N 1
ATOM 2355 C CA . GLN A 1 300 ? 4.926 27.016 -15.016 1 95.94 300 GLN A CA 1
ATOM 2356 C C . GLN A 1 300 ? 3.738 27.297 -14.094 1 95.94 300 GLN A C 1
ATOM 2358 O O . GLN A 1 300 ? 3.889 27.344 -12.875 1 95.94 300 GLN A O 1
ATOM 2363 N N . ASP A 1 301 ? 2.607 27.5 -14.648 1 97 301 ASP A N 1
ATOM 2364 C CA . ASP A 1 301 ? 1.416 27.781 -13.852 1 97 301 ASP A CA 1
ATOM 2365 C C . ASP A 1 301 ? 1.093 26.625 -12.914 1 97 301 ASP A C 1
ATOM 2367 O O . ASP A 1 301 ? 0.855 26.828 -11.727 1 97 301 ASP A O 1
ATOM 2371 N N . LEU A 1 302 ? 1.085 25.453 -13.453 1 97.31 302 LEU A N 1
ATOM 2372 C CA . LEU A 1 302 ? 0.803 24.266 -12.656 1 97.31 302 LEU A CA 1
ATOM 2373 C C . LEU A 1 302 ? 1.893 24.031 -11.609 1 97.31 302 LEU A C 1
ATOM 2375 O O . LEU A 1 302 ? 1.602 23.656 -10.477 1 97.31 302 LEU A O 1
ATOM 2379 N N . ARG A 1 303 ? 3.098 24.266 -11.984 1 97.31 303 ARG A N 1
ATOM 2380 C CA . ARG A 1 303 ? 4.203 24.141 -11.031 1 97.31 303 ARG A CA 1
ATOM 2381 C C . ARG A 1 303 ? 4.02 25.109 -9.867 1 97.31 303 ARG A C 1
ATOM 2383 O O . ARG A 1 303 ? 4.191 24.719 -8.703 1 97.31 303 ARG A O 1
ATOM 2390 N N . ASP A 1 304 ? 3.662 26.312 -10.203 1 97.19 304 ASP A N 1
ATOM 2391 C CA . ASP A 1 304 ? 3.438 27.312 -9.172 1 97.19 304 ASP A CA 1
ATOM 2392 C C . ASP A 1 304 ? 2.266 26.922 -8.273 1 97.19 304 ASP A C 1
ATOM 2394 O O . ASP A 1 304 ? 2.312 27.141 -7.055 1 97.19 304 ASP A O 1
ATOM 2398 N N . ARG A 1 305 ? 1.247 26.375 -8.852 1 97.81 305 ARG A N 1
ATOM 2399 C CA . ARG A 1 305 ? 0.104 25.922 -8.07 1 97.81 305 ARG A CA 1
ATOM 2400 C C . ARG A 1 305 ? 0.525 24.844 -7.074 1 97.81 305 ARG A C 1
ATOM 2402 O O . ARG A 1 305 ? 0.183 24.922 -5.891 1 97.81 305 ARG A O 1
ATOM 2409 N N . ILE A 1 306 ? 1.295 23.906 -7.48 1 98.38 306 ILE A N 1
ATOM 2410 C CA . ILE A 1 306 ? 1.724 22.797 -6.633 1 98.38 306 ILE A CA 1
ATOM 2411 C C . ILE A 1 306 ? 2.66 23.312 -5.543 1 98.38 306 ILE A C 1
ATOM 2413 O O . ILE A 1 306 ? 2.533 22.938 -4.375 1 98.38 306 ILE A O 1
ATOM 2417 N N . TYR A 1 307 ? 3.506 24.25 -5.922 1 97.94 307 TYR A N 1
ATOM 2418 C CA . TYR A 1 307 ? 4.547 24.703 -5.004 1 97.94 307 TYR A CA 1
ATOM 2419 C C . TYR A 1 307 ? 3.988 25.688 -3.986 1 97.94 307 TYR A C 1
ATOM 2421 O O . TYR A 1 307 ? 4.465 25.75 -2.852 1 97.94 307 TYR A O 1
ATOM 2429 N N . TYR A 1 308 ? 2.938 26.516 -4.391 1 96.31 308 TYR A N 1
ATOM 2430 C CA . TYR A 1 308 ? 2.59 27.516 -3.383 1 96.31 308 TYR A CA 1
ATOM 2431 C C . TYR A 1 308 ? 1.127 27.922 -3.5 1 96.31 308 TYR A C 1
ATOM 2433 O O . TYR A 1 308 ? 0.42 28.016 -2.494 1 96.31 308 TYR A O 1
ATOM 2441 N N . ALA A 1 309 ? 0.543 28.078 -4.723 1 97.56 309 ALA A N 1
ATOM 2442 C CA . ALA A 1 309 ? -0.764 28.703 -4.867 1 97.56 309 ALA A CA 1
ATOM 2443 C C . ALA A 1 309 ? -1.868 27.828 -4.293 1 97.56 309 ALA A C 1
ATOM 2445 O O . ALA A 1 309 ? -2.811 28.328 -3.674 1 97.56 309 ALA A O 1
ATOM 2446 N N . ASN A 1 310 ? -1.782 26.531 -4.52 1 98.44 310 ASN A N 1
ATOM 2447 C CA . ASN A 1 310 ? -2.783 25.625 -3.955 1 98.44 310 ASN A CA 1
ATOM 2448 C C . ASN A 1 310 ? -2.799 25.688 -2.43 1 98.44 310 ASN A C 1
ATOM 2450 O O . ASN A 1 310 ? -3.867 25.734 -1.818 1 98.44 310 ASN A O 1
ATOM 2454 N N . ALA A 1 311 ? -1.634 25.656 -1.837 1 98.5 311 ALA A N 1
ATOM 2455 C CA . ALA A 1 311 ? -1.539 25.719 -0.38 1 98.5 311 ALA A CA 1
ATOM 2456 C C . ALA A 1 311 ? -2.043 27.062 0.143 1 98.5 311 ALA A C 1
ATOM 2458 O O . ALA A 1 311 ? -2.709 27.125 1.179 1 98.5 311 ALA A O 1
ATOM 2459 N N . GLN A 1 312 ? -1.739 28.156 -0.587 1 97.31 312 GLN A N 1
ATOM 2460 C CA . GLN A 1 312 ? -2.229 29.469 -0.198 1 97.31 312 GLN A CA 1
ATOM 2461 C C . GLN A 1 312 ? -3.754 29.5 -0.155 1 97.31 312 GLN A C 1
ATOM 2463 O O . GLN A 1 312 ? -4.344 30.016 0.801 1 97.31 312 GLN A O 1
ATOM 2468 N N . LYS A 1 313 ? -4.348 28.984 -1.163 1 97.44 313 LYS A N 1
ATOM 2469 C CA . LYS A 1 313 ? -5.805 28.922 -1.225 1 97.44 313 LYS A CA 1
ATOM 2470 C C . LYS A 1 313 ? -6.371 28.047 -0.113 1 97.44 313 LYS A C 1
ATOM 2472 O O . LYS A 1 313 ? -7.355 28.406 0.535 1 97.44 313 LYS A O 1
ATOM 2477 N N . LEU A 1 314 ? -5.762 26.906 0.112 1 97.81 314 LEU A N 1
ATOM 2478 C CA . LEU A 1 314 ? -6.188 25.922 1.102 1 97.81 314 LEU A CA 1
ATOM 2479 C C . LEU A 1 314 ? -6.152 26.516 2.506 1 97.81 314 LEU A C 1
ATOM 2481 O O . LEU A 1 314 ? -7.051 26.266 3.314 1 97.81 314 LEU A O 1
ATOM 2485 N N . LEU A 1 315 ? -5.121 27.312 2.762 1 97.06 315 LEU A N 1
ATOM 2486 C CA . LEU A 1 315 ? -4.867 27.797 4.113 1 97.06 315 LEU A CA 1
ATOM 2487 C C . LEU A 1 315 ? -5.531 29.156 4.34 1 97.06 315 LEU A C 1
ATOM 2489 O O . LEU A 1 315 ? -5.559 29.656 5.465 1 97.06 315 LEU A O 1
ATOM 2493 N N . ALA A 1 316 ? -5.984 29.734 3.262 1 89.12 316 ALA A N 1
ATOM 2494 C CA . ALA A 1 316 ? -6.621 31.031 3.377 1 89.12 316 ALA A CA 1
ATOM 2495 C C . ALA A 1 316 ? -7.891 30.953 4.223 1 89.12 316 ALA A C 1
ATOM 2497 O O . ALA A 1 316 ? -8.641 29.984 4.141 1 89.12 316 ALA A O 1
ATOM 2498 N N . ARG A 1 317 ? -7.945 31.656 5.254 1 70.81 317 ARG A N 1
ATOM 2499 C CA . ARG A 1 317 ? -9.07 31.688 6.184 1 70.81 317 ARG A CA 1
ATOM 2500 C C . ARG A 1 317 ? -10.266 32.406 5.566 1 70.81 317 ARG A C 1
ATOM 2502 O O . ARG A 1 317 ? -10.109 33.375 4.828 1 70.81 317 ARG A O 1
ATOM 2509 N N . HIS A 1 318 ? -11.305 31.672 5.352 1 49.75 318 HIS A N 1
ATOM 2510 C CA . HIS A 1 318 ? -12.547 32.344 5.004 1 49.75 318 HIS A CA 1
ATOM 2511 C C . HIS A 1 318 ? -13.148 33.062 6.211 1 49.75 318 HIS A C 1
ATOM 2513 O O . HIS A 1 318 ? -12.914 32.656 7.355 1 49.75 318 HIS A O 1
ATOM 2519 N N . MET B 1 1 ? -9.938 -15.625 -29.203 1 55.81 1 MET B N 1
ATOM 2520 C CA . MET B 1 1 ? -9.266 -14.719 -28.281 1 55.81 1 MET B CA 1
ATOM 2521 C C . MET B 1 1 ? -8.391 -15.492 -27.312 1 55.81 1 MET B C 1
ATOM 2523 O O . MET B 1 1 ? -8.766 -16.578 -26.859 1 55.81 1 MET B O 1
ATOM 2527 N N . SER B 1 2 ? -6.922 -15.422 -27.312 1 85.94 2 SER B N 1
ATOM 2528 C CA . SER B 1 2 ? -5.727 -16.219 -27.047 1 85.94 2 SER B CA 1
ATOM 2529 C C . SER B 1 2 ? -5.043 -15.781 -25.75 1 85.94 2 SER B C 1
ATOM 2531 O O . SER B 1 2 ? -3.812 -15.805 -25.656 1 85.94 2 SER B O 1
ATOM 2533 N N . LYS B 1 3 ? -5.816 -15.484 -24.641 1 96.94 3 LYS B N 1
ATOM 2534 C CA . LYS B 1 3 ? -5.145 -15.031 -23.422 1 96.94 3 LYS B CA 1
ATOM 2535 C C . LYS B 1 3 ? -4.676 -16.219 -22.578 1 96.94 3 LYS B C 1
ATOM 2537 O O . LYS B 1 3 ? -5.305 -17.266 -22.578 1 96.94 3 LYS B O 1
ATOM 2542 N N . ILE B 1 4 ? -3.596 -16.031 -21.953 1 98.5 4 ILE B N 1
ATOM 2543 C CA . ILE B 1 4 ? -3.164 -16.922 -20.875 1 98.5 4 ILE B CA 1
ATOM 2544 C C . ILE B 1 4 ? -3.328 -16.219 -19.531 1 98.5 4 ILE B C 1
ATOM 2546 O O . ILE B 1 4 ? -2.74 -15.164 -19.297 1 98.5 4 ILE B O 1
ATOM 2550 N N . ASP B 1 5 ? -4.18 -16.734 -18.688 1 98.69 5 ASP B N 1
ATOM 2551 C CA . ASP B 1 5 ? -4.473 -16.203 -17.359 1 98.69 5 ASP B CA 1
ATOM 2552 C C . ASP B 1 5 ? -3.539 -16.812 -16.312 1 98.69 5 ASP B C 1
ATOM 2554 O O . ASP B 1 5 ? -3.744 -17.938 -15.875 1 98.69 5 ASP B O 1
ATOM 2558 N N . THR B 1 6 ? -2.559 -16.047 -15.828 1 98.81 6 THR B N 1
ATOM 2559 C CA . THR B 1 6 ? -1.538 -16.562 -14.922 1 98.81 6 THR B CA 1
ATOM 2560 C C . THR B 1 6 ? -1.993 -16.438 -13.469 1 98.81 6 THR B C 1
ATOM 2562 O O . THR B 1 6 ? -1.277 -16.844 -12.555 1 98.81 6 THR B O 1
ATOM 2565 N N . HIS B 1 7 ? -3.141 -15.852 -13.195 1 98.81 7 HIS B N 1
ATOM 2566 C CA . HIS B 1 7 ? -3.727 -15.664 -11.867 1 98.81 7 HIS B CA 1
ATOM 2567 C C . HIS B 1 7 ? -5.199 -16.062 -11.859 1 98.81 7 HIS B C 1
ATOM 2569 O O . HIS B 1 7 ? -6.078 -15.203 -11.891 1 98.81 7 HIS B O 1
ATOM 2575 N N . HIS B 1 8 ? -5.391 -17.312 -11.75 1 98.75 8 HIS B N 1
ATOM 2576 C CA . HIS B 1 8 ? -6.688 -17.969 -11.75 1 98.75 8 HIS B CA 1
ATOM 2577 C C . HIS B 1 8 ? -6.766 -19.031 -10.656 1 98.75 8 HIS B C 1
ATOM 2579 O O . HIS B 1 8 ? -5.883 -19.891 -10.547 1 98.75 8 HIS B O 1
ATOM 2585 N N . HIS B 1 9 ? -7.781 -18.906 -9.852 1 98.69 9 HIS B N 1
ATOM 2586 C CA . HIS B 1 9 ? -7.824 -19.828 -8.719 1 98.69 9 HIS B CA 1
ATOM 2587 C C . HIS B 1 9 ? -8.828 -20.953 -8.953 1 98.69 9 HIS B C 1
ATOM 2589 O O . HIS B 1 9 ? -9.664 -20.859 -9.859 1 98.69 9 HIS B O 1
ATOM 2595 N N . PHE B 1 10 ? -8.656 -21.984 -8.219 1 98.38 10 PHE B N 1
ATOM 2596 C CA . PHE B 1 10 ? -9.609 -23.078 -8.086 1 98.38 10 PHE B CA 1
ATOM 2597 C C . PHE B 1 10 ? -9.93 -23.359 -6.621 1 98.38 10 PHE B C 1
ATOM 2599 O O . PHE B 1 10 ? -9.086 -23.141 -5.75 1 98.38 10 PHE B O 1
ATOM 2606 N N . VAL B 1 11 ? -11.188 -23.719 -6.363 1 97.69 11 VAL B N 1
ATOM 2607 C CA . VAL B 1 11 ? -11.656 -24.016 -5.016 1 97.69 11 VAL B CA 1
ATOM 2608 C C . VAL B 1 11 ? -12.438 -25.312 -5.016 1 97.69 11 VAL B C 1
ATOM 2610 O O . VAL B 1 11 ? -13.664 -25.312 -4.898 1 97.69 11 VAL B O 1
ATOM 2613 N N . PRO B 1 12 ? -11.695 -26.422 -5.098 1 97.5 12 PRO B N 1
ATOM 2614 C CA . PRO B 1 12 ? -12.414 -27.703 -5.059 1 97.5 12 PRO B CA 1
ATOM 2615 C C . PRO B 1 12 ? -13.094 -27.953 -3.717 1 97.5 12 PRO B C 1
ATOM 2617 O O . PRO B 1 12 ? -12.734 -27.344 -2.711 1 97.5 12 PRO B O 1
ATOM 2620 N N . GLN B 1 13 ? -14.047 -28.875 -3.756 1 97.31 13 GLN B N 1
ATOM 2621 C CA . GLN B 1 13 ? -14.891 -29.125 -2.592 1 97.31 13 GLN B CA 1
ATOM 2622 C C . GLN B 1 13 ? -14.055 -29.484 -1.37 1 97.31 13 GLN B C 1
ATOM 2624 O O . GLN B 1 13 ? -14.32 -29.016 -0.263 1 97.31 13 GLN B O 1
ATOM 2629 N N . PHE B 1 14 ? -13.062 -30.297 -1.548 1 97.81 14 PHE B N 1
ATOM 2630 C CA . PHE B 1 14 ? -12.266 -30.734 -0.409 1 97.81 14 PHE B CA 1
ATOM 2631 C C . PHE B 1 14 ? -11.531 -29.547 0.224 1 97.81 14 PHE B C 1
ATOM 2633 O O . PHE B 1 14 ? -11.32 -29.531 1.438 1 97.81 14 PHE B O 1
ATOM 2640 N N . TYR B 1 15 ? -11.117 -28.609 -0.525 1 98 15 TYR B N 1
ATOM 2641 C CA . TYR B 1 15 ? -10.453 -27.438 0.018 1 98 15 TYR B CA 1
ATOM 2642 C C . TYR B 1 15 ? -11.445 -26.516 0.733 1 98 15 TYR B C 1
ATOM 2644 O O . TYR B 1 15 ? -11.164 -26.016 1.822 1 98 15 TYR B O 1
ATOM 2652 N N . ALA B 1 16 ? -12.586 -26.281 0.08 1 97.38 16 ALA B N 1
ATOM 2653 C CA . ALA B 1 16 ? -13.633 -25.484 0.717 1 97.38 16 ALA B CA 1
ATOM 2654 C C . ALA B 1 16 ? -13.992 -26.047 2.088 1 97.38 16 ALA B C 1
ATOM 2656 O O . ALA B 1 16 ? -14.18 -25.297 3.047 1 97.38 16 ALA B O 1
ATOM 2657 N N . GLU B 1 17 ? -14.07 -27.328 2.156 1 97.19 17 GLU B N 1
ATOM 2658 C CA . GLU B 1 17 ? -14.383 -28 3.412 1 97.19 17 GLU B CA 1
ATOM 2659 C C . GLU B 1 17 ? -13.266 -27.812 4.434 1 97.19 17 GLU B C 1
ATOM 2661 O O . GLU B 1 17 ? -13.531 -27.625 5.621 1 97.19 17 GLU B O 1
ATOM 2666 N N . ALA B 1 18 ? -12.039 -27.922 3.959 1 97.44 18 ALA B N 1
ATOM 2667 C CA . ALA B 1 18 ? -10.906 -27.703 4.852 1 97.44 18 ALA B CA 1
ATOM 2668 C C . ALA B 1 18 ? -10.953 -26.297 5.457 1 97.44 18 ALA B C 1
ATOM 2670 O O . ALA B 1 18 ? -10.688 -26.125 6.648 1 97.44 18 ALA B O 1
ATOM 2671 N N . VAL B 1 19 ? -11.258 -25.297 4.668 1 97 19 VAL B N 1
ATOM 2672 C CA . VAL B 1 19 ? -11.359 -23.922 5.129 1 97 19 VAL B CA 1
ATOM 2673 C C . VAL B 1 19 ? -12.492 -23.797 6.141 1 97 19 VAL B C 1
ATOM 2675 O O . VAL B 1 19 ? -12.32 -23.188 7.199 1 97 19 VAL B O 1
ATOM 2678 N N . GLU B 1 20 ? -13.602 -24.375 5.816 1 95.94 20 GLU B N 1
ATOM 2679 C CA . GLU B 1 20 ? -14.758 -24.344 6.707 1 95.94 20 GLU B CA 1
ATOM 2680 C C . GLU B 1 20 ? -14.445 -25.016 8.039 1 95.94 20 GLU B C 1
ATOM 2682 O O . GLU B 1 20 ? -14.781 -24.484 9.102 1 95.94 20 GLU B O 1
ATOM 2687 N N . ASN B 1 21 ? -13.836 -26.141 7.945 1 95.94 21 ASN B N 1
ATOM 2688 C CA . ASN B 1 21 ? -13.492 -26.891 9.148 1 95.94 21 ASN B CA 1
ATOM 2689 C C . ASN B 1 21 ? -12.523 -26.125 10.039 1 95.94 21 ASN B C 1
ATOM 2691 O O . ASN B 1 21 ? -12.5 -26.344 11.258 1 95.94 21 ASN B O 1
ATOM 2695 N N . ALA B 1 22 ? -11.781 -25.266 9.414 1 95.44 22 ALA B N 1
ATOM 2696 C CA . ALA B 1 22 ? -10.805 -24.469 10.164 1 95.44 22 ALA B CA 1
ATOM 2697 C C . ALA B 1 22 ? -11.445 -23.203 10.727 1 95.44 22 ALA B C 1
ATOM 2699 O O . ALA B 1 22 ? -10.766 -22.391 11.359 1 95.44 22 ALA B O 1
ATOM 2700 N N . GLY B 1 23 ? -12.656 -22.953 10.523 1 94.19 23 GLY B N 1
ATOM 2701 C CA . GLY B 1 23 ? -13.336 -21.797 11.055 1 94.19 23 GLY B CA 1
ATOM 2702 C C . GLY B 1 23 ? -13.516 -20.688 10.031 1 94.19 23 GLY B C 1
ATOM 2703 O O . GLY B 1 23 ? -13.852 -19.547 10.383 1 94.19 23 GLY B O 1
ATOM 2704 N N . GLY B 1 24 ? -13.203 -21 8.797 1 92.06 24 GLY B N 1
ATOM 2705 C CA . GLY B 1 24 ? -13.344 -20.016 7.738 1 92.06 24 GLY B CA 1
ATOM 2706 C C . GLY B 1 24 ? -12.031 -19.375 7.336 1 92.06 24 GLY B C 1
ATOM 2707 O O . GLY B 1 24 ? -10.992 -19.672 7.926 1 92.06 24 GLY B O 1
ATOM 2708 N N . ASP B 1 25 ? -12.023 -18.578 6.301 1 90.69 25 ASP B N 1
ATOM 2709 C CA . ASP B 1 25 ? -10.859 -17.828 5.84 1 90.69 25 ASP B CA 1
ATOM 2710 C C . ASP B 1 25 ? -10.492 -16.719 6.82 1 90.69 25 ASP B C 1
ATOM 2712 O O . ASP B 1 25 ? -11.289 -15.812 7.062 1 90.69 25 ASP B O 1
ATOM 2716 N N . PRO B 1 26 ? -9.336 -16.672 7.32 1 89.25 26 PRO B N 1
ATOM 2717 C CA . PRO B 1 26 ? -8.953 -15.68 8.32 1 89.25 26 PRO B CA 1
ATOM 2718 C C . PRO B 1 26 ? -8.984 -14.25 7.773 1 89.25 26 PRO B C 1
ATOM 2720 O O . PRO B 1 26 ? -9.062 -13.297 8.547 1 89.25 26 PRO B O 1
ATOM 2723 N N . SER B 1 27 ? -8.914 -14.047 6.48 1 87.81 27 SER B N 1
ATOM 2724 C CA . SER B 1 27 ? -8.898 -12.719 5.875 1 87.81 27 SER B CA 1
ATOM 2725 C C . SER B 1 27 ? -10.281 -12.07 5.93 1 87.81 27 SER B C 1
ATOM 2727 O O . SER B 1 27 ? -10.414 -10.867 5.695 1 87.81 27 SER B O 1
ATOM 2729 N N . GLY B 1 28 ? -11.352 -12.898 6.195 1 83.94 28 GLY B N 1
ATOM 2730 C CA . GLY B 1 28 ? -12.727 -12.406 6.266 1 83.94 28 GLY B CA 1
ATOM 2731 C C . GLY B 1 28 ? -13.469 -12.523 4.949 1 83.94 28 GLY B C 1
ATOM 2732 O O . GLY B 1 28 ? -14.656 -12.219 4.875 1 83.94 28 GLY B O 1
ATOM 2733 N N . TRP B 1 29 ? -12.82 -12.93 3.939 1 84.56 29 TRP B N 1
ATOM 2734 C 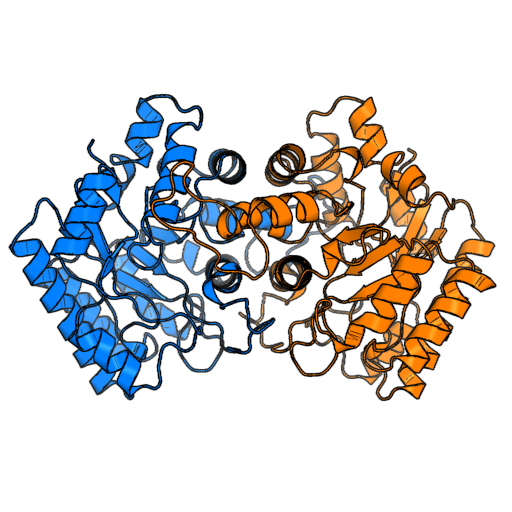CA . TRP B 1 29 ? -13.477 -13.102 2.645 1 84.56 29 TRP B CA 1
ATOM 2735 C C . TRP B 1 29 ? -14.188 -14.445 2.568 1 84.56 29 TRP B C 1
ATOM 2737 O O . TRP B 1 29 ? -13.641 -15.477 2.977 1 84.56 29 TRP B O 1
ATOM 2747 N N . PRO B 1 30 ? -15.383 -14.469 2.059 1 86.69 30 PRO B N 1
ATOM 2748 C CA . PRO B 1 30 ? -16.094 -15.742 1.932 1 86.69 30 PRO B CA 1
ATOM 2749 C C . PRO B 1 30 ? -15.469 -16.656 0.878 1 86.69 30 PRO B C 1
ATOM 2751 O O . PRO B 1 30 ? -14.945 -16.188 -0.13 1 86.69 30 PRO B O 1
ATOM 2754 N N . THR B 1 31 ? -15.508 -17.953 1.106 1 91.88 31 THR B N 1
ATOM 2755 C CA . THR B 1 31 ? -15.031 -18.938 0.135 1 91.88 31 THR B CA 1
ATOM 2756 C C . THR B 1 31 ? -16.016 -19.047 -1.032 1 91.88 31 THR B C 1
ATOM 2758 O O . THR B 1 31 ? -17.156 -19.453 -0.846 1 91.88 31 THR B O 1
ATOM 2761 N N . PRO B 1 32 ? -15.586 -18.75 -2.182 1 93.44 32 PRO B N 1
ATOM 2762 C CA . PRO B 1 32 ? -16.516 -18.828 -3.314 1 93.44 32 PRO B CA 1
ATOM 2763 C C . PRO B 1 32 ? -16.781 -20.266 -3.758 1 93.44 32 PRO B C 1
ATOM 2765 O O . PRO B 1 32 ? -15.984 -21.172 -3.477 1 93.44 32 PRO B O 1
ATOM 2768 N N . LYS B 1 33 ? -17.891 -20.406 -4.43 1 93.94 33 LYS B N 1
ATOM 2769 C CA . LYS B 1 33 ? -18.125 -21.656 -5.145 1 93.94 33 LYS B CA 1
ATOM 2770 C C . LYS B 1 33 ? -17.281 -21.75 -6.406 1 93.94 33 LYS B C 1
ATOM 2772 O O . LYS B 1 33 ? -17.016 -20.734 -7.059 1 93.94 33 LYS B O 1
ATOM 2777 N N . TRP B 1 34 ? -16.906 -23.016 -6.66 1 97 34 TRP B N 1
ATOM 2778 C CA . TRP B 1 34 ? -16.078 -23.203 -7.844 1 97 34 TRP B CA 1
ATOM 2779 C C . TRP B 1 34 ? -16.344 -24.547 -8.492 1 97 34 TRP B C 1
ATOM 2781 O O . TRP B 1 34 ? -16.625 -25.531 -7.805 1 97 34 TRP B O 1
ATOM 2791 N N . SER B 1 35 ? -16.281 -24.578 -9.766 1 97.69 35 SER B N 1
ATOM 2792 C CA . SER B 1 35 ? -16.234 -25.781 -10.586 1 97.69 35 SER B CA 1
ATOM 2793 C C . SER B 1 35 ? -15.391 -25.562 -11.836 1 97.69 35 SER B C 1
ATOM 2795 O O . SER B 1 35 ? -15.156 -24.422 -12.242 1 97.69 35 SER B O 1
ATOM 2797 N N . ALA B 1 36 ? -14.852 -26.641 -12.383 1 97.94 36 ALA B N 1
ATOM 2798 C CA . ALA B 1 36 ? -14.117 -26.531 -13.641 1 97.94 36 ALA B CA 1
ATOM 2799 C C . ALA B 1 36 ? -14.977 -25.891 -14.727 1 97.94 36 ALA B C 1
ATOM 2801 O O . ALA B 1 36 ? -14.484 -25.094 -15.539 1 97.94 36 ALA B O 1
ATOM 2802 N N . GLU B 1 37 ? -16.266 -26.188 -14.688 1 97.94 37 GLU B N 1
ATOM 2803 C CA . GLU B 1 37 ? -17.203 -25.641 -15.664 1 97.94 37 GLU B CA 1
ATOM 2804 C C . GLU B 1 37 ? -17.344 -24.125 -15.5 1 97.94 37 GLU B C 1
ATOM 2806 O O . GLU B 1 37 ? -17.406 -23.391 -16.484 1 97.94 37 GLU B O 1
ATOM 2811 N N . ALA B 1 38 ? -17.406 -23.688 -14.266 1 97.56 38 ALA B N 1
ATOM 2812 C CA . ALA B 1 38 ? -17.5 -22.25 -14.008 1 97.56 38 ALA B CA 1
ATOM 2813 C C . ALA B 1 38 ? -16.25 -21.516 -14.492 1 97.56 38 ALA B C 1
ATOM 2815 O O . ALA B 1 38 ? -16.344 -20.422 -15.031 1 97.56 38 ALA B O 1
ATOM 2816 N N . SER B 1 39 ? -15.047 -22.141 -14.219 1 98.06 39 SER B N 1
ATOM 2817 C CA . SER B 1 39 ? -13.805 -21.578 -14.727 1 98.06 39 SER B CA 1
ATOM 2818 C C . SER B 1 39 ? -13.828 -21.469 -16.25 1 98.06 39 SER B C 1
ATOM 2820 O O . SER B 1 39 ? -13.508 -20.422 -16.812 1 98.06 39 SER B O 1
ATOM 2822 N N . LEU B 1 40 ? -14.258 -22.516 -16.906 1 98 40 LEU B N 1
ATOM 2823 C CA . LEU B 1 40 ? -14.305 -22.531 -18.359 1 98 40 LEU B CA 1
ATOM 2824 C C . LEU B 1 40 ? -15.273 -21.469 -18.891 1 98 40 LEU B C 1
ATOM 2826 O O . LEU B 1 40 ? -14.992 -20.797 -19.875 1 98 40 LEU B O 1
ATOM 2830 N N . ALA B 1 41 ? -16.391 -21.328 -18.188 1 97.31 41 ALA B N 1
ATOM 2831 C CA . ALA B 1 41 ? -17.375 -20.328 -18.594 1 97.31 41 ALA B CA 1
ATOM 2832 C C . ALA B 1 41 ? -16.781 -18.922 -18.484 1 97.31 41 ALA B C 1
ATOM 2834 O O . ALA B 1 41 ? -16.953 -18.094 -19.375 1 97.31 41 ALA B O 1
ATOM 2835 N N . SER B 1 42 ? -16.109 -18.672 -17.391 1 96.25 42 SER B N 1
ATOM 2836 C CA . SER B 1 42 ? -15.477 -17.375 -17.203 1 96.25 42 SER B CA 1
ATOM 2837 C C . SER B 1 42 ? -14.391 -17.125 -18.234 1 96.25 42 SER B C 1
ATOM 2839 O O . SER B 1 42 ? -14.281 -16.016 -18.781 1 96.25 42 SER B O 1
ATOM 2841 N N . MET B 1 43 ? -13.594 -18.125 -18.5 1 97.12 43 MET B N 1
ATOM 2842 C CA . MET B 1 43 ? -12.531 -18.047 -19.5 1 97.12 43 MET B CA 1
ATOM 2843 C C . MET B 1 43 ? -13.102 -17.703 -20.875 1 97.12 43 MET B C 1
ATOM 2845 O O . MET B 1 43 ? -12.594 -16.812 -21.562 1 97.12 43 MET B O 1
ATOM 2849 N N . ASN B 1 44 ? -14.156 -18.359 -21.25 1 96.12 44 ASN B N 1
ATOM 2850 C CA . ASN B 1 44 ? -14.797 -18.109 -22.531 1 96.12 44 ASN B CA 1
ATOM 2851 C C . ASN B 1 44 ? -15.336 -16.688 -22.625 1 96.12 44 ASN B C 1
ATOM 2853 O O . ASN B 1 44 ? -15.164 -16.016 -23.641 1 96.12 44 ASN B O 1
ATOM 2857 N N . ARG B 1 45 ? -15.891 -16.297 -21.562 1 92.75 45 ARG B N 1
ATOM 2858 C CA . ARG B 1 45 ? -16.453 -14.953 -21.516 1 92.75 45 ARG B CA 1
ATOM 2859 C C . ARG B 1 45 ? -15.367 -13.898 -21.641 1 92.75 45 ARG B C 1
ATOM 2861 O O . ARG B 1 45 ? -15.594 -12.836 -22.234 1 92.75 45 ARG B O 1
ATOM 2868 N N . ASN B 1 46 ? -14.211 -14.234 -21.188 1 93.12 46 ASN B N 1
ATOM 2869 C CA . ASN B 1 46 ? -13.148 -13.234 -21.094 1 93.12 46 ASN B CA 1
ATOM 2870 C C . ASN B 1 46 ? -12.117 -13.406 -22.219 1 93.12 46 ASN B C 1
ATOM 2872 O O . ASN B 1 46 ? -11.188 -12.609 -22.328 1 93.12 46 ASN B O 1
ATOM 2876 N N . GLY B 1 47 ? -12.266 -14.414 -22.969 1 95.56 47 GLY B N 1
ATOM 2877 C CA . GLY B 1 47 ? -11.344 -14.641 -24.062 1 95.56 47 GLY B CA 1
ATOM 2878 C C . GLY B 1 47 ? -10.039 -15.281 -23.625 1 95.56 47 GLY B C 1
ATOM 2879 O O . GLY B 1 47 ? -8.992 -15.062 -24.25 1 95.56 47 GLY B O 1
ATOM 2880 N N . THR B 1 48 ? -10.086 -16.016 -22.547 1 97.31 48 THR B N 1
ATOM 2881 C CA . THR B 1 48 ? -8.922 -16.734 -22.016 1 97.31 48 THR B CA 1
ATOM 2882 C C . THR B 1 48 ? -8.844 -18.141 -22.594 1 97.31 48 THR B C 1
ATOM 2884 O O . THR B 1 48 ? -9.797 -18.906 -22.5 1 97.31 48 THR B O 1
ATOM 2887 N N . GLN B 1 49 ? -7.797 -18.406 -23.234 1 97.75 49 GLN B N 1
ATOM 2888 C CA . GLN B 1 49 ? -7.594 -19.734 -23.797 1 97.75 49 GLN B CA 1
ATOM 2889 C C . GLN B 1 49 ? -7.098 -20.719 -22.75 1 97.75 49 GLN B C 1
ATOM 2891 O O . GLN B 1 49 ? -7.555 -21.859 -22.688 1 97.75 49 GLN B O 1
ATOM 2896 N N . LYS B 1 50 ? -6.125 -20.297 -21.984 1 98.06 50 LYS B N 1
ATOM 2897 C CA . LYS B 1 50 ? -5.512 -21.156 -20.969 1 98.06 50 LYS B CA 1
ATOM 2898 C C . LYS B 1 50 ? -5.418 -20.438 -19.625 1 98.06 50 LYS B C 1
ATOM 2900 O O . LYS B 1 50 ? -5.051 -19.266 -19.562 1 98.06 50 LYS B O 1
ATOM 2905 N N . ALA B 1 51 ? -5.801 -21.094 -18.578 1 98.56 51 ALA B N 1
ATOM 2906 C CA . ALA B 1 51 ? -5.664 -20.594 -17.203 1 98.56 51 ALA B CA 1
ATOM 2907 C C . ALA B 1 51 ? -4.66 -21.422 -16.422 1 98.56 51 ALA B C 1
ATOM 2909 O O . ALA B 1 51 ? -4.695 -22.656 -16.469 1 98.56 51 ALA B O 1
ATOM 2910 N N . ILE B 1 52 ? -3.727 -20.766 -15.805 1 98.75 52 ILE B N 1
ATOM 2911 C CA . ILE B 1 52 ? -2.838 -21.422 -14.859 1 98.75 52 ILE B CA 1
ATOM 2912 C C . ILE B 1 52 ? -3.447 -21.375 -13.461 1 98.75 52 ILE B C 1
ATOM 2914 O O . ILE B 1 52 ? -3.488 -20.328 -12.828 1 98.75 52 ILE B O 1
ATOM 2918 N N . LEU B 1 53 ? -3.896 -22.516 -12.977 1 98.81 53 LEU B N 1
ATOM 2919 C CA . LEU B 1 53 ? -4.637 -22.625 -11.719 1 98.81 53 LEU B CA 1
ATOM 2920 C C . LEU B 1 53 ? -3.691 -22.562 -10.523 1 98.81 53 LEU B C 1
ATOM 2922 O O . LEU B 1 53 ? -2.6 -23.125 -10.555 1 98.81 53 LEU B O 1
ATOM 2926 N N . SER B 1 54 ? -4.059 -21.812 -9.516 1 98.75 54 SER B N 1
ATOM 2927 C CA . SER B 1 54 ? -3.336 -21.797 -8.25 1 98.75 54 SER B CA 1
ATOM 2928 C C . SER B 1 54 ? -4.297 -21.875 -7.066 1 98.75 54 SER B C 1
ATOM 2930 O O . SER B 1 54 ? -5.387 -21.297 -7.105 1 98.75 54 SER B O 1
ATOM 2932 N N . LEU B 1 55 ? -3.908 -22.609 -6.086 1 97.62 55 LEU B N 1
ATOM 2933 C CA . LEU B 1 55 ? -4.691 -22.656 -4.859 1 97.62 55 LEU B CA 1
ATOM 2934 C C . LEU B 1 55 ? -4.621 -21.328 -4.117 1 97.62 55 LEU B C 1
ATOM 2936 O O . LEU B 1 55 ? -3.529 -20.828 -3.854 1 97.62 55 LEU B O 1
ATOM 2940 N N . THR B 1 56 ? -5.684 -20.734 -3.844 1 92 56 THR B N 1
ATOM 2941 C CA . THR B 1 56 ? -5.746 -19.406 -3.25 1 92 56 THR B CA 1
ATOM 2942 C C . THR B 1 56 ? -5.34 -19.453 -1.781 1 92 56 THR B C 1
ATOM 2944 O O . THR B 1 56 ? -5.113 -20.531 -1.224 1 92 56 THR B O 1
ATOM 2947 N N . ALA B 1 57 ? -5.148 -18.297 -1.25 1 94.38 57 ALA B N 1
ATOM 2948 C CA . ALA B 1 57 ? -4.887 -18.141 0.18 1 94.38 57 ALA B CA 1
ATOM 2949 C C . ALA B 1 57 ? -6.105 -18.562 1.004 1 94.38 57 ALA B C 1
ATOM 2951 O O . ALA B 1 57 ? -7.246 -18.344 0.586 1 94.38 57 ALA B O 1
ATOM 2952 N N . PRO B 1 58 ? -5.902 -19.203 2.174 1 94.5 58 PRO B N 1
ATOM 2953 C CA . PRO B 1 58 ? -4.621 -19.391 2.861 1 94.5 58 PRO B CA 1
ATOM 2954 C C . PRO B 1 58 ? -3.883 -20.641 2.396 1 94.5 58 PRO B C 1
ATOM 2956 O O . PRO B 1 58 ? -2.775 -20.922 2.863 1 94.5 58 PRO B O 1
ATOM 2959 N N . GLY B 1 59 ? -4.457 -21.391 1.436 1 97.06 59 GLY B N 1
ATOM 2960 C CA . GLY B 1 59 ? -3.791 -22.562 0.878 1 97.06 59 GLY B CA 1
ATOM 2961 C C . GLY B 1 59 ? -3.725 -23.734 1.845 1 97.06 59 GLY B C 1
ATOM 2962 O O . GLY B 1 59 ? -4.566 -23.859 2.734 1 97.06 59 GLY B O 1
ATOM 2963 N N . ALA B 1 60 ? -2.795 -24.578 1.649 1 98 60 ALA B N 1
ATOM 2964 C CA . ALA B 1 60 ? -2.701 -25.828 2.404 1 98 60 ALA B CA 1
ATOM 2965 C C . ALA B 1 60 ? -2.379 -25.547 3.871 1 98 60 ALA B C 1
ATOM 2967 O O . ALA B 1 60 ? -2.607 -26.406 4.73 1 98 60 ALA B O 1
ATOM 2968 N N . VAL B 1 61 ? -1.918 -24.375 4.172 1 96.88 61 VAL B N 1
ATOM 2969 C CA . VAL B 1 61 ? -1.512 -24.047 5.535 1 96.88 61 VAL B CA 1
ATOM 2970 C C . VAL B 1 61 ? -2.74 -24 6.441 1 96.88 61 VAL B C 1
ATOM 2972 O O . VAL B 1 61 ? -2.613 -23.969 7.668 1 96.88 61 VAL B O 1
ATOM 2975 N N . ILE B 1 62 ? -3.924 -24 5.867 1 96.88 62 ILE B N 1
ATOM 2976 C CA . ILE B 1 62 ? -5.16 -23.922 6.637 1 96.88 62 ILE B CA 1
ATOM 2977 C C . ILE B 1 62 ? -5.34 -25.203 7.449 1 96.88 62 ILE B C 1
ATOM 2979 O O . ILE B 1 62 ? -6.098 -25.234 8.422 1 96.88 62 ILE B O 1
ATOM 2983 N N . ALA B 1 63 ? -4.723 -26.344 6.945 1 96.88 63 ALA B N 1
ATOM 2984 C CA . ALA B 1 63 ? -4.789 -27.594 7.691 1 96.88 63 ALA B CA 1
ATOM 2985 C C . ALA B 1 63 ? -4.098 -27.469 9.047 1 96.88 63 ALA B C 1
ATOM 2987 O O . ALA B 1 63 ? -3.197 -26.641 9.211 1 96.88 63 ALA B O 1
ATOM 2988 N N . PRO B 1 64 ? -4.461 -28.266 9.969 1 94.31 64 PRO B N 1
ATOM 2989 C CA . PRO B 1 64 ? -4.121 -27.984 11.367 1 94.31 64 PRO B CA 1
ATOM 2990 C C . PRO B 1 64 ? -2.678 -28.344 11.711 1 94.31 64 PRO B C 1
ATOM 2992 O O . PRO B 1 64 ? -2.143 -27.875 12.719 1 94.31 64 PRO B O 1
ATOM 2995 N N . ASN B 1 65 ? -2.045 -29.281 11.023 1 96.19 65 ASN B N 1
ATOM 2996 C CA . ASN B 1 65 ? -0.672 -29.688 11.312 1 96.19 65 ASN B CA 1
ATOM 2997 C C . ASN B 1 65 ? 0.1 -30 10.031 1 96.19 65 ASN B C 1
ATOM 2999 O O . ASN B 1 65 ? -0.471 -29.984 8.938 1 96.19 65 ASN B O 1
ATOM 3003 N N . ASP B 1 66 ? 1.364 -30.297 10.133 1 97.25 66 ASP B N 1
ATOM 3004 C CA . ASP B 1 66 ? 2.24 -30.453 8.977 1 97.25 66 ASP B CA 1
ATOM 3005 C C . ASP B 1 66 ? 1.788 -31.625 8.102 1 97.25 66 ASP B C 1
ATOM 3007 O O . ASP B 1 66 ? 1.806 -31.516 6.875 1 97.25 66 ASP B O 1
ATOM 3011 N N . ASN B 1 67 ? 1.396 -32.688 8.734 1 98.06 67 ASN B N 1
ATOM 3012 C CA . ASN B 1 67 ? 0.917 -33.812 7.957 1 98.06 67 ASN B CA 1
ATOM 3013 C C . ASN B 1 67 ? -0.331 -33.469 7.152 1 98.06 67 ASN B C 1
ATOM 3015 O O . ASN B 1 67 ? -0.443 -33.812 5.984 1 98.06 67 ASN B O 1
ATOM 3019 N N . GLY B 1 68 ? -1.237 -32.781 7.84 1 98.12 68 GLY B N 1
ATOM 3020 C CA . GLY B 1 68 ? -2.434 -32.312 7.148 1 98.12 68 GLY B CA 1
ATOM 3021 C C . GLY B 1 68 ? -2.135 -31.359 6.016 1 98.12 68 GLY B C 1
ATOM 3022 O O . GLY B 1 68 ? -2.764 -31.422 4.957 1 98.12 68 GLY B O 1
ATOM 3023 N N . ARG B 1 69 ? -1.217 -30.516 6.242 1 98.62 69 ARG B N 1
ATOM 3024 C CA . ARG B 1 69 ? -0.831 -29.531 5.238 1 98.62 69 ARG B CA 1
ATOM 3025 C C . ARG B 1 69 ? -0.177 -30.188 4.035 1 98.62 69 ARG B C 1
ATOM 3027 O O . ARG B 1 69 ? -0.457 -29.828 2.891 1 98.62 69 ARG B O 1
ATOM 3034 N N . ARG B 1 70 ? 0.681 -31.188 4.254 1 98.75 70 ARG B N 1
ATOM 3035 C CA . ARG B 1 70 ? 1.277 -31.969 3.174 1 98.75 70 ARG B CA 1
ATOM 3036 C C . ARG B 1 70 ? 0.208 -32.719 2.369 1 98.75 70 ARG B C 1
ATOM 3038 O O . ARG B 1 70 ? 0.218 -32.656 1.138 1 98.75 70 ARG B O 1
ATOM 3045 N N . THR B 1 71 ? -0.721 -33.281 3.064 1 98.69 71 THR B N 1
ATOM 3046 C CA . THR B 1 71 ? -1.786 -34.062 2.43 1 98.69 71 THR B CA 1
ATOM 3047 C C . THR B 1 71 ? -2.67 -33.156 1.577 1 98.69 71 THR B C 1
ATOM 3049 O O . THR B 1 71 ? -3.002 -33.5 0.439 1 98.69 71 THR B O 1
ATOM 3052 N N . LEU B 1 72 ? -3.025 -32.031 2.131 1 98.75 72 LEU B N 1
ATOM 3053 C CA . LEU B 1 72 ? -3.904 -31.109 1.425 1 98.75 72 LEU B CA 1
ATOM 3054 C C . LEU B 1 72 ? -3.221 -30.562 0.179 1 98.75 72 LEU B C 1
ATOM 3056 O O . LEU B 1 72 ? -3.846 -30.453 -0.879 1 98.75 72 LEU B O 1
ATOM 3060 N N . ALA B 1 73 ? -1.958 -30.188 0.285 1 98.88 73 ALA B N 1
ATOM 3061 C CA . ALA B 1 73 ? -1.2 -29.703 -0.869 1 98.88 73 ALA B CA 1
ATOM 3062 C C . ALA B 1 73 ? -1.125 -30.781 -1.955 1 98.88 73 ALA B C 1
ATOM 3064 O O . ALA B 1 73 ? -1.361 -30.5 -3.131 1 98.88 73 ALA B O 1
ATOM 3065 N N . ARG B 1 74 ? -0.827 -32.031 -1.519 1 98.88 74 ARG B N 1
ATOM 3066 C CA . ARG B 1 74 ? -0.737 -33.156 -2.443 1 98.88 74 ARG B CA 1
ATOM 3067 C C . ARG B 1 74 ? -2.064 -33.375 -3.154 1 98.88 74 ARG B C 1
ATOM 3069 O O . ARG B 1 74 ? -2.098 -33.562 -4.371 1 98.88 74 ARG B O 1
ATOM 3076 N N . GLN B 1 75 ? -3.104 -33.312 -2.426 1 98.81 75 GLN B N 1
ATOM 3077 C CA . GLN B 1 75 ? -4.438 -33.5 -2.986 1 98.81 75 GLN B CA 1
ATOM 3078 C C . GLN B 1 75 ? -4.762 -32.406 -4.008 1 98.81 75 GLN B C 1
ATOM 3080 O O . GLN B 1 75 ? -5.301 -32.688 -5.078 1 98.81 75 GLN B O 1
ATOM 3085 N N . ALA B 1 76 ? -4.461 -31.219 -3.678 1 98.88 76 ALA B N 1
ATOM 3086 C CA . ALA B 1 76 ? -4.707 -30.094 -4.578 1 98.88 76 ALA B CA 1
ATOM 3087 C C . ALA B 1 76 ? -3.914 -30.234 -5.875 1 98.88 76 ALA B C 1
ATOM 3089 O O . ALA B 1 76 ? -4.445 -30.016 -6.965 1 98.88 76 ALA B O 1
ATOM 3090 N N . ASN B 1 77 ? -2.67 -30.609 -5.699 1 98.94 77 ASN B N 1
ATOM 3091 C CA . ASN B 1 77 ? -1.796 -30.734 -6.859 1 98.94 77 ASN B CA 1
ATOM 3092 C C . ASN B 1 77 ? -2.238 -31.891 -7.766 1 98.94 77 ASN B C 1
ATOM 3094 O O . ASN B 1 77 ? -2.254 -31.75 -8.992 1 98.94 77 ASN B O 1
ATOM 3098 N N . GLU B 1 78 ? -2.584 -33 -7.215 1 98.94 78 GLU B N 1
ATOM 3099 C CA . GLU B 1 78 ? -3.047 -34.125 -8.008 1 98.94 78 GLU B CA 1
ATOM 3100 C C . GLU B 1 78 ? -4.371 -33.812 -8.695 1 98.94 78 GLU B C 1
ATOM 3102 O O . GLU B 1 78 ? -4.59 -34.219 -9.844 1 98.94 78 GLU B O 1
ATOM 3107 N N . PHE B 1 79 ? -5.215 -33.125 -8 1 98.81 79 PHE B N 1
ATOM 3108 C CA . PHE B 1 79 ? -6.484 -32.688 -8.57 1 98.81 79 PHE B CA 1
ATOM 3109 C C . PHE B 1 79 ? -6.258 -31.812 -9.797 1 98.81 79 PHE B C 1
ATOM 3111 O O . PHE B 1 79 ? -6.859 -32.031 -10.852 1 98.81 79 PHE B O 1
ATOM 3118 N N . THR B 1 80 ? -5.406 -30.828 -9.68 1 98.5 80 THR B N 1
ATOM 3119 C CA . THR B 1 80 ? -5.176 -29.891 -10.773 1 98.5 80 THR B CA 1
ATOM 3120 C C . THR B 1 80 ? -4.422 -30.562 -11.914 1 98.5 80 THR B C 1
ATOM 3122 O O . THR B 1 80 ? -4.633 -30.25 -13.086 1 98.5 80 THR B O 1
ATOM 3125 N N . ALA B 1 81 ? -3.518 -31.469 -11.547 1 98.75 81 ALA B N 1
ATOM 3126 C CA . ALA B 1 81 ? -2.828 -32.25 -12.578 1 98.75 81 ALA B CA 1
ATOM 3127 C C . ALA B 1 81 ? -3.816 -33.031 -13.414 1 98.75 81 ALA B C 1
ATOM 3129 O O . ALA B 1 81 ? -3.695 -33.094 -14.641 1 98.75 81 ALA B O 1
ATOM 3130 N N . GLN B 1 82 ? -4.742 -33.656 -12.734 1 98.62 82 GLN B N 1
ATOM 3131 C CA . GLN B 1 82 ? -5.773 -34.406 -13.438 1 98.62 82 GLN B CA 1
ATOM 3132 C C . GLN B 1 82 ? -6.59 -33.5 -14.352 1 98.62 82 GLN B C 1
ATOM 3134 O O . GLN B 1 82 ? -6.875 -33.844 -15.5 1 98.62 82 GLN B O 1
ATOM 3139 N N . LEU B 1 83 ? -6.984 -32.344 -13.852 1 98.31 83 LEU B N 1
ATOM 3140 C CA . LEU B 1 83 ? -7.738 -31.391 -14.648 1 98.31 83 LEU B CA 1
ATOM 3141 C C . LEU B 1 83 ? -6.953 -30.969 -15.883 1 98.31 83 LEU B C 1
ATOM 3143 O O . LEU B 1 83 ? -7.504 -30.891 -16.984 1 98.31 83 LEU B O 1
ATOM 3147 N N . ARG B 1 84 ? -5.672 -30.656 -15.688 1 98.38 84 ARG B N 1
ATOM 3148 C CA . ARG B 1 84 ? -4.793 -30.297 -16.797 1 98.38 84 ARG B CA 1
ATOM 3149 C C . ARG B 1 84 ? -4.688 -31.438 -17.797 1 98.38 84 ARG B C 1
ATOM 3151 O O . ARG B 1 84 ? -4.773 -31.203 -19.016 1 98.38 84 ARG B O 1
ATOM 3158 N N . ASP B 1 85 ? -4.551 -32.656 -17.344 1 98.44 85 ASP B N 1
ATOM 3159 C CA . ASP B 1 85 ? -4.426 -33.812 -18.234 1 98.44 85 ASP B CA 1
ATOM 3160 C C . ASP B 1 85 ? -5.699 -34.031 -19.047 1 98.44 85 ASP B C 1
ATOM 3162 O O . ASP B 1 85 ? -5.641 -34.438 -20.219 1 98.44 85 ASP B O 1
ATOM 3166 N N . GLU B 1 86 ? -6.801 -33.719 -18.469 1 98.06 86 GLU B N 1
ATOM 3167 C CA . GLU B 1 86 ? -8.086 -33.844 -19.156 1 98.06 86 GLU B CA 1
ATOM 3168 C C . GLU B 1 86 ? -8.266 -32.75 -20.203 1 98.06 86 GLU B C 1
ATOM 3170 O O . GLU B 1 86 ? -8.914 -32.938 -21.234 1 98.06 86 GLU B O 1
ATOM 3175 N N . GLN B 1 87 ? -7.723 -31.562 -19.906 1 97.56 87 GLN B N 1
ATOM 3176 C CA . GLN B 1 87 ? -7.836 -30.422 -20.797 1 97.56 87 GLN B CA 1
ATOM 3177 C C . GLN B 1 87 ? -6.52 -29.656 -20.891 1 97.56 87 GLN B C 1
ATOM 3179 O O . GLN B 1 87 ? -6.445 -28.484 -20.5 1 97.56 87 GLN B O 1
ATOM 3184 N N . PRO B 1 88 ? -5.578 -30.234 -21.547 1 96.31 88 PRO B N 1
ATOM 3185 C CA . PRO B 1 88 ? -4.219 -29.672 -21.5 1 96.31 88 PRO B CA 1
ATOM 3186 C C . PRO B 1 88 ? -4.113 -28.328 -22.203 1 96.31 88 PRO B C 1
ATOM 3188 O O . PRO B 1 88 ? -3.199 -27.547 -21.922 1 96.31 88 PRO B O 1
ATOM 3191 N N . GLU B 1 89 ? -5.027 -27.984 -23.062 1 96 89 GLU B N 1
ATOM 3192 C CA . GLU B 1 89 ? -4.984 -26.719 -23.781 1 96 89 GLU B CA 1
ATOM 3193 C C . GLU B 1 89 ? -5.672 -25.609 -22.984 1 96 89 GLU B C 1
ATOM 3195 O O . GLU B 1 89 ? -5.516 -24.422 -23.281 1 96 89 GLU B O 1
ATOM 3200 N N . ARG B 1 90 ? -6.379 -26.016 -21.875 1 97.88 90 ARG B N 1
ATOM 3201 C CA . ARG B 1 90 ? -7.203 -25.047 -21.172 1 97.88 90 ARG B CA 1
ATOM 3202 C C . ARG B 1 90 ? -6.641 -24.75 -19.781 1 97.88 90 ARG B C 1
ATOM 3204 O O . ARG B 1 90 ? -6.871 -23.688 -19.219 1 97.88 90 ARG B O 1
ATOM 3211 N N . PHE B 1 91 ? -5.93 -25.75 -19.281 1 98.38 91 PHE B N 1
ATOM 3212 C CA . PHE B 1 91 ? -5.527 -25.578 -17.891 1 98.38 91 PHE B CA 1
ATOM 3213 C C . PHE B 1 91 ? -4.055 -25.922 -17.703 1 98.38 91 PHE B C 1
ATOM 3215 O O . PHE B 1 91 ? -3.545 -26.859 -18.328 1 98.38 91 PHE B O 1
ATOM 3222 N N . GLY B 1 92 ? -3.293 -25.25 -16.984 1 98.25 92 GLY B N 1
ATOM 3223 C CA . GLY B 1 92 ? -2.078 -25.547 -16.25 1 98.25 92 GLY B CA 1
ATOM 3224 C C . GLY B 1 92 ? -2.197 -25.219 -14.766 1 98.25 92 GLY B C 1
ATOM 3225 O O . GLY B 1 92 ? -3.266 -24.828 -14.297 1 98.25 92 GLY B O 1
ATOM 3226 N N . PHE B 1 93 ? -1.072 -25.406 -14.039 1 98.81 93 PHE B N 1
ATOM 3227 C CA . PHE B 1 93 ? -1.232 -25.047 -12.641 1 98.81 93 PHE B CA 1
ATOM 3228 C C . PHE B 1 93 ? 0.116 -24.75 -12 1 98.81 93 PHE B C 1
ATOM 3230 O O . PHE B 1 93 ? 1.15 -25.25 -12.445 1 98.81 93 PHE B O 1
ATOM 3237 N N . PHE B 1 94 ? 0.088 -23.828 -11.031 1 98.94 94 PHE B N 1
ATOM 3238 C CA . PHE B 1 94 ? 1.146 -23.641 -10.039 1 98.94 94 PHE B CA 1
ATOM 3239 C C . PHE B 1 94 ? 0.899 -24.516 -8.812 1 98.94 94 PHE B C 1
ATOM 3241 O O . PHE B 1 94 ? -0.165 -24.438 -8.195 1 98.94 94 PHE B O 1
ATOM 3248 N N . ALA B 1 95 ? 1.854 -25.266 -8.469 1 98.94 95 ALA B N 1
ATOM 3249 C CA . ALA B 1 95 ? 1.683 -26.25 -7.41 1 98.94 95 ALA B CA 1
ATOM 3250 C C . ALA B 1 95 ? 1.481 -25.578 -6.055 1 98.94 95 ALA B C 1
ATOM 3252 O O . ALA B 1 95 ? 2.152 -24.594 -5.734 1 98.94 95 ALA B O 1
ATOM 3253 N N . ALA B 1 96 ? 0.539 -26.109 -5.297 1 98.88 96 ALA B N 1
ATOM 3254 C CA . ALA B 1 96 ? 0.374 -25.734 -3.893 1 98.88 96 ALA B CA 1
ATOM 3255 C C . ALA B 1 96 ? 1.475 -26.344 -3.031 1 98.88 96 ALA B C 1
ATOM 3257 O O . ALA B 1 96 ? 1.901 -27.484 -3.27 1 98.88 96 ALA B O 1
ATOM 3258 N N . LEU B 1 97 ? 1.904 -25.625 -2.113 1 98.88 97 LEU B N 1
ATOM 3259 C CA . LEU B 1 97 ? 2.92 -26.125 -1.194 1 98.88 97 LEU B CA 1
ATOM 3260 C C . LEU B 1 97 ? 2.391 -26.156 0.236 1 98.88 97 LEU B C 1
ATOM 3262 O O . LEU B 1 97 ? 1.473 -25.406 0.579 1 98.88 97 LEU B O 1
ATOM 3266 N N . PRO B 1 98 ? 2.945 -27.109 1.022 1 98.31 98 PRO B N 1
ATOM 3267 C CA . PRO B 1 98 ? 2.562 -27.047 2.436 1 98.31 98 PRO B CA 1
ATOM 3268 C C . PRO B 1 98 ? 3.045 -25.781 3.129 1 98.31 98 PRO B C 1
ATOM 3270 O O . PRO B 1 98 ? 3.115 -24.719 2.502 1 98.31 98 PRO B O 1
ATOM 3273 N N . CYS B 1 99 ? 3.311 -25.766 4.406 1 98.12 99 CYS B N 1
ATOM 3274 C CA . CYS B 1 99 ? 3.898 -24.625 5.105 1 98.12 99 CYS B CA 1
ATOM 3275 C C . CYS B 1 99 ? 5.402 -24.562 4.871 1 98.12 99 CYS B C 1
ATOM 3277 O O . CYS B 1 99 ? 6.117 -25.531 5.133 1 98.12 99 CYS B O 1
ATOM 3279 N N . LEU B 1 100 ? 5.906 -23.453 4.379 1 98.44 100 LEU B N 1
ATOM 3280 C CA . LEU B 1 100 ? 7.316 -23.344 4.027 1 98.44 100 LEU B CA 1
ATOM 3281 C C . LEU B 1 100 ? 8.203 -23.562 5.25 1 98.44 100 LEU B C 1
ATOM 3283 O O . LEU B 1 100 ? 9.391 -23.859 5.117 1 98.44 100 LEU B O 1
ATOM 3287 N N . LEU B 1 101 ? 7.637 -23.391 6.445 1 97.88 101 LEU B N 1
ATOM 3288 C CA . LEU B 1 101 ? 8.391 -23.656 7.668 1 97.88 101 LEU B CA 1
ATOM 3289 C C . LEU B 1 101 ? 8.648 -25.141 7.844 1 97.88 101 LEU B C 1
ATOM 3291 O O . LEU B 1 101 ? 9.508 -25.547 8.625 1 97.88 101 LEU B O 1
ATOM 3295 N N . ASP B 1 102 ? 7.824 -25.953 7.227 1 98.38 102 ASP B N 1
ATOM 3296 C CA . ASP B 1 102 ? 8.125 -27.375 7.047 1 98.38 102 ASP B CA 1
ATOM 3297 C C . ASP B 1 102 ? 9.016 -27.594 5.832 1 98.38 102 ASP B C 1
ATOM 3299 O O . ASP B 1 102 ? 8.555 -28.078 4.793 1 98.38 102 ASP B O 1
ATOM 3303 N N . THR B 1 103 ? 10.297 -27.359 6.008 1 98.56 103 THR B N 1
ATOM 3304 C CA . THR B 1 103 ? 11.258 -27.359 4.91 1 98.56 103 THR B CA 1
ATOM 3305 C C . THR B 1 103 ? 11.273 -28.703 4.195 1 98.56 103 THR B C 1
ATOM 3307 O O . THR B 1 103 ? 11.211 -28.766 2.967 1 98.56 103 THR B O 1
ATOM 3310 N N . GLU B 1 104 ? 11.281 -29.75 4.938 1 98.5 104 GLU B N 1
ATOM 3311 C CA . GLU B 1 104 ? 11.352 -31.078 4.359 1 98.5 104 GLU B CA 1
ATOM 3312 C C . GLU B 1 104 ? 10.109 -31.391 3.521 1 98.5 104 GLU B C 1
ATOM 3314 O O . GLU B 1 104 ? 10.219 -31.797 2.367 1 98.5 104 GLU B O 1
ATOM 3319 N N . GLY B 1 105 ? 8.93 -31.172 4.129 1 98.75 105 GLY B N 1
ATOM 3320 C CA . GLY B 1 105 ? 7.691 -31.406 3.408 1 98.75 105 GLY B CA 1
ATOM 3321 C C . GLY B 1 105 ? 7.551 -30.547 2.166 1 98.75 105 GLY B C 1
ATOM 3322 O O . GLY B 1 105 ? 7.051 -31.016 1.138 1 98.75 105 GLY B O 1
ATOM 3323 N N . THR B 1 106 ? 7.996 -29.375 2.273 1 98.88 106 THR B N 1
ATOM 3324 C CA . THR B 1 106 ? 7.906 -28.438 1.159 1 98.88 106 THR B CA 1
ATOM 3325 C C . THR B 1 106 ? 8.82 -28.875 0.016 1 98.88 106 THR B C 1
ATOM 3327 O O . THR B 1 106 ? 8.398 -28.906 -1.143 1 98.88 106 THR B O 1
ATOM 3330 N N . LEU B 1 107 ? 10.078 -29.219 0.332 1 98.88 107 LEU B N 1
ATOM 3331 C CA . LEU B 1 107 ? 11.023 -29.641 -0.693 1 98.88 107 LEU B CA 1
ATOM 3332 C C . LEU B 1 107 ? 10.531 -30.922 -1.375 1 98.88 107 LEU B C 1
ATOM 3334 O O . LEU B 1 107 ? 10.68 -31.078 -2.59 1 98.88 107 LEU B O 1
ATOM 3338 N N . GLU B 1 108 ? 9.961 -31.797 -0.614 1 98.81 108 GLU B N 1
ATOM 3339 C CA . GLU B 1 108 ? 9.406 -33.031 -1.182 1 98.81 108 GLU B CA 1
ATOM 3340 C C . GLU B 1 108 ? 8.273 -32.719 -2.158 1 98.81 108 GLU B C 1
ATOM 3342 O O . GLU B 1 108 ? 8.211 -33.312 -3.242 1 98.81 108 GLU B O 1
ATOM 3347 N N . GLU B 1 109 ? 7.406 -31.844 -1.759 1 98.94 109 GLU B N 1
ATOM 3348 C CA . GLU B 1 109 ? 6.273 -31.516 -2.617 1 98.94 109 GLU B CA 1
ATOM 3349 C C . GLU B 1 109 ? 6.727 -30.781 -3.871 1 98.94 109 GLU B C 1
ATOM 3351 O O . GLU B 1 109 ? 6.152 -30.953 -4.945 1 98.94 109 GLU B O 1
ATOM 3356 N N . ILE B 1 110 ? 7.754 -29.938 -3.73 1 98.88 110 ILE B N 1
ATOM 3357 C CA . ILE B 1 110 ? 8.32 -29.25 -4.887 1 98.88 110 ILE B CA 1
ATOM 3358 C C . ILE B 1 110 ? 8.836 -30.281 -5.891 1 98.88 110 ILE B C 1
ATOM 3360 O O . ILE B 1 110 ? 8.516 -30.219 -7.078 1 98.88 110 ILE B O 1
ATOM 3364 N N . ARG B 1 111 ? 9.555 -31.266 -5.441 1 98.69 111 ARG B N 1
ATOM 3365 C CA . ARG B 1 111 ? 10.094 -32.312 -6.305 1 98.69 111 ARG B CA 1
ATOM 3366 C C . ARG B 1 111 ? 8.969 -33.094 -6.98 1 98.69 111 ARG B C 1
ATOM 3368 O O . ARG B 1 111 ? 9.008 -33.312 -8.188 1 98.69 111 ARG B O 1
ATOM 3375 N N . TYR B 1 112 ? 8.016 -33.438 -6.219 1 98.88 112 TYR B N 1
ATOM 3376 C CA . TYR B 1 112 ? 6.91 -34.25 -6.742 1 98.88 112 TYR B CA 1
ATOM 3377 C C . TYR B 1 112 ? 6.109 -33.469 -7.773 1 98.88 112 TYR B C 1
ATOM 3379 O O . TYR B 1 112 ? 5.832 -33.969 -8.867 1 98.88 112 TYR B O 1
ATOM 3387 N N . SER B 1 113 ? 5.758 -32.25 -7.48 1 98.81 113 SER B N 1
ATOM 3388 C CA . SER B 1 113 ? 4.883 -31.453 -8.32 1 98.81 113 SER B CA 1
ATOM 3389 C C . SER B 1 113 ? 5.57 -31.062 -9.625 1 98.81 113 SER B C 1
ATOM 3391 O O . SER B 1 113 ? 4.949 -31.062 -10.688 1 98.81 113 SER B O 1
ATOM 3393 N N . LEU B 1 114 ? 6.852 -30.734 -9.516 1 98.62 114 LEU B N 1
ATOM 3394 C CA . LEU B 1 114 ? 7.547 -30.25 -10.703 1 98.62 114 LEU B CA 1
ATOM 3395 C C . LEU B 1 114 ? 8.078 -31.406 -11.531 1 98.62 114 LEU B C 1
ATOM 3397 O O . LEU B 1 114 ? 8.016 -31.375 -12.766 1 98.62 114 LEU B O 1
ATOM 3401 N N . ASP B 1 115 ? 8.531 -32.5 -10.906 1 98.5 115 ASP B N 1
ATOM 3402 C CA . ASP B 1 115 ? 9.18 -33.594 -11.633 1 98.5 115 ASP B CA 1
ATOM 3403 C C . ASP B 1 115 ? 8.156 -34.625 -12.094 1 98.5 115 ASP B C 1
ATOM 3405 O O . ASP B 1 115 ? 8.289 -35.188 -13.188 1 98.5 115 ASP B O 1
ATOM 3409 N N . VAL B 1 116 ? 7.184 -34.875 -11.312 1 98.69 116 VAL B N 1
ATOM 3410 C CA . VAL B 1 116 ? 6.254 -35.969 -11.594 1 98.69 116 VAL B CA 1
ATOM 3411 C C . VAL B 1 116 ? 4.977 -35.406 -12.219 1 98.69 116 VAL B C 1
ATOM 3413 O O . VAL B 1 116 ? 4.586 -35.812 -13.312 1 98.69 116 VAL B O 1
ATOM 3416 N N . LEU B 1 117 ? 4.391 -34.406 -11.602 1 98.75 117 LEU B N 1
ATOM 3417 C CA . LEU B 1 117 ? 3.105 -33.875 -12.062 1 98.75 117 LEU B CA 1
ATOM 3418 C C . LEU B 1 117 ? 3.299 -32.844 -13.156 1 98.75 117 LEU B C 1
ATOM 3420 O O . LEU B 1 117 ? 2.344 -32.469 -13.852 1 98.75 117 LEU B O 1
ATOM 3424 N N . LYS B 1 118 ? 4.512 -32.375 -13.297 1 98.25 118 LYS B N 1
ATOM 3425 C CA . LYS B 1 118 ? 4.891 -31.438 -14.344 1 98.25 118 LYS B CA 1
ATOM 3426 C C . LYS B 1 118 ? 4.113 -30.125 -14.203 1 98.25 118 LYS B C 1
ATOM 3428 O O . LYS B 1 118 ? 3.561 -29.625 -15.188 1 98.25 118 LYS B O 1
ATOM 3433 N N . ALA B 1 119 ? 4.016 -29.641 -12.992 1 98.62 119 ALA B N 1
ATOM 3434 C CA . ALA B 1 119 ? 3.445 -28.328 -12.75 1 98.62 119 ALA B CA 1
ATOM 3435 C C . ALA B 1 119 ? 4.234 -27.234 -13.484 1 98.62 119 ALA B C 1
ATOM 3437 O O . ALA B 1 119 ? 5.43 -27.406 -13.734 1 98.62 119 ALA B O 1
ATOM 3438 N N . GLU B 1 120 ? 3.607 -26.109 -13.836 1 98.38 120 GLU B N 1
ATOM 3439 C CA . GLU B 1 120 ? 4.254 -24.984 -14.516 1 98.38 120 GLU B CA 1
ATOM 3440 C C . GLU B 1 120 ? 5.16 -24.203 -13.57 1 98.38 120 GLU B C 1
ATOM 3442 O O . GLU B 1 120 ? 6.012 -23.438 -14.016 1 98.38 120 GLU B O 1
ATOM 3447 N N . GLY B 1 121 ? 4.992 -24.281 -12.297 1 98.69 121 GLY B N 1
ATOM 3448 C CA . GLY B 1 121 ? 5.672 -23.594 -11.211 1 98.69 121 GLY B CA 1
ATOM 3449 C C . GLY B 1 121 ? 5.051 -23.859 -9.852 1 98.69 121 GLY B C 1
ATOM 3450 O O . GLY B 1 121 ? 4.371 -24.859 -9.664 1 98.69 121 GLY B O 1
ATOM 3451 N N . VAL B 1 122 ? 5.328 -22.969 -8.914 1 98.94 122 VAL B N 1
ATOM 3452 C CA . VAL B 1 122 ? 4.793 -23.156 -7.57 1 98.94 122 VAL B CA 1
ATOM 3453 C C . VAL B 1 122 ? 4.129 -21.859 -7.098 1 98.94 122 VAL B C 1
ATOM 3455 O O . VAL B 1 122 ? 4.418 -20.781 -7.617 1 98.94 122 VAL B O 1
ATOM 3458 N N . THR B 1 123 ? 3.213 -22 -6.148 1 98.88 123 THR B N 1
ATOM 3459 C CA . THR B 1 123 ? 2.605 -20.875 -5.461 1 98.88 123 THR B CA 1
ATOM 3460 C C . THR B 1 123 ? 3.219 -20.688 -4.078 1 98.88 123 THR B C 1
ATOM 3462 O O . THR B 1 123 ? 3.328 -21.641 -3.307 1 98.88 123 THR B O 1
ATOM 3465 N N . LEU B 1 124 ? 3.68 -19.531 -3.838 1 98.88 124 LEU B N 1
ATOM 3466 C CA . LEU B 1 124 ? 4.051 -19.125 -2.488 1 98.88 124 LEU B CA 1
ATOM 3467 C C . LEU B 1 124 ? 3.1 -18.047 -1.967 1 98.88 124 LEU B C 1
ATOM 3469 O O . LEU B 1 124 ? 2.592 -17.234 -2.742 1 98.88 124 LEU B O 1
ATOM 3473 N N . PHE B 1 125 ? 2.889 -18.062 -0.679 1 98.56 125 PHE B N 1
ATOM 3474 C CA . PHE B 1 125 ? 2.174 -16.969 -0.039 1 98.56 125 PHE B CA 1
ATOM 3475 C C . PHE B 1 125 ? 3.15 -15.961 0.567 1 98.56 125 PHE B C 1
ATOM 3477 O O . PHE B 1 125 ? 4.324 -16.281 0.772 1 98.56 125 PHE B O 1
ATOM 3484 N N . THR B 1 126 ? 2.703 -14.82 0.866 1 98.44 126 THR B N 1
ATOM 3485 C CA . THR B 1 126 ? 3.562 -13.695 1.227 1 98.44 126 THR B CA 1
ATOM 3486 C C . THR B 1 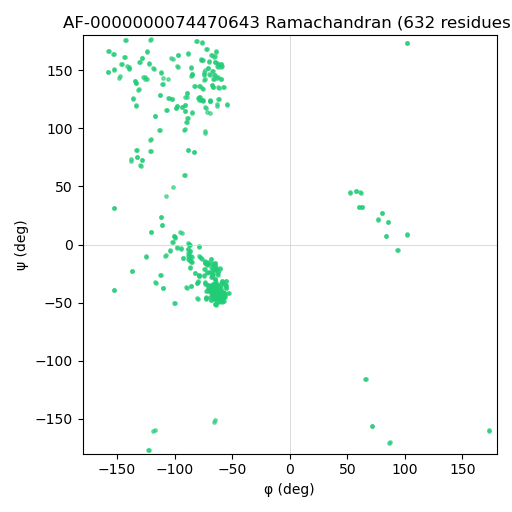126 ? 4.242 -13.945 2.57 1 98.44 126 THR B C 1
ATOM 3488 O O . THR B 1 126 ? 5.316 -13.406 2.836 1 98.44 126 THR B O 1
ATOM 3491 N N . ARG B 1 127 ? 3.615 -14.695 3.363 1 97.62 127 ARG B N 1
ATOM 3492 C CA . ARG B 1 127 ? 4.172 -15.016 4.672 1 97.62 127 ARG B CA 1
ATOM 3493 C C . ARG B 1 127 ? 3.658 -16.359 5.172 1 97.62 127 ARG B C 1
ATOM 3495 O O . ARG B 1 127 ? 2.662 -16.875 4.664 1 97.62 127 ARG B O 1
ATOM 3502 N N . TYR B 1 128 ? 4.328 -16.906 6.172 1 97.19 128 TYR B N 1
ATOM 3503 C CA . TYR B 1 128 ? 3.965 -18.172 6.77 1 97.19 128 TYR B CA 1
ATOM 3504 C C . TYR B 1 128 ? 4.117 -18.141 8.281 1 97.19 128 TYR B C 1
ATOM 3506 O O . TYR B 1 128 ? 4.934 -17.375 8.812 1 97.19 128 TYR B O 1
ATOM 3514 N N . GLY B 1 129 ? 3.34 -18.922 8.953 1 92.81 129 GLY B N 1
ATOM 3515 C CA . GLY B 1 129 ? 3.443 -19.031 10.406 1 92.81 129 GLY B CA 1
ATOM 3516 C C . GLY B 1 129 ? 2.633 -17.969 11.141 1 92.81 129 GLY B C 1
ATOM 3517 O O . GLY B 1 129 ? 1.806 -17.281 10.539 1 92.81 129 GLY B O 1
ATOM 3518 N N . THR B 1 130 ? 2.824 -17.891 12.43 1 86.81 130 THR B N 1
ATOM 3519 C CA . THR B 1 130 ? 2.029 -17 13.273 1 86.81 130 THR B CA 1
ATOM 3520 C C . THR B 1 130 ? 2.66 -15.602 13.336 1 86.81 130 THR B C 1
ATOM 3522 O O . THR B 1 130 ? 2.021 -14.648 13.773 1 86.81 130 THR B O 1
ATOM 3525 N N . GLY B 1 131 ? 3.826 -15.5 12.914 1 84.5 131 GLY B N 1
ATOM 3526 C CA . GLY B 1 131 ? 4.531 -14.227 12.961 1 84.5 131 GLY B CA 1
ATOM 3527 C C . GLY B 1 131 ? 4.898 -13.695 11.586 1 84.5 131 GLY B C 1
ATOM 3528 O O . GLY B 1 131 ? 4.211 -13.977 10.602 1 84.5 131 GLY B O 1
ATOM 3529 N N . ASN B 1 132 ? 5.867 -12.805 11.547 1 86.5 132 ASN B N 1
ATOM 3530 C CA . ASN B 1 132 ? 6.254 -12.117 10.32 1 86.5 132 ASN B CA 1
ATOM 3531 C C . ASN B 1 132 ? 7.363 -12.867 9.586 1 86.5 132 ASN B C 1
ATOM 3533 O O . ASN B 1 132 ? 8.43 -12.305 9.32 1 86.5 132 ASN B O 1
ATOM 3537 N N . HIS B 1 133 ? 7.059 -14.141 9.195 1 94.38 133 HIS B N 1
ATOM 3538 C CA . HIS B 1 133 ? 7.969 -14.875 8.328 1 94.38 133 HIS B CA 1
ATOM 3539 C C . HIS B 1 133 ? 7.664 -14.617 6.859 1 94.38 133 HIS B C 1
ATOM 3541 O O . HIS B 1 133 ? 7.023 -15.438 6.199 1 94.38 133 HIS B O 1
ATOM 3547 N N . TYR B 1 134 ? 8.172 -13.508 6.457 1 98.06 134 TYR B N 1
ATOM 3548 C CA . TYR B 1 134 ? 8.047 -13.18 5.043 1 98.06 134 TYR B CA 1
ATOM 3549 C C . TYR B 1 134 ? 9.109 -13.906 4.223 1 98.06 134 TYR B C 1
ATOM 3551 O O . TYR B 1 134 ? 9.992 -14.562 4.781 1 98.06 134 TYR B O 1
ATOM 3559 N N . LEU B 1 135 ? 9.078 -13.797 2.912 1 98.69 135 LEU B N 1
ATOM 3560 C CA . LEU B 1 135 ? 9.742 -14.742 2.023 1 98.69 135 LEU B CA 1
ATOM 3561 C C . LEU B 1 135 ? 11.25 -14.492 1.982 1 98.69 135 LEU B C 1
ATOM 3563 O O . LEU B 1 135 ? 12.016 -15.328 1.494 1 98.69 135 LEU B O 1
ATOM 3567 N N . GLY B 1 136 ? 11.688 -13.344 2.539 1 97.62 136 GLY B N 1
ATOM 3568 C CA . GLY B 1 136 ? 13.109 -13.078 2.646 1 97.62 136 GLY B CA 1
ATOM 3569 C C . GLY B 1 136 ? 13.734 -13.656 3.904 1 97.62 136 GLY B C 1
ATOM 3570 O O . GLY B 1 136 ? 14.945 -13.57 4.102 1 97.62 136 GLY B O 1
ATOM 3571 N N . HIS B 1 137 ? 12.945 -14.203 4.754 1 97.31 137 HIS B N 1
ATOM 3572 C CA . HIS B 1 137 ? 13.453 -14.766 6 1 97.31 137 HIS B CA 1
ATOM 3573 C C . HIS B 1 137 ? 14.469 -15.875 5.738 1 97.31 137 HIS B C 1
ATOM 3575 O O . HIS B 1 137 ? 14.273 -16.703 4.844 1 97.31 137 HIS B O 1
ATOM 3581 N N . PRO B 1 138 ? 15.484 -15.969 6.527 1 96.25 138 PRO B N 1
ATOM 3582 C CA . PRO B 1 138 ? 16.547 -16.953 6.305 1 96.25 138 PRO B CA 1
ATOM 3583 C C . PRO B 1 138 ? 16.047 -18.391 6.371 1 96.25 138 PRO B C 1
ATOM 3585 O O . PRO B 1 138 ? 16.625 -19.281 5.738 1 96.25 138 PRO B O 1
ATOM 3588 N N . ASP B 1 139 ? 14.953 -18.625 7.047 1 97.5 139 ASP B N 1
ATOM 3589 C CA . ASP B 1 139 ? 14.391 -19.969 7.188 1 97.5 139 ASP B CA 1
ATOM 3590 C C . ASP B 1 139 ? 13.945 -20.516 5.832 1 97.5 139 ASP B C 1
ATOM 3592 O O . ASP B 1 139 ? 13.812 -21.734 5.66 1 97.5 139 ASP B O 1
ATOM 3596 N N . PHE B 1 140 ? 13.75 -19.672 4.871 1 98.5 140 PHE B N 1
ATOM 3597 C CA . PHE B 1 140 ? 13.203 -20.125 3.594 1 98.5 140 PHE B CA 1
ATOM 3598 C C . PHE B 1 140 ? 14.305 -20.266 2.551 1 98.5 140 PHE B C 1
ATOM 3600 O O . PHE B 1 140 ? 14.031 -20.594 1.396 1 98.5 140 PHE B O 1
ATOM 3607 N N . ARG B 1 141 ? 15.547 -20.031 2.906 1 98.38 141 ARG B N 1
ATOM 3608 C CA . ARG B 1 141 ? 16.672 -20.047 1.973 1 98.38 141 ARG B CA 1
ATOM 3609 C C . ARG B 1 141 ? 16.766 -21.391 1.263 1 98.38 141 ARG B C 1
ATOM 3611 O O . ARG B 1 141 ? 16.969 -21.438 0.047 1 98.38 141 ARG B O 1
ATOM 3618 N N . PRO B 1 142 ? 16.625 -22.562 1.979 1 98.75 142 PRO B N 1
ATOM 3619 C CA . PRO B 1 142 ? 16.703 -23.844 1.274 1 98.75 142 PRO B CA 1
ATOM 3620 C C . PRO B 1 142 ? 15.648 -23.984 0.184 1 98.75 142 PRO B C 1
ATOM 3622 O O . PRO B 1 142 ? 15.898 -24.641 -0.836 1 98.75 142 PRO B O 1
ATOM 3625 N N . ILE B 1 143 ? 14.531 -23.406 0.445 1 98.88 143 ILE B N 1
ATOM 3626 C CA . ILE B 1 143 ? 13.453 -23.469 -0.54 1 98.88 143 ILE B CA 1
ATOM 3627 C C . ILE B 1 143 ? 13.828 -22.641 -1.765 1 98.88 143 ILE B C 1
ATOM 3629 O O . ILE B 1 143 ? 13.703 -23.109 -2.9 1 98.88 143 ILE B O 1
ATOM 3633 N N . TRP B 1 144 ? 14.344 -21.453 -1.56 1 98.88 144 TRP B N 1
ATOM 3634 C CA . TRP B 1 144 ? 14.781 -20.594 -2.654 1 98.88 144 TRP B CA 1
ATOM 3635 C C . TRP B 1 144 ? 15.914 -21.25 -3.441 1 98.88 144 TRP B C 1
ATOM 3637 O O . TRP B 1 144 ? 15.961 -21.156 -4.668 1 98.88 144 TRP B O 1
ATOM 3647 N N . GLU B 1 145 ? 16.781 -21.875 -2.723 1 98.88 145 GLU B N 1
ATOM 3648 C CA . GLU B 1 145 ? 17.891 -22.578 -3.373 1 98.88 145 GLU B CA 1
ATOM 3649 C C . GLU B 1 145 ? 17.375 -23.641 -4.336 1 98.88 145 GLU B C 1
ATOM 3651 O O . GLU B 1 145 ? 17.844 -23.75 -5.473 1 98.88 145 GLU B O 1
ATOM 3656 N N . GLU B 1 146 ? 16.438 -24.406 -3.895 1 98.88 146 GLU B N 1
ATOM 3657 C CA . GLU B 1 146 ? 15.867 -25.469 -4.73 1 98.88 146 GLU B CA 1
ATOM 3658 C C . GLU B 1 146 ? 15.109 -24.875 -5.922 1 98.88 146 GLU B C 1
ATOM 3660 O O . GLU B 1 146 ? 15.273 -25.344 -7.055 1 98.88 146 GLU B O 1
ATOM 3665 N N . LEU B 1 147 ? 14.328 -23.844 -5.703 1 98.88 147 LEU B N 1
ATOM 3666 C CA . LEU B 1 147 ? 13.555 -23.219 -6.77 1 98.88 147 LEU B CA 1
ATOM 3667 C C . LEU B 1 147 ? 14.477 -22.578 -7.805 1 98.88 147 LEU B C 1
ATOM 3669 O O . LEU B 1 147 ? 14.203 -22.641 -9.008 1 98.88 147 LEU B O 1
ATOM 3673 N N . ASN B 1 148 ? 15.531 -21.984 -7.289 1 98.81 148 ASN B N 1
ATOM 3674 C CA . ASN B 1 148 ? 16.5 -21.375 -8.188 1 98.81 148 ASN B CA 1
ATOM 3675 C C . ASN B 1 148 ? 17.234 -22.422 -9.023 1 98.81 148 ASN B C 1
ATOM 3677 O O . ASN B 1 148 ? 17.422 -22.234 -10.227 1 98.81 148 ASN B O 1
ATOM 3681 N N . ARG B 1 149 ? 17.641 -23.516 -8.375 1 98.38 149 ARG B N 1
ATOM 3682 C CA . ARG B 1 149 ? 18.297 -24.594 -9.078 1 98.38 149 ARG B CA 1
ATOM 3683 C C . ARG B 1 149 ? 17.438 -25.094 -10.242 1 98.38 149 ARG B C 1
ATOM 3685 O O . ARG B 1 149 ? 17.969 -25.438 -11.305 1 98.38 149 ARG B O 1
ATOM 3692 N N . ARG B 1 150 ? 16.172 -25.031 -10.117 1 98 150 ARG B N 1
ATOM 3693 C CA . ARG B 1 150 ? 15.219 -25.562 -11.102 1 98 150 ARG B CA 1
ATOM 3694 C C . ARG B 1 150 ? 14.781 -24.469 -12.07 1 98 150 ARG B C 1
ATOM 3696 O O . ARG B 1 150 ? 13.992 -24.719 -12.984 1 98 150 ARG B O 1
ATOM 3703 N N . LYS B 1 151 ? 15.25 -23.266 -11.836 1 98.12 151 LYS B N 1
ATOM 3704 C CA . LYS B 1 151 ? 14.805 -22.125 -12.617 1 98.12 151 LYS B CA 1
ATOM 3705 C C . LYS B 1 151 ? 13.281 -22.016 -12.641 1 98.12 151 LYS B C 1
ATOM 3707 O O . LYS B 1 151 ? 12.688 -21.828 -13.703 1 98.12 151 LYS B O 1
ATOM 3712 N N . ALA B 1 152 ? 12.719 -22.203 -11.484 1 98.56 152 ALA B N 1
ATOM 3713 C CA . ALA B 1 152 ? 11.273 -22.359 -11.359 1 98.56 152 ALA B CA 1
ATOM 3714 C C . ALA B 1 152 ? 10.547 -21.031 -11.547 1 98.56 152 ALA B C 1
ATOM 3716 O O . ALA B 1 152 ? 11.117 -19.969 -11.281 1 98.56 152 ALA B O 1
ATOM 3717 N N . VAL B 1 153 ? 9.305 -21.094 -12.07 1 98.81 153 VAL B N 1
ATOM 3718 C CA . VAL B 1 153 ? 8.352 -19.984 -11.977 1 98.81 153 VAL B CA 1
ATOM 3719 C C . VAL B 1 153 ? 7.711 -19.969 -10.594 1 98.81 153 VAL B C 1
ATOM 3721 O O . VAL B 1 153 ? 7.223 -21 -10.117 1 98.81 153 VAL B O 1
ATOM 3724 N N . VAL B 1 154 ? 7.785 -18.875 -9.938 1 98.94 154 VAL B N 1
ATOM 3725 C CA . VAL B 1 154 ? 7.246 -18.719 -8.594 1 98.94 154 VAL B CA 1
ATOM 3726 C C . VAL B 1 154 ? 6.133 -17.672 -8.602 1 98.94 154 VAL B C 1
ATOM 3728 O O . VAL B 1 154 ? 6.391 -16.484 -8.828 1 98.94 154 VAL B O 1
ATOM 3731 N N . PHE B 1 155 ? 4.891 -18.125 -8.398 1 98.88 155 PHE B N 1
ATOM 3732 C CA . PHE B 1 155 ? 3.744 -17.234 -8.266 1 98.88 155 PHE B CA 1
ATOM 3733 C C . PHE B 1 155 ? 3.51 -16.859 -6.805 1 98.88 155 PHE B C 1
ATOM 3735 O O . PHE B 1 155 ? 3.201 -17.734 -5.98 1 98.88 155 PHE B O 1
ATOM 3742 N N . ILE B 1 156 ? 3.67 -15.594 -6.465 1 98.94 156 ILE B N 1
ATOM 3743 C CA . ILE B 1 156 ? 3.445 -15.156 -5.09 1 98.94 156 ILE B CA 1
ATOM 3744 C C . ILE B 1 156 ? 2.055 -14.531 -4.969 1 98.94 156 ILE B C 1
ATOM 3746 O O . ILE B 1 156 ? 1.75 -13.539 -5.629 1 98.94 156 ILE B O 1
ATOM 3750 N N . HIS B 1 157 ? 1.238 -15.133 -4.184 1 98.81 157 HIS B N 1
ATOM 3751 C CA . HIS B 1 157 ? -0.084 -14.617 -3.85 1 98.81 157 HIS B CA 1
ATOM 3752 C C . HIS B 1 157 ? -0.146 -14.156 -2.396 1 98.81 157 HIS B C 1
ATOM 3754 O O . HIS B 1 157 ? 0.389 -14.82 -1.507 1 98.81 157 HIS B O 1
ATOM 3760 N N . PRO B 1 158 ? -0.782 -13.016 -2.154 1 98.25 158 PRO B N 1
ATOM 3761 C CA . PRO B 1 158 ? -0.885 -12.555 -0.767 1 98.25 158 PRO B CA 1
ATOM 3762 C C . PRO B 1 158 ? -1.762 -13.461 0.091 1 98.25 158 PRO B C 1
ATOM 3764 O O . PRO B 1 158 ? -2.635 -14.156 -0.433 1 98.25 158 PRO B O 1
ATOM 3767 N N . THR B 1 159 ? -1.462 -13.547 1.335 1 97.06 159 THR B N 1
ATOM 3768 C CA . THR B 1 159 ? -2.32 -14.062 2.395 1 97.06 159 THR B CA 1
ATOM 3769 C C . THR B 1 159 ? -2.559 -13 3.465 1 97.06 159 THR B C 1
ATOM 3771 O O . THR B 1 159 ? -2.031 -11.891 3.375 1 97.06 159 THR B O 1
ATOM 3774 N N . HIS B 1 160 ? -3.365 -13.281 4.449 1 94.44 160 HIS B N 1
ATOM 3775 C CA . HIS B 1 160 ? -3.711 -12.312 5.484 1 94.44 160 HIS B CA 1
ATOM 3776 C C . HIS B 1 160 ? -2.49 -11.945 6.324 1 94.44 160 HIS B C 1
ATOM 3778 O O . HIS B 1 160 ? -1.609 -12.781 6.547 1 94.44 160 HIS B O 1
ATOM 3784 N N . PRO B 1 161 ? -2.414 -10.695 6.773 1 93.38 161 PRO B N 1
ATOM 3785 C CA . PRO B 1 161 ? -1.373 -10.328 7.734 1 93.38 161 PRO B CA 1
ATOM 3786 C C . PRO B 1 161 ? -1.521 -11.055 9.07 1 93.38 161 PRO B C 1
ATOM 3788 O O . PRO B 1 161 ? -2.547 -11.695 9.32 1 93.38 161 PRO B O 1
ATOM 3791 N N . ALA B 1 162 ? -0.456 -10.961 9.852 1 91.38 162 ALA B N 1
ATOM 3792 C CA . ALA B 1 162 ? -0.494 -11.586 11.172 1 91.38 162 ALA B CA 1
ATOM 3793 C C . ALA B 1 162 ? -1.651 -11.031 12 1 91.38 162 ALA B C 1
ATOM 3795 O O . ALA B 1 162 ? -2.342 -11.789 12.695 1 91.38 162 ALA B O 1
ATOM 3796 N N . ASP B 1 163 ? -1.82 -9.695 11.898 1 90.56 163 ASP B N 1
ATOM 3797 C CA . ASP B 1 163 ? -2.982 -9.062 12.516 1 90.56 163 ASP B CA 1
ATOM 3798 C C . ASP B 1 163 ? -4.195 -9.133 11.594 1 90.56 163 ASP B C 1
ATOM 3800 O O . ASP B 1 163 ? -4.234 -8.461 10.562 1 90.56 163 ASP B O 1
ATOM 3804 N N . THR B 1 164 ? -5.238 -9.844 11.93 1 91.12 164 THR B N 1
ATOM 3805 C CA . THR B 1 164 ? -6.379 -10.047 11.047 1 91.12 164 THR B CA 1
ATOM 3806 C C . THR B 1 164 ? -7.527 -9.117 11.422 1 91.12 164 THR B C 1
ATOM 3808 O O . THR B 1 164 ? -8.641 -9.258 10.906 1 91.12 164 THR B O 1
ATOM 3811 N N . ASN B 1 165 ? -7.258 -8.195 12.367 1 89.56 165 ASN B N 1
ATOM 3812 C CA . ASN B 1 165 ? -8.305 -7.246 12.719 1 89.56 165 ASN B CA 1
ATOM 3813 C C . ASN B 1 165 ? -8.609 -6.301 11.555 1 89.56 165 ASN B C 1
ATOM 3815 O O . ASN B 1 165 ? -7.695 -5.734 10.953 1 89.56 165 ASN B O 1
ATOM 3819 N N . ARG B 1 166 ? -9.875 -6.109 11.336 1 90.56 166 ARG B N 1
ATOM 3820 C CA . ARG B 1 166 ? -10.289 -5.285 10.211 1 90.56 166 ARG B CA 1
ATOM 3821 C C . ARG B 1 166 ? -10.312 -3.807 10.586 1 90.56 166 ARG B C 1
ATOM 3823 O O . ARG B 1 166 ? -10.547 -3.461 11.742 1 90.56 166 ARG B O 1
ATOM 3830 N N . VAL B 1 167 ? -10.117 -3.002 9.586 1 91.62 167 VAL B N 1
ATOM 3831 C CA . VAL B 1 167 ? -10.188 -1.554 9.742 1 91.62 167 VAL B CA 1
ATOM 3832 C C . VAL B 1 167 ? -11.609 -1.147 10.141 1 91.62 167 VAL B C 1
ATOM 3834 O O . VAL B 1 167 ? -11.797 -0.286 11.008 1 91.62 167 VAL B O 1
ATOM 3837 N N . ASN B 1 168 ? -12.562 -1.727 9.523 1 92.06 168 ASN B N 1
ATOM 3838 C CA . ASN B 1 168 ? -13.984 -1.604 9.82 1 92.06 168 ASN B CA 1
ATOM 3839 C C . ASN B 1 168 ? -14.773 -2.797 9.281 1 92.06 168 ASN B C 1
ATOM 3841 O O . ASN B 1 168 ? -14.242 -3.598 8.508 1 92.06 168 ASN B O 1
ATOM 3845 N N . PRO B 1 169 ? -16.016 -3.02 9.664 1 88.31 169 PRO B N 1
ATOM 3846 C CA . PRO B 1 169 ? -16.75 -4.234 9.312 1 88.31 169 PRO B CA 1
ATOM 3847 C C . PRO B 1 169 ? -17 -4.367 7.812 1 88.31 169 PRO B C 1
ATOM 3849 O O . PRO B 1 169 ? -17.25 -5.469 7.32 1 88.31 169 PRO B O 1
ATOM 3852 N N . GLN B 1 170 ? -16.859 -3.334 7.074 1 87.56 170 GLN B N 1
ATOM 3853 C CA . GLN B 1 170 ? -17.203 -3.352 5.66 1 87.56 170 GLN B CA 1
ATOM 3854 C C . GLN B 1 170 ? -15.977 -3.574 4.785 1 87.56 170 GLN B C 1
ATOM 3856 O O . GLN B 1 170 ? -16.094 -3.709 3.566 1 87.56 170 GLN B O 1
ATOM 3861 N N . LEU B 1 171 ? -14.859 -3.664 5.398 1 90.69 171 LEU B N 1
ATOM 3862 C CA . LEU B 1 171 ? -13.633 -3.672 4.609 1 90.69 171 LEU B CA 1
ATOM 3863 C C . LEU B 1 171 ? -12.836 -4.945 4.859 1 90.69 171 LEU B C 1
ATOM 3865 O O . LEU B 1 171 ? -11.922 -4.961 5.688 1 90.69 171 LEU B O 1
ATOM 3869 N N . PRO B 1 172 ? -13.109 -6.004 4.047 1 88.44 172 PRO B N 1
ATOM 3870 C CA . PRO B 1 172 ? -12.281 -7.207 4.176 1 88.44 172 PRO B CA 1
ATOM 3871 C C . PRO B 1 172 ? -10.828 -6.969 3.795 1 88.44 172 PRO B C 1
ATOM 3873 O O . PRO B 1 172 ? -10.531 -6.062 3.01 1 88.44 172 PRO B O 1
ATOM 3876 N N . GLN B 1 173 ? -9.922 -7.785 4.277 1 91.5 173 GLN B N 1
ATOM 3877 C CA . GLN B 1 173 ? -8.484 -7.566 4.188 1 91.5 173 GLN B CA 1
ATOM 3878 C C . GLN B 1 173 ? -8.016 -7.594 2.736 1 91.5 173 GLN B C 1
ATOM 3880 O O . GLN B 1 173 ? -7.133 -6.824 2.35 1 91.5 173 GLN B O 1
ATOM 3885 N N . PRO B 1 174 ? -8.617 -8.406 1.901 1 92.75 174 PRO B N 1
ATOM 3886 C CA . PRO B 1 174 ? -8.102 -8.5 0.535 1 92.75 174 PRO B CA 1
ATOM 3887 C C . PRO B 1 174 ? -8.234 -7.188 -0.237 1 92.75 174 PRO B C 1
ATOM 3889 O O . PRO B 1 174 ? -7.504 -6.961 -1.207 1 92.75 174 PRO B O 1
ATOM 3892 N N . ALA B 1 175 ? -9.117 -6.336 0.203 1 93.19 175 ALA B N 1
ATOM 3893 C CA . ALA B 1 175 ? -9.406 -5.109 -0.538 1 93.19 175 ALA B CA 1
ATOM 3894 C C . ALA B 1 175 ? -8.172 -4.211 -0.609 1 93.19 175 ALA B C 1
ATOM 3896 O O . ALA B 1 175 ? -7.812 -3.727 -1.684 1 93.19 175 ALA B O 1
ATOM 3897 N N . ILE B 1 176 ? -7.434 -4.059 0.519 1 96.69 176 ILE B N 1
ATOM 3898 C CA . ILE B 1 176 ? -6.297 -3.145 0.497 1 96.69 176 ILE B CA 1
ATOM 3899 C C . ILE B 1 176 ? -5.105 -3.787 1.205 1 96.69 176 ILE B C 1
ATOM 3901 O O . ILE B 1 176 ? -3.953 -3.475 0.901 1 96.69 176 ILE B O 1
ATOM 3905 N N . ASP B 1 177 ? -5.34 -4.738 2.082 1 96.81 177 ASP B N 1
ATOM 3906 C CA . ASP B 1 177 ? -4.242 -5.324 2.844 1 96.81 177 ASP B CA 1
ATOM 3907 C C . ASP B 1 177 ? -3.502 -6.379 2.021 1 96.81 177 ASP B C 1
ATOM 3909 O O . ASP B 1 177 ? -2.293 -6.555 2.174 1 96.81 177 ASP B O 1
ATOM 3913 N N . TY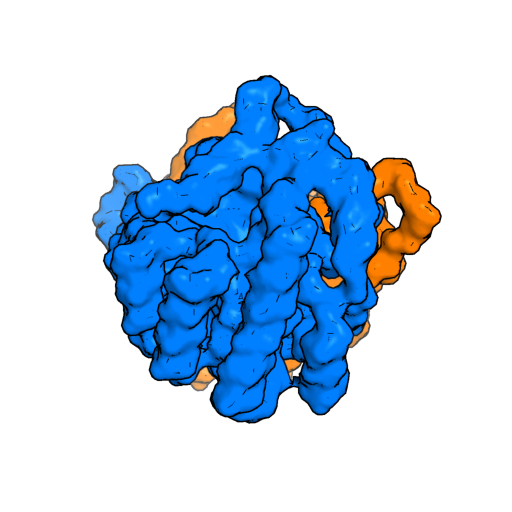R B 1 178 ? -4.191 -7.105 1.141 1 97.81 178 TYR B N 1
ATOM 3914 C CA . TYR B 1 178 ? -3.525 -8.094 0.302 1 97.81 178 TYR B CA 1
ATOM 3915 C C . TYR B 1 178 ? -2.512 -7.43 -0.623 1 97.81 178 TYR B C 1
ATOM 3917 O O . TYR B 1 178 ? -1.354 -7.852 -0.691 1 97.81 178 TYR B O 1
ATOM 3925 N N . PRO B 1 179 ? -2.912 -6.344 -1.334 1 98.5 179 PRO B N 1
ATOM 3926 C CA . PRO B 1 179 ? -1.878 -5.656 -2.111 1 98.5 179 PRO B CA 1
ATOM 3927 C C . PRO B 1 179 ? -0.69 -5.219 -1.255 1 98.5 179 PRO B C 1
ATOM 3929 O O . PRO B 1 179 ? 0.458 -5.309 -1.696 1 98.5 179 PRO B O 1
ATOM 3932 N N . HIS B 1 180 ? -0.936 -4.801 -0.068 1 98.25 180 HIS B N 1
ATOM 3933 C CA . HIS B 1 180 ? 0.167 -4.387 0.793 1 98.25 180 HIS B CA 1
ATOM 3934 C C . HIS B 1 180 ? 1.004 -5.586 1.228 1 98.25 180 HIS B C 1
ATOM 3936 O O . HIS B 1 180 ? 2.223 -5.477 1.385 1 98.25 180 HIS B O 1
ATOM 3942 N N . GLU B 1 181 ? 0.371 -6.715 1.486 1 98.06 181 GLU B N 1
ATOM 3943 C CA . GLU B 1 181 ? 1.124 -7.922 1.805 1 98.06 181 GLU B CA 1
ATOM 3944 C C . GLU B 1 181 ? 2.076 -8.297 0.671 1 98.06 181 GLU B C 1
ATOM 3946 O O . GLU B 1 181 ? 3.227 -8.664 0.916 1 98.06 181 GLU B O 1
ATOM 3951 N N . THR B 1 182 ? 1.601 -8.188 -0.564 1 98.75 182 THR B N 1
ATOM 3952 C CA . THR B 1 182 ? 2.488 -8.391 -1.703 1 98.75 182 THR B CA 1
ATOM 3953 C C . THR B 1 182 ? 3.668 -7.426 -1.653 1 98.75 182 THR B C 1
ATOM 3955 O O . THR B 1 182 ? 4.816 -7.828 -1.854 1 98.75 182 THR B O 1
ATOM 3958 N N . THR B 1 183 ? 3.396 -6.199 -1.311 1 98.81 183 THR B N 1
ATOM 3959 C CA . THR B 1 183 ? 4.434 -5.18 -1.192 1 98.81 183 THR B CA 1
ATOM 3960 C C . THR B 1 183 ? 5.418 -5.539 -0.083 1 98.81 183 THR B C 1
ATOM 3962 O O . THR B 1 183 ? 6.633 -5.469 -0.278 1 98.81 183 THR B O 1
ATOM 3965 N N . ARG B 1 184 ? 4.898 -5.953 1.067 1 97.94 184 ARG B N 1
ATOM 3966 C CA . ARG B 1 184 ? 5.742 -6.301 2.205 1 97.94 184 ARG B CA 1
ATOM 3967 C C . ARG B 1 184 ? 6.734 -7.398 1.838 1 97.94 184 ARG B C 1
ATOM 3969 O O . ARG B 1 184 ? 7.938 -7.262 2.078 1 97.94 184 ARG B O 1
ATOM 3976 N N . THR B 1 185 ? 6.246 -8.438 1.223 1 98.69 185 THR B N 1
ATOM 3977 C CA . THR B 1 185 ? 7.137 -9.555 0.928 1 98.69 185 THR B CA 1
ATOM 3978 C C . THR B 1 185 ? 8.125 -9.188 -0.172 1 98.69 185 THR B C 1
ATOM 3980 O O . THR B 1 185 ? 9.289 -9.602 -0.134 1 98.69 185 THR B O 1
ATOM 3983 N N . ALA B 1 186 ? 7.672 -8.438 -1.167 1 98.81 186 ALA B N 1
ATOM 3984 C CA . ALA B 1 186 ? 8.562 -8.031 -2.248 1 98.81 186 ALA B CA 1
ATOM 3985 C C . ALA B 1 186 ? 9.688 -7.141 -1.723 1 98.81 186 ALA B C 1
ATOM 3987 O O . ALA B 1 186 ? 10.852 -7.324 -2.084 1 98.81 186 ALA B O 1
ATOM 3988 N N . VAL B 1 187 ? 9.344 -6.18 -0.857 1 98.31 187 VAL B N 1
ATOM 3989 C CA . VAL B 1 187 ? 10.359 -5.301 -0.285 1 98.31 187 VAL B CA 1
ATOM 3990 C C . VAL B 1 187 ? 11.289 -6.102 0.626 1 98.31 187 VAL B C 1
ATOM 3992 O O . VAL B 1 187 ? 12.484 -5.832 0.69 1 98.31 187 VAL B O 1
ATOM 3995 N N . ASP B 1 188 ? 10.711 -7.047 1.337 1 97.88 188 ASP B N 1
ATOM 3996 C CA . ASP B 1 188 ? 11.516 -7.957 2.141 1 97.88 188 ASP B CA 1
ATOM 3997 C C . ASP B 1 188 ? 12.555 -8.672 1.28 1 97.88 188 ASP B C 1
ATOM 3999 O O . ASP B 1 188 ? 13.734 -8.711 1.629 1 97.88 188 ASP B O 1
ATOM 4003 N N . LEU B 1 189 ? 12.164 -9.172 0.124 1 98.38 189 LEU B N 1
ATOM 4004 C CA . LEU B 1 189 ? 13.055 -9.859 -0.8 1 98.38 189 LEU B CA 1
ATOM 4005 C C . LEU B 1 189 ? 14.133 -8.922 -1.328 1 98.38 189 LEU B C 1
ATOM 4007 O O . LEU B 1 189 ? 15.281 -9.32 -1.522 1 98.38 189 LEU B O 1
ATOM 4011 N N . LEU B 1 190 ? 13.766 -7.66 -1.543 1 97.81 190 LEU B N 1
ATOM 4012 C CA . LEU B 1 190 ? 14.703 -6.676 -2.064 1 97.81 190 LEU B CA 1
ATOM 4013 C C . LEU B 1 190 ? 15.727 -6.277 -1 1 97.81 190 LEU B C 1
ATOM 4015 O O . LEU B 1 190 ? 16.938 -6.301 -1.251 1 97.81 190 LEU B O 1
ATOM 4019 N N . THR B 1 191 ? 15.266 -6.012 0.216 1 96.31 191 THR B N 1
ATOM 4020 C CA . THR B 1 191 ? 16.125 -5.43 1.242 1 96.31 191 THR B CA 1
ATOM 4021 C C . THR B 1 191 ? 17.031 -6.496 1.859 1 96.31 191 THR B C 1
ATOM 4023 O O . THR B 1 191 ? 18.141 -6.199 2.311 1 96.31 191 THR B O 1
ATOM 4026 N N . THR B 1 192 ? 16.594 -7.742 1.843 1 95.31 192 THR B N 1
ATOM 4027 C CA . THR B 1 192 ? 17.406 -8.82 2.396 1 95.31 192 THR B CA 1
ATOM 4028 C C . THR B 1 192 ? 18.375 -9.352 1.354 1 95.31 192 THR B C 1
ATOM 4030 O O . THR B 1 192 ? 19.281 -10.141 1.677 1 95.31 192 THR B O 1
ATOM 4033 N N . GLY B 1 193 ? 18.156 -8.984 0.108 1 95.81 193 GLY B N 1
ATOM 4034 C CA . GLY B 1 193 ? 19.016 -9.461 -0.962 1 95.81 193 GLY B CA 1
ATOM 4035 C C . GLY B 1 193 ? 18.609 -10.836 -1.479 1 95.81 193 GLY B C 1
ATOM 4036 O O . GLY B 1 193 ? 19.328 -11.422 -2.295 1 95.81 193 GLY B O 1
ATOM 4037 N N . THR B 1 194 ? 17.516 -11.32 -1.036 1 97.56 194 THR B N 1
ATOM 4038 C CA . THR B 1 194 ? 17.062 -12.648 -1.432 1 97.56 194 THR B CA 1
ATOM 4039 C C . THR B 1 194 ? 16.766 -12.703 -2.93 1 97.56 194 THR B C 1
ATOM 4041 O O . THR B 1 194 ? 17.172 -13.641 -3.613 1 97.56 194 THR B O 1
ATOM 4044 N N . LYS B 1 195 ? 16.094 -11.695 -3.479 1 98.25 195 LYS B N 1
ATOM 4045 C CA . LYS B 1 195 ? 15.805 -11.672 -4.91 1 98.25 195 LYS B CA 1
ATOM 4046 C C . LYS B 1 195 ? 17.094 -11.719 -5.73 1 98.25 195 LYS B C 1
ATOM 4048 O O . LYS B 1 195 ? 17.172 -12.43 -6.738 1 98.25 195 LYS B O 1
ATOM 4053 N N . ALA B 1 196 ? 18.109 -11 -5.285 1 97.81 196 ALA B N 1
ATOM 4054 C CA . ALA B 1 196 ? 19.406 -10.945 -5.965 1 97.81 196 ALA B CA 1
ATOM 4055 C C . ALA B 1 196 ? 20.125 -12.281 -5.859 1 97.81 196 ALA B C 1
ATOM 4057 O O . ALA B 1 196 ? 20.812 -12.695 -6.797 1 97.81 196 ALA B O 1
ATOM 4058 N N . ALA B 1 197 ? 20 -12.953 -4.766 1 98 197 ALA B N 1
ATOM 4059 C CA . ALA B 1 197 ? 20.734 -14.188 -4.488 1 98 197 ALA B CA 1
ATOM 4060 C C . ALA B 1 197 ? 20.219 -15.344 -5.336 1 98 197 ALA B C 1
ATOM 4062 O O . ALA B 1 197 ? 20.953 -16.297 -5.617 1 98 197 ALA B O 1
ATOM 4063 N N . PHE B 1 198 ? 18.969 -15.273 -5.797 1 98.62 198 PHE B N 1
ATOM 4064 C CA . PHE B 1 198 ? 18.359 -16.375 -6.543 1 98.62 198 PHE B CA 1
ATOM 4065 C C . PHE B 1 198 ? 17.734 -15.859 -7.832 1 98.62 198 PHE B C 1
ATOM 4067 O O . PHE B 1 198 ? 16.516 -15.969 -8.023 1 98.62 198 PHE B O 1
ATOM 4074 N N . PRO B 1 199 ? 18.516 -15.43 -8.758 1 97.88 199 PRO B N 1
ATOM 4075 C CA . PRO B 1 199 ? 18.078 -14.711 -9.961 1 97.88 199 PRO B CA 1
ATOM 4076 C C . PRO B 1 199 ? 17.391 -15.625 -10.977 1 97.88 199 PRO B C 1
ATOM 4078 O O . PRO B 1 199 ? 16.734 -15.141 -11.898 1 97.88 199 PRO B O 1
ATOM 4081 N N . ASP B 1 200 ? 17.562 -16.906 -10.797 1 98.06 200 ASP B N 1
ATOM 4082 C CA . ASP B 1 200 ? 17 -17.812 -11.797 1 98.06 200 ASP B CA 1
ATOM 4083 C C . ASP B 1 200 ? 15.555 -18.156 -11.469 1 98.06 200 ASP B C 1
ATOM 4085 O O . ASP B 1 200 ? 14.875 -18.812 -12.266 1 98.06 200 ASP B O 1
ATOM 4089 N N . CYS B 1 201 ? 15.078 -17.734 -10.305 1 98.31 201 CYS B N 1
ATOM 4090 C CA . CYS B 1 201 ? 13.648 -17.812 -10.016 1 98.31 201 CYS B CA 1
ATOM 4091 C C . CYS B 1 201 ? 12.883 -16.734 -10.758 1 98.31 201 CYS B C 1
ATOM 4093 O O . CYS B 1 201 ? 13.188 -15.547 -10.633 1 98.31 201 CYS B O 1
ATOM 4095 N N . LYS B 1 202 ? 11.93 -17.125 -11.516 1 98.5 202 LYS B N 1
ATOM 4096 C CA . LYS B 1 202 ? 11.055 -16.172 -12.18 1 98.5 202 LYS B CA 1
ATOM 4097 C C . LYS B 1 202 ? 9.828 -15.867 -11.328 1 98.5 202 LYS B C 1
ATOM 4099 O O . LYS B 1 202 ? 8.836 -16.594 -11.383 1 98.5 202 LYS B O 1
ATOM 4104 N N . VAL B 1 203 ? 9.859 -14.789 -10.625 1 98.94 203 VAL B N 1
ATOM 4105 C CA . VAL B 1 203 ? 8.891 -14.5 -9.578 1 98.94 203 VAL B CA 1
ATOM 4106 C C . VAL B 1 203 ? 7.793 -13.586 -10.125 1 98.94 203 VAL B C 1
ATOM 4108 O O . VAL B 1 203 ? 8.07 -12.469 -10.57 1 98.94 203 VAL B O 1
ATOM 4111 N N . ILE B 1 204 ? 6.559 -14.047 -10.117 1 98.94 204 ILE B N 1
ATOM 4112 C CA . ILE B 1 204 ? 5.383 -13.258 -10.469 1 98.94 204 ILE B CA 1
ATOM 4113 C C . ILE B 1 204 ? 4.777 -12.641 -9.211 1 98.94 204 ILE B C 1
ATOM 4115 O O . ILE B 1 204 ? 4.398 -13.352 -8.289 1 98.94 204 ILE B O 1
ATOM 4119 N N . LEU B 1 205 ? 4.73 -11.336 -9.125 1 98.94 205 LEU B N 1
ATOM 4120 C CA . LEU B 1 205 ? 4.004 -10.633 -8.078 1 98.94 205 LEU B CA 1
ATOM 4121 C C . LEU B 1 205 ? 2.559 -10.375 -8.5 1 98.94 205 LEU B C 1
ATOM 4123 O O . LEU B 1 205 ? 2.307 -9.859 -9.594 1 98.94 205 LEU B O 1
ATOM 4127 N N . SER B 1 206 ? 1.646 -10.711 -7.629 1 98.75 206 SER B N 1
ATOM 4128 C CA . SER B 1 206 ? 0.218 -10.594 -7.902 1 98.75 206 SER B CA 1
ATOM 4129 C C . SER B 1 206 ? -0.215 -9.133 -7.934 1 98.75 206 SER B C 1
ATOM 4131 O O . SER B 1 206 ? 0.396 -8.281 -7.281 1 98.75 206 SER B O 1
ATOM 4133 N N . HIS B 1 207 ? -1.284 -8.859 -8.711 1 98.75 207 HIS B N 1
ATOM 4134 C CA . HIS B 1 207 ? -2.023 -7.602 -8.688 1 98.75 207 HIS B CA 1
ATOM 4135 C C . HIS B 1 207 ? -1.11 -6.418 -8.992 1 98.75 207 HIS B C 1
ATOM 4137 O O . HIS B 1 207 ? -1.086 -5.441 -8.242 1 98.75 207 HIS B O 1
ATOM 4143 N N . ALA B 1 208 ? -0.3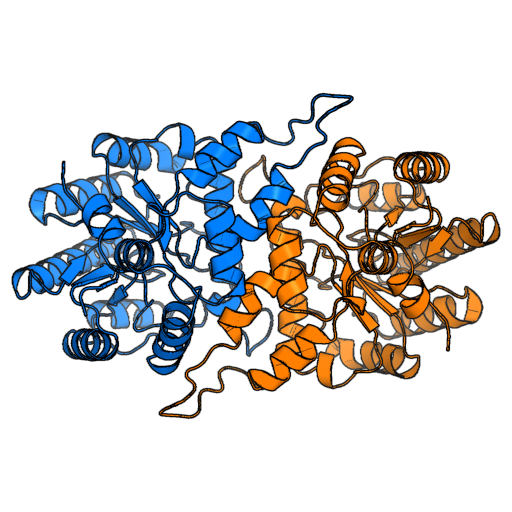33 -6.629 -10.016 1 98.81 208 ALA B N 1
ATOM 4144 C CA . ALA B 1 208 ? 0.592 -5.609 -10.5 1 98.81 208 ALA B CA 1
ATOM 4145 C C . ALA B 1 208 ? 1.632 -5.262 -9.438 1 98.81 208 ALA B C 1
ATOM 4147 O O . ALA B 1 208 ? 2.049 -4.105 -9.32 1 98.81 208 ALA B O 1
ATOM 4148 N N . GLY B 1 209 ? 2.012 -6.242 -8.602 1 98.75 209 GLY B N 1
ATOM 4149 C CA . GLY B 1 209 ? 3.061 -6.035 -7.613 1 98.75 209 GLY B CA 1
ATOM 4150 C C . GLY B 1 209 ? 2.551 -5.426 -6.324 1 98.75 209 GLY B C 1
ATOM 4151 O O . GLY B 1 209 ? 3.324 -4.848 -5.555 1 98.75 209 GLY B O 1
ATOM 4152 N N . GLY B 1 210 ? 1.201 -5.555 -6.121 1 98.62 210 GLY B N 1
ATOM 4153 C CA . GLY B 1 210 ? 0.632 -4.852 -4.984 1 98.62 210 GLY B CA 1
ATOM 4154 C C . GLY B 1 210 ? 0.71 -3.342 -5.113 1 98.62 210 GLY B C 1
ATOM 4155 O O . GLY B 1 210 ? 0.089 -2.758 -6.004 1 98.62 210 GLY B O 1
ATOM 4156 N N . THR B 1 211 ? 1.477 -2.686 -4.211 1 98.81 211 THR B N 1
ATOM 4157 C CA . THR B 1 211 ? 1.69 -1.245 -4.305 1 98.81 211 THR B CA 1
ATOM 4158 C C . THR B 1 211 ? 3.176 -0.927 -4.457 1 98.81 211 THR B C 1
ATOM 4160 O O . THR B 1 211 ? 3.578 0.236 -4.379 1 98.81 211 THR B O 1
ATOM 4163 N N . LEU B 1 212 ? 3.963 -1.949 -4.695 1 98.88 212 LEU B N 1
ATOM 4164 C CA . LEU B 1 212 ? 5.41 -1.786 -4.793 1 98.88 212 LEU B CA 1
ATOM 4165 C C . LEU B 1 212 ? 5.773 -0.806 -5.902 1 98.88 212 LEU B C 1
ATOM 4167 O O . LEU B 1 212 ? 6.594 0.09 -5.699 1 98.88 212 LEU B O 1
ATOM 4171 N N . PRO B 1 213 ? 5.164 -0.925 -7.109 1 98.88 213 PRO B N 1
ATOM 4172 C CA . PRO B 1 213 ? 5.559 0.022 -8.156 1 98.88 213 PRO B CA 1
ATOM 4173 C C . PRO B 1 213 ? 5.324 1.477 -7.754 1 98.88 213 PRO B C 1
ATOM 4175 O O . PRO B 1 213 ? 6.094 2.359 -8.141 1 98.88 213 PRO B O 1
ATOM 4178 N N . TYR B 1 214 ? 4.316 1.697 -6.945 1 98.81 214 TYR B N 1
ATOM 4179 C CA . TYR B 1 214 ? 3.992 3.041 -6.484 1 98.81 214 TYR B CA 1
ATOM 4180 C C . TYR B 1 214 ? 4.992 3.514 -5.434 1 98.81 214 TYR B C 1
ATOM 4182 O O . TYR B 1 214 ? 5.293 4.707 -5.344 1 98.81 214 TYR B O 1
ATOM 4190 N N . LEU B 1 215 ? 5.605 2.572 -4.695 1 98.69 215 LEU B N 1
ATOM 4191 C CA . LEU B 1 215 ? 6.391 2.92 -3.514 1 98.69 215 LEU B CA 1
ATOM 4192 C C . LEU B 1 215 ? 7.883 2.752 -3.781 1 98.69 215 LEU B C 1
ATOM 4194 O O . LEU B 1 215 ? 8.711 3.186 -2.98 1 98.69 215 LEU B O 1
ATOM 4198 N N . ILE B 1 216 ? 8.312 2.172 -4.906 1 98.62 216 ILE B N 1
ATOM 4199 C CA . ILE B 1 216 ? 9.711 1.817 -5.129 1 98.62 216 ILE B CA 1
ATOM 4200 C C . ILE B 1 216 ? 10.57 3.074 -5.082 1 98.62 216 ILE B C 1
ATOM 4202 O O . ILE B 1 216 ? 11.688 3.049 -4.562 1 98.62 216 ILE B O 1
ATOM 4206 N N . SER B 1 217 ? 10.055 4.188 -5.555 1 97.75 217 SER B N 1
ATOM 4207 C CA . SER B 1 217 ? 10.828 5.426 -5.547 1 97.75 217 SER B CA 1
ATOM 4208 C C . SER B 1 217 ? 11.016 5.953 -4.129 1 97.75 217 SER B C 1
ATOM 4210 O O . SER B 1 217 ? 12.047 6.555 -3.814 1 97.75 217 SER B O 1
ATOM 4212 N N . ARG B 1 218 ? 10.023 5.785 -3.287 1 96.94 218 ARG B N 1
ATOM 4213 C CA . ARG B 1 218 ? 10.148 6.188 -1.891 1 96.94 218 ARG B CA 1
ATOM 4214 C C . ARG B 1 218 ? 11.344 5.5 -1.229 1 96.94 218 ARG B C 1
ATOM 4216 O O . ARG B 1 218 ? 12.031 6.102 -0.403 1 96.94 218 ARG B O 1
ATOM 4223 N N . LEU B 1 219 ? 11.609 4.293 -1.623 1 95.44 219 LEU B N 1
ATOM 4224 C CA . LEU B 1 219 ? 12.68 3.488 -1.039 1 95.44 219 LEU B CA 1
ATOM 4225 C C . LEU B 1 219 ? 14.031 3.84 -1.659 1 95.44 219 LEU B C 1
ATOM 4227 O O . LEU B 1 219 ? 15.062 3.727 -1.004 1 95.44 219 LEU B O 1
ATOM 4231 N N . THR B 1 220 ? 14.023 4.387 -2.91 1 94.75 220 THR B N 1
ATOM 4232 C CA . THR B 1 220 ? 15.273 4.309 -3.658 1 94.75 220 THR B CA 1
ATOM 4233 C C . THR B 1 220 ? 15.711 5.695 -4.117 1 94.75 220 THR B C 1
ATOM 4235 O O . THR B 1 220 ? 16.844 5.875 -4.578 1 94.75 220 THR B O 1
ATOM 4238 N N . THR B 1 221 ? 14.852 6.719 -3.99 1 93.19 221 THR B N 1
ATOM 4239 C CA . THR B 1 221 ? 15.195 8.047 -4.492 1 93.19 221 THR B CA 1
ATOM 4240 C C . THR B 1 221 ? 16.156 8.758 -3.537 1 93.19 221 THR B C 1
ATOM 4242 O O . THR B 1 221 ? 15.906 8.805 -2.33 1 93.19 221 THR B O 1
ATOM 4245 N N . VAL B 1 222 ? 17.219 9.203 -4.102 1 87.62 222 VAL B N 1
ATOM 4246 C CA . VAL B 1 222 ? 18.172 10.078 -3.438 1 87.62 222 VAL B CA 1
ATOM 4247 C C . VAL B 1 222 ? 18.734 11.094 -4.438 1 87.62 222 VAL B C 1
ATOM 4249 O O . VAL B 1 222 ? 18.609 10.906 -5.652 1 87.62 222 VAL B O 1
ATOM 4252 N N . THR B 1 223 ? 19.281 12.148 -3.889 1 91.88 223 THR B N 1
ATOM 4253 C CA . THR B 1 223 ? 19.828 13.195 -4.75 1 91.88 223 THR B CA 1
ATOM 4254 C C . THR B 1 223 ? 20.969 12.648 -5.598 1 91.88 223 THR B C 1
ATOM 4256 O O . THR B 1 223 ? 21.672 11.711 -5.188 1 91.88 223 THR B O 1
ATOM 4259 N N . LYS B 1 224 ? 21.156 13.258 -6.723 1 89.69 224 LYS B N 1
ATOM 4260 C CA . LYS B 1 224 ? 22.266 12.945 -7.605 1 89.69 224 LYS B CA 1
ATOM 4261 C C . LYS B 1 224 ? 23.594 13.422 -7.004 1 89.69 224 LYS B C 1
ATOM 4263 O O . LYS B 1 224 ? 24.672 13.008 -7.441 1 89.69 224 LYS B O 1
ATOM 4268 N N . PHE B 1 225 ? 23.453 14.289 -5.977 1 87.25 225 PHE B N 1
ATOM 4269 C CA . PHE B 1 225 ? 24.625 14.883 -5.355 1 87.25 225 PHE B CA 1
ATOM 4270 C C . PHE B 1 225 ? 24.594 14.703 -3.842 1 87.25 225 PHE B C 1
ATOM 4272 O O . PHE B 1 225 ? 24.5 15.68 -3.094 1 87.25 225 PHE B O 1
ATOM 4279 N N . PRO B 1 226 ? 24.828 13.477 -3.461 1 82.5 226 PRO B N 1
ATOM 4280 C CA . PRO B 1 226 ? 24.656 13.234 -2.025 1 82.5 226 PRO B CA 1
ATOM 4281 C C . PRO B 1 226 ? 25.828 13.781 -1.2 1 82.5 226 PRO B C 1
ATOM 4283 O O . PRO B 1 226 ? 26.984 13.719 -1.634 1 82.5 226 PRO B O 1
ATOM 4286 N N . GLU B 1 227 ? 25.469 14.43 -0.148 1 73.75 227 GLU B N 1
ATOM 4287 C CA . GLU B 1 227 ? 26.484 14.922 0.787 1 73.75 227 GLU B CA 1
ATOM 4288 C C . GLU B 1 227 ? 27.141 13.773 1.542 1 73.75 227 GLU B C 1
ATOM 4290 O O . GLU B 1 227 ? 28.297 13.883 1.956 1 73.75 227 GLU B O 1
ATOM 4295 N N . ALA B 1 228 ? 26.344 12.805 1.815 1 72.38 228 ALA B N 1
ATOM 4296 C CA . ALA B 1 228 ? 26.812 11.602 2.5 1 72.38 228 ALA B CA 1
ATOM 4297 C C . ALA B 1 228 ? 26.156 10.352 1.931 1 72.38 228 ALA B C 1
ATOM 4299 O O . ALA B 1 228 ? 25.078 10.43 1.315 1 72.38 228 ALA B O 1
ATOM 4300 N N . GLU B 1 229 ? 26.922 9.328 2.107 1 67.56 229 GLU B N 1
ATOM 4301 C CA . GLU B 1 229 ? 26.344 8.07 1.677 1 67.56 229 GLU B CA 1
ATOM 4302 C C . GLU B 1 229 ? 25.078 7.746 2.479 1 67.56 229 GLU B C 1
ATOM 4304 O O . GLU B 1 229 ? 25.031 7.98 3.688 1 67.56 229 GLU B O 1
ATOM 4309 N N . TYR B 1 230 ? 24.031 7.527 1.868 1 67.5 230 TYR B N 1
ATOM 4310 C CA . TYR B 1 230 ? 22.766 7.137 2.488 1 67.5 230 TYR B CA 1
ATOM 4311 C C . TYR B 1 230 ? 22.391 5.715 2.098 1 67.5 230 TYR B C 1
ATOM 4313 O O . TYR B 1 230 ? 22.094 5.441 0.932 1 67.5 230 TYR B O 1
ATOM 4321 N N . LYS B 1 231 ? 22.703 4.812 3.025 1 69.38 231 LYS B N 1
ATOM 4322 C CA . LYS B 1 231 ? 22.375 3.402 2.822 1 69.38 231 LYS B CA 1
ATOM 4323 C C . LYS B 1 231 ? 21.469 2.887 3.93 1 69.38 231 LYS B C 1
ATOM 4325 O O . LYS B 1 231 ? 21.922 2.191 4.844 1 69.38 231 LYS B O 1
ATOM 4330 N N . PRO B 1 232 ? 20.141 3.232 3.721 1 67.38 232 PRO B N 1
ATOM 4331 C CA . PRO B 1 232 ? 19.25 2.836 4.812 1 67.38 232 PRO B CA 1
ATOM 4332 C C . PRO B 1 232 ? 19.031 1.327 4.871 1 67.38 232 PRO B C 1
ATOM 4334 O O . PRO B 1 232 ? 18.562 0.81 5.887 1 67.38 232 PRO B O 1
ATOM 4337 N N . TYR B 1 233 ? 19.391 0.67 3.727 1 81.25 233 TYR B N 1
ATOM 4338 C CA . TYR B 1 233 ? 19.219 -0.776 3.664 1 81.25 233 TYR B CA 1
ATOM 4339 C C . TYR B 1 233 ? 20.531 -1.474 3.32 1 81.25 233 TYR B C 1
ATOM 4341 O O . TYR B 1 233 ? 21.531 -0.816 3.025 1 81.25 233 TYR B O 1
ATOM 4349 N N . SER B 1 234 ? 20.547 -2.742 3.502 1 82.56 234 SER B N 1
ATOM 4350 C CA . SER B 1 234 ? 21.75 -3.492 3.162 1 82.56 234 SER B CA 1
ATOM 4351 C C . SER B 1 234 ? 22.016 -3.459 1.661 1 82.56 234 SER B C 1
ATOM 4353 O O . SER B 1 234 ? 23.156 -3.646 1.223 1 82.56 234 SER B O 1
ATOM 4355 N N . ARG B 1 235 ? 21.016 -3.115 0.87 1 88.44 235 ARG B N 1
ATOM 4356 C CA . ARG B 1 235 ? 21.109 -3.027 -0.585 1 88.44 235 ARG B CA 1
ATOM 4357 C C . ARG B 1 235 ? 21.031 -1.575 -1.05 1 88.44 235 ARG B C 1
ATOM 4359 O O . ARG B 1 235 ? 20.312 -0.764 -0.471 1 88.44 235 ARG B O 1
ATOM 4366 N N . GLY B 1 236 ? 21.75 -1.245 -2.045 1 89.56 236 GLY B N 1
ATOM 4367 C CA . GLY B 1 236 ? 21.703 0.102 -2.592 1 89.56 236 GLY B CA 1
ATOM 4368 C C . GLY B 1 236 ? 20.484 0.363 -3.451 1 89.56 236 GLY B C 1
ATOM 4369 O O . GLY B 1 236 ? 19.844 -0.576 -3.926 1 89.56 236 GLY B O 1
ATOM 4370 N N . PRO B 1 237 ? 20.125 1.613 -3.635 1 91.62 237 PRO B N 1
ATOM 4371 C CA . PRO B 1 237 ? 18.938 1.979 -4.41 1 91.62 237 PRO B CA 1
ATOM 4372 C C . PRO B 1 237 ? 18.969 1.418 -5.832 1 91.62 237 PRO B C 1
ATOM 4374 O O . PRO B 1 237 ? 17.969 0.89 -6.309 1 91.62 237 PRO B O 1
ATOM 4377 N N . GLU B 1 238 ? 20.109 1.491 -6.516 1 92.44 238 GLU B N 1
ATOM 4378 C CA . GLU B 1 238 ? 20.203 1.02 -7.895 1 92.44 238 GLU B CA 1
ATOM 4379 C C . GLU B 1 238 ? 20.016 -0.493 -7.977 1 92.44 238 GLU B C 1
ATOM 4381 O O . GLU B 1 238 ? 19.328 -0.991 -8.867 1 92.44 238 GLU B O 1
ATOM 4386 N N . GLU B 1 239 ? 20.625 -1.17 -7.031 1 95.19 239 GLU B N 1
ATOM 4387 C CA . GLU B 1 239 ? 20.484 -2.623 -6.988 1 95.19 239 GLU B CA 1
ATOM 4388 C C . GLU B 1 239 ? 19.031 -3.037 -6.73 1 95.19 239 GLU B C 1
ATOM 4390 O O . GLU B 1 239 ? 18.531 -3.977 -7.352 1 95.19 239 GLU B O 1
ATOM 4395 N N . MET B 1 240 ? 18.406 -2.32 -5.891 1 95.75 240 MET B N 1
ATOM 4396 C CA . MET B 1 240 ? 17.031 -2.633 -5.559 1 95.75 240 MET B CA 1
ATOM 4397 C C . MET B 1 240 ? 16.109 -2.4 -6.758 1 95.75 240 MET B C 1
ATOM 4399 O O . MET B 1 240 ? 15.195 -3.188 -7.008 1 95.75 240 MET B O 1
ATOM 4403 N N . VAL B 1 241 ? 16.391 -1.369 -7.469 1 97.44 241 VAL B N 1
ATOM 4404 C CA . VAL B 1 241 ? 15.57 -1.057 -8.641 1 97.44 241 VAL B CA 1
ATOM 4405 C C . VAL B 1 241 ? 15.766 -2.131 -9.703 1 97.44 241 VAL B C 1
ATOM 4407 O O . VAL B 1 241 ? 14.805 -2.557 -10.352 1 97.44 241 VAL B O 1
ATOM 4410 N N . GLU B 1 242 ? 17.016 -2.574 -9.883 1 97.81 242 GLU B N 1
ATOM 4411 C CA . GLU B 1 242 ? 17.281 -3.635 -10.844 1 97.81 242 GLU B CA 1
ATOM 4412 C C . GLU B 1 242 ? 16.562 -4.922 -10.461 1 97.81 242 GLU B C 1
ATOM 4414 O O . GLU B 1 242 ? 15.977 -5.586 -11.32 1 97.81 242 GLU B O 1
ATOM 4419 N N . ASP B 1 243 ? 16.625 -5.234 -9.195 1 98.19 243 ASP B N 1
ATOM 4420 C CA . ASP B 1 243 ? 15.93 -6.418 -8.711 1 98.19 243 ASP B CA 1
ATOM 4421 C C . ASP B 1 243 ? 14.414 -6.258 -8.852 1 98.19 243 ASP B C 1
ATOM 4423 O O . ASP B 1 243 ? 13.719 -7.203 -9.219 1 98.19 243 ASP B O 1
ATOM 4427 N N . PHE B 1 244 ? 13.898 -5.086 -8.609 1 98.81 244 PHE B N 1
ATOM 4428 C CA . PHE B 1 244 ? 12.484 -4.758 -8.773 1 98.81 244 PHE B CA 1
ATOM 4429 C C . PHE B 1 244 ? 12.039 -5.012 -10.211 1 98.81 244 PHE B C 1
ATOM 4431 O O . PHE B 1 244 ? 11.008 -5.648 -10.445 1 98.81 244 PHE B O 1
ATOM 4438 N N . LYS B 1 245 ? 12.836 -4.637 -11.133 1 98.75 245 LYS B N 1
ATOM 4439 C CA . LYS B 1 245 ? 12.5 -4.758 -12.547 1 98.75 245 LYS B CA 1
ATOM 4440 C C . LYS B 1 245 ? 12.539 -6.215 -13 1 98.75 245 LYS B C 1
ATOM 4442 O O . LYS B 1 245 ? 11.992 -6.559 -14.047 1 98.75 245 LYS B O 1
ATOM 4447 N N . SER B 1 246 ? 13.188 -7.012 -12.188 1 98.69 246 SER B N 1
ATOM 4448 C CA . SER B 1 246 ? 13.359 -8.406 -12.586 1 98.69 246 SER B CA 1
ATOM 4449 C C . SER B 1 246 ? 12.148 -9.25 -12.203 1 98.69 246 SER B C 1
ATOM 4451 O O . SER B 1 246 ? 12.008 -10.383 -12.656 1 98.69 246 SER B O 1
ATOM 4453 N N . PHE B 1 247 ? 11.234 -8.695 -11.391 1 98.94 247 PHE B N 1
ATOM 4454 C CA . PHE B 1 247 ? 9.984 -9.398 -11.102 1 98.94 247 PHE B CA 1
ATOM 4455 C C . PHE B 1 247 ? 9.094 -9.43 -12.336 1 98.94 247 PHE B C 1
ATOM 4457 O O . PHE B 1 247 ? 9.289 -8.664 -13.281 1 98.94 247 PHE B O 1
ATOM 4464 N N . TYR B 1 248 ? 8.188 -10.375 -12.375 1 98.88 248 TYR B N 1
ATOM 4465 C CA . TYR B 1 248 ? 7.02 -10.359 -13.25 1 98.88 248 TYR B CA 1
ATOM 4466 C C . TYR B 1 248 ? 5.785 -9.859 -12.508 1 98.88 248 TYR B C 1
ATOM 4468 O O . TYR B 1 248 ? 5.707 -9.969 -11.281 1 98.88 248 TYR B O 1
ATOM 4476 N N . PHE B 1 249 ? 4.836 -9.281 -13.258 1 98.94 249 PHE B N 1
ATOM 4477 C CA . PHE B 1 249 ? 3.666 -8.641 -12.664 1 98.94 249 PHE B CA 1
ATOM 4478 C C . PHE B 1 249 ? 2.393 -9.078 -13.383 1 98.94 249 PHE B C 1
ATOM 4480 O O . PHE B 1 249 ? 2.24 -8.844 -14.586 1 98.94 249 PHE B O 1
ATOM 4487 N N . ASP B 1 250 ? 1.496 -9.68 -12.68 1 98.88 250 ASP B N 1
ATOM 4488 C CA . ASP B 1 250 ? 0.205 -9.93 -13.312 1 98.88 250 ASP B CA 1
ATOM 4489 C C . ASP B 1 250 ? -0.744 -8.75 -13.102 1 98.88 250 ASP B C 1
ATOM 4491 O O . ASP B 1 250 ? -0.553 -7.953 -12.18 1 98.88 250 ASP B O 1
ATOM 4495 N N . LEU B 1 251 ? -1.795 -8.688 -13.859 1 98.75 251 LEU B N 1
ATOM 4496 C CA . LEU B 1 251 ? -2.637 -7.5 -13.867 1 98.75 251 LEU B CA 1
ATOM 4497 C C . LEU B 1 251 ? -3.994 -7.789 -13.234 1 98.75 251 LEU B C 1
ATOM 4499 O O . LEU B 1 251 ? -4.957 -7.047 -13.445 1 98.75 251 LEU B O 1
ATOM 4503 N N . ALA B 1 252 ? -4.09 -8.914 -12.477 1 98.5 252 ALA B N 1
ATOM 4504 C CA . ALA B 1 252 ? -5.355 -9.211 -11.82 1 98.5 252 ALA B CA 1
ATOM 4505 C C . ALA B 1 252 ? -5.82 -8.039 -10.961 1 98.5 252 ALA B C 1
ATOM 4507 O O . ALA B 1 252 ? -5.094 -7.586 -10.078 1 98.5 252 ALA B O 1
ATOM 4508 N N . LEU B 1 253 ? -7.016 -7.523 -11.289 1 97.94 253 LEU B N 1
ATOM 4509 C CA . LEU B 1 253 ? -7.645 -6.441 -10.539 1 97.94 253 LEU B CA 1
ATOM 4510 C C . LEU B 1 253 ? -6.762 -5.199 -10.539 1 97.94 253 LEU B C 1
ATOM 4512 O O . LEU B 1 253 ? -6.723 -4.461 -9.555 1 97.94 253 LEU B O 1
ATOM 4516 N N . SER B 1 254 ? -6.008 -4.965 -11.586 1 98.56 254 SER B N 1
ATOM 4517 C CA . SER B 1 254 ? -5.004 -3.91 -11.539 1 98.56 254 SER B CA 1
ATOM 4518 C C . SER B 1 254 ? -4.719 -3.355 -12.93 1 98.56 254 SER B C 1
ATOM 4520 O O . SER B 1 254 ? -3.592 -2.959 -13.227 1 98.56 254 SER B O 1
ATOM 4522 N N . SER B 1 255 ? -5.703 -3.34 -13.812 1 98.31 255 SER B N 1
ATOM 4523 C CA . SER B 1 255 ? -5.43 -2.904 -15.18 1 98.31 255 SER B CA 1
ATOM 4524 C C . SER B 1 255 ? -6.109 -1.575 -15.484 1 98.31 255 SER B C 1
ATOM 4526 O O . SER B 1 255 ? -6.508 -1.321 -16.625 1 98.31 255 SER B O 1
ATOM 4528 N N . SER B 1 256 ? -6.41 -0.762 -14.414 1 98.12 256 SER B N 1
ATOM 4529 C CA . SER B 1 256 ? -6.891 0.588 -14.688 1 98.12 256 SER B CA 1
ATOM 4530 C C . SER B 1 256 ? -5.867 1.39 -15.484 1 98.12 256 SER B C 1
ATOM 4532 O O . SER B 1 256 ? -4.668 1.112 -15.422 1 98.12 256 SER B O 1
ATOM 4534 N N . PRO B 1 257 ? -6.305 2.375 -16.203 1 98.19 257 PRO B N 1
ATOM 4535 C CA . PRO B 1 257 ? -5.375 3.146 -17.031 1 98.19 257 PRO B CA 1
ATOM 4536 C C . PRO B 1 257 ? -4.25 3.785 -16.219 1 98.19 257 PRO B C 1
ATOM 4538 O O . PRO B 1 257 ? -3.094 3.773 -16.641 1 98.19 257 PRO B O 1
ATOM 4541 N N . ALA B 1 258 ? -4.539 4.332 -15.086 1 98.44 258 ALA B N 1
ATOM 4542 C CA . ALA B 1 258 ? -3.529 4.988 -14.258 1 98.44 258 ALA B CA 1
ATOM 4543 C C . ALA B 1 258 ? -2.475 3.988 -13.789 1 98.44 258 ALA B C 1
ATOM 4545 O O . ALA B 1 258 ? -1.276 4.277 -13.836 1 98.44 258 ALA B O 1
ATOM 4546 N N . VAL B 1 259 ? -2.883 2.805 -13.344 1 98.75 259 VAL B N 1
ATOM 4547 C CA . VAL B 1 259 ? -1.979 1.768 -12.859 1 98.75 259 VAL B CA 1
ATOM 4548 C C . VAL B 1 259 ? -1.128 1.241 -14.008 1 98.75 259 VAL B C 1
ATOM 4550 O O . VAL B 1 259 ? 0.088 1.082 -13.875 1 98.75 259 VAL B O 1
ATOM 4553 N N . LEU B 1 260 ? -1.77 1.027 -15.18 1 98.69 260 LEU B N 1
ATOM 4554 C CA . LEU B 1 260 ? -1.048 0.547 -16.359 1 98.69 260 LEU B CA 1
ATOM 4555 C C . LEU B 1 260 ? 0.028 1.542 -16.766 1 98.69 260 LEU B C 1
ATOM 4557 O O . LEU B 1 260 ? 1.163 1.152 -17.062 1 98.69 260 LEU B O 1
ATOM 4561 N N . THR B 1 261 ? -0.315 2.812 -16.781 1 98.56 261 THR B N 1
ATOM 4562 C CA . THR B 1 261 ? 0.636 3.85 -17.172 1 98.56 261 THR B CA 1
ATOM 4563 C C . THR B 1 261 ? 1.839 3.857 -16.234 1 98.56 261 THR B C 1
ATOM 4565 O O . THR B 1 261 ? 2.984 3.9 -16.672 1 98.56 261 THR B O 1
ATOM 4568 N N . LEU B 1 262 ? 1.572 3.771 -14.969 1 98.75 262 LEU B N 1
ATOM 4569 C CA . LEU B 1 262 ? 2.654 3.77 -13.992 1 98.75 262 LEU B CA 1
ATOM 4570 C C . LEU B 1 262 ? 3.525 2.527 -14.148 1 98.75 262 LEU B C 1
ATOM 4572 O O . LEU B 1 262 ? 4.75 2.633 -14.25 1 98.75 262 LEU B O 1
ATOM 4576 N N . LEU B 1 263 ? 2.93 1.389 -14.18 1 98.75 263 LEU B N 1
ATOM 4577 C CA . LEU B 1 263 ? 3.662 0.127 -14.227 1 98.75 263 LEU B CA 1
ATOM 4578 C C . LEU B 1 263 ? 4.523 0.04 -15.477 1 98.75 263 LEU B C 1
ATOM 4580 O O . LEU B 1 263 ? 5.703 -0.31 -15.406 1 98.75 263 LEU B O 1
ATOM 4584 N N . MET B 1 264 ? 3.977 0.433 -16.625 1 98.06 264 MET B N 1
ATOM 4585 C CA . MET B 1 264 ? 4.672 0.341 -17.906 1 98.06 264 MET B CA 1
ATOM 4586 C C . MET B 1 264 ? 5.863 1.295 -17.938 1 98.06 264 MET B C 1
ATOM 4588 O O . MET B 1 264 ? 6.848 1.036 -18.641 1 98.06 264 MET B O 1
ATOM 4592 N N . SER B 1 265 ? 5.801 2.324 -17.188 1 98.38 265 SER B N 1
ATOM 4593 C CA . SER B 1 265 ? 6.906 3.279 -17.156 1 98.38 265 SER B CA 1
ATOM 4594 C C . SER B 1 265 ? 8.07 2.764 -16.312 1 98.38 265 SER B C 1
ATOM 4596 O O . SER B 1 265 ? 9.18 3.297 -16.391 1 98.38 265 SER B O 1
ATOM 4598 N N . LEU B 1 266 ? 7.871 1.677 -15.57 1 98.56 266 LEU B N 1
ATOM 4599 C CA . LEU B 1 266 ? 8.867 1.325 -14.562 1 98.56 266 LEU B CA 1
ATOM 4600 C C . LEU B 1 266 ? 9.508 -0.02 -14.883 1 98.56 266 LEU B C 1
ATOM 4602 O O . LEU B 1 266 ? 10.672 -0.259 -14.531 1 98.56 266 LEU B O 1
ATOM 4606 N N . VAL B 1 267 ? 8.734 -0.902 -15.477 1 98.69 267 VAL B N 1
ATOM 4607 C CA . VAL B 1 267 ? 9.242 -2.268 -15.594 1 98.69 267 VAL B CA 1
ATOM 4608 C C . VAL B 1 267 ? 9.281 -2.678 -17.062 1 98.69 267 VAL B C 1
ATOM 4610 O O . VAL B 1 267 ? 8.555 -2.121 -17.891 1 98.69 267 VAL B O 1
ATOM 4613 N N . PRO B 1 268 ? 10.148 -3.672 -17.422 1 98.62 268 PRO B N 1
ATOM 4614 C CA . PRO B 1 268 ? 10.109 -4.188 -18.797 1 98.62 268 PRO B CA 1
ATOM 4615 C C . PRO B 1 268 ? 8.734 -4.734 -19.172 1 98.62 268 PRO B C 1
ATOM 4617 O O . PRO B 1 268 ? 8.109 -5.453 -18.391 1 98.62 268 PRO B O 1
ATOM 4620 N N . HIS B 1 269 ? 8.297 -4.398 -20.328 1 98.5 269 HIS B N 1
ATOM 4621 C CA . HIS B 1 269 ? 6.945 -4.762 -20.75 1 98.5 269 HIS B CA 1
ATOM 4622 C C . HIS B 1 269 ? 6.805 -6.27 -20.922 1 98.5 269 HIS B C 1
ATOM 4624 O O . HIS B 1 269 ? 5.703 -6.812 -20.797 1 98.5 269 HIS B O 1
ATOM 4630 N N . ASP B 1 270 ? 7.902 -6.988 -21.125 1 98.19 270 ASP B N 1
ATOM 4631 C CA . ASP B 1 270 ? 7.84 -8.438 -21.266 1 98.19 270 ASP B CA 1
ATOM 4632 C C . ASP B 1 270 ? 7.699 -9.133 -19.922 1 98.19 270 ASP B C 1
ATOM 4634 O O . ASP B 1 270 ? 7.57 -10.352 -19.859 1 98.19 270 ASP B O 1
ATOM 4638 N N . HIS B 1 271 ? 7.695 -8.312 -18.859 1 98.75 271 HIS B N 1
ATOM 4639 C CA . HIS B 1 271 ? 7.504 -8.859 -17.516 1 98.75 271 HIS B CA 1
ATOM 4640 C C . HIS B 1 271 ? 6.066 -8.672 -17.047 1 98.75 271 HIS B C 1
ATOM 4642 O O . HIS B 1 271 ? 5.746 -8.945 -15.883 1 98.75 271 HIS B O 1
ATOM 4648 N N . ILE B 1 272 ? 5.203 -8.203 -17.891 1 98.88 272 ILE B N 1
ATOM 4649 C CA . ILE B 1 272 ? 3.807 -7.969 -17.531 1 98.88 272 ILE B CA 1
ATOM 4650 C C . ILE B 1 272 ? 2.93 -9.055 -18.141 1 98.88 272 ILE B C 1
ATOM 4652 O O . ILE B 1 272 ? 2.988 -9.305 -19.359 1 98.88 272 ILE B O 1
ATOM 4656 N N . VAL B 1 273 ? 2.135 -9.719 -17.328 1 98.81 273 VAL B N 1
ATOM 4657 C CA . VAL B 1 273 ? 1.285 -10.812 -17.781 1 98.81 273 VAL B CA 1
ATOM 4658 C C . VAL B 1 273 ? -0.152 -10.578 -17.328 1 98.81 273 VAL B C 1
ATOM 4660 O O . VAL B 1 273 ? -0.401 -9.773 -16.438 1 98.81 273 VAL B O 1
ATOM 4663 N N . TYR B 1 274 ? -1.099 -11.242 -17.984 1 98.62 274 TYR B N 1
ATOM 4664 C CA . TYR B 1 274 ? -2.516 -11.094 -17.672 1 98.62 274 TYR B CA 1
ATOM 4665 C C . TYR B 1 274 ? -2.92 -12.016 -16.531 1 98.62 274 TYR B C 1
ATOM 4667 O O . TYR B 1 274 ? -2.377 -13.109 -16.375 1 98.62 274 TYR B O 1
ATOM 4675 N N . GLY B 1 275 ? -3.855 -11.57 -15.734 1 98.62 275 GLY B N 1
ATOM 4676 C CA . GLY B 1 275 ? -4.504 -12.352 -14.695 1 98.62 275 GLY B CA 1
ATOM 4677 C C . GLY B 1 275 ? -5.914 -11.875 -14.383 1 98.62 275 GLY B C 1
ATOM 4678 O O . GLY B 1 275 ? -6.203 -10.68 -14.461 1 98.62 275 GLY B O 1
ATOM 4679 N N . SER B 1 276 ? -6.777 -12.82 -13.945 1 98 276 SER B N 1
ATOM 4680 C CA . SER B 1 276 ? -8.172 -12.453 -13.695 1 98 276 SER B CA 1
ATOM 4681 C C . SER B 1 276 ? -8.484 -12.477 -12.203 1 98 276 SER B C 1
ATOM 4683 O O . SER B 1 276 ? -9.32 -11.703 -11.727 1 98 276 SER B O 1
ATOM 4685 N N . ASP B 1 277 ? -7.93 -13.422 -11.461 1 97.94 277 ASP B N 1
ATOM 4686 C CA . ASP B 1 277 ? -8.188 -13.664 -10.047 1 97.94 277 ASP B CA 1
ATOM 4687 C C . ASP B 1 277 ? -9.531 -14.367 -9.844 1 97.94 277 ASP B C 1
ATOM 4689 O O . ASP B 1 277 ? -10.125 -14.281 -8.773 1 97.94 277 ASP B O 1
ATOM 4693 N N . PHE B 1 278 ? -10.031 -15.031 -10.859 1 97.5 278 PHE B N 1
ATOM 4694 C CA . PHE B 1 278 ? -11.234 -15.852 -10.727 1 97.5 278 PHE B CA 1
ATOM 4695 C C . PHE B 1 278 ? -11 -17 -9.742 1 97.5 278 PHE B C 1
ATOM 4697 O O . PHE B 1 278 ? -9.914 -17.578 -9.711 1 97.5 278 PHE B O 1
ATOM 4704 N N . PRO B 1 279 ? -12.07 -17.312 -8.977 1 96.25 279 PRO B N 1
ATOM 4705 C CA . PRO B 1 279 ? -13.414 -16.734 -8.867 1 96.25 279 PRO B CA 1
ATOM 4706 C C . PRO B 1 279 ? -13.531 -15.719 -7.738 1 96.25 279 PRO B C 1
ATOM 4708 O O . PRO B 1 279 ? -14.641 -15.328 -7.371 1 96.25 279 PRO B O 1
ATOM 4711 N N . TYR B 1 280 ? -12.398 -15.336 -7.172 1 93.31 280 TYR B N 1
ATOM 4712 C CA . TYR B 1 280 ? -12.469 -14.359 -6.09 1 93.31 280 TYR B CA 1
ATOM 4713 C C . TYR B 1 280 ? -12.812 -12.977 -6.625 1 93.31 280 TYR B C 1
ATOM 4715 O O . TYR B 1 280 ? -13.516 -12.203 -5.961 1 93.31 280 TYR B O 1
ATOM 4723 N N . ALA B 1 281 ? -12.281 -12.617 -7.711 1 92.62 281 ALA B N 1
ATOM 4724 C CA . ALA B 1 281 ? -12.922 -11.57 -8.5 1 92.62 281 ALA B CA 1
ATOM 4725 C C . ALA B 1 281 ? -14.141 -12.109 -9.242 1 92.62 281 ALA B C 1
ATOM 4727 O O . ALA B 1 281 ? -14.039 -13.078 -9.992 1 92.62 281 ALA B O 1
ATOM 4728 N N . ASN B 1 282 ? -15.234 -11.5 -9.023 1 88.94 282 ASN B N 1
ATOM 4729 C CA . ASN B 1 282 ? -16.406 -11.969 -9.75 1 88.94 282 ASN B CA 1
ATOM 4730 C C . ASN B 1 282 ? -16.391 -11.5 -11.203 1 88.94 282 ASN B C 1
ATOM 4732 O O . ASN B 1 282 ? -15.547 -10.68 -11.586 1 88.94 282 ASN B O 1
ATOM 4736 N N . ASN B 1 283 ? -17.344 -11.984 -11.969 1 90.44 283 ASN B N 1
ATOM 4737 C CA . ASN B 1 283 ? -17.344 -11.75 -13.406 1 90.44 283 ASN B CA 1
ATOM 4738 C C . ASN B 1 283 ? -17.5 -10.273 -13.734 1 90.44 283 ASN B C 1
ATOM 4740 O O . ASN B 1 283 ? -16.953 -9.781 -14.719 1 90.44 283 ASN B O 1
ATOM 4744 N N . ASN B 1 284 ? -18.219 -9.547 -12.898 1 90.31 284 ASN B N 1
ATOM 4745 C CA . ASN B 1 284 ? -18.391 -8.109 -13.125 1 90.31 284 ASN B CA 1
ATOM 4746 C C . ASN B 1 284 ? -17.062 -7.359 -12.969 1 90.31 284 ASN B C 1
ATOM 4748 O O . ASN B 1 284 ? -16.766 -6.461 -13.75 1 90.31 284 ASN B O 1
ATOM 4752 N N . LYS B 1 285 ? -16.344 -7.727 -11.961 1 92.75 285 LYS B N 1
ATOM 4753 C CA . LYS B 1 285 ? -15.039 -7.105 -11.734 1 92.75 285 LYS B CA 1
ATOM 4754 C C . LYS B 1 285 ? -14.055 -7.48 -12.844 1 92.75 285 LYS B C 1
ATOM 4756 O O . LYS B 1 285 ? -13.344 -6.621 -13.367 1 92.75 285 LYS B O 1
ATOM 4761 N N . ILE B 1 286 ? -14.039 -8.766 -13.172 1 95.38 286 ILE B N 1
ATOM 4762 C CA . ILE B 1 286 ? -13.141 -9.25 -14.219 1 95.38 286 ILE B CA 1
ATOM 4763 C C . ILE B 1 286 ? -13.43 -8.516 -15.523 1 95.38 286 ILE B C 1
ATOM 4765 O O . ILE B 1 286 ? -12.508 -8.039 -16.188 1 95.38 286 ILE B O 1
ATOM 4769 N N . ALA B 1 287 ? -14.711 -8.352 -15.812 1 94.69 287 ALA B N 1
ATOM 4770 C CA . ALA B 1 287 ? -15.117 -7.672 -17.047 1 94.69 287 ALA B CA 1
ATOM 4771 C C . ALA B 1 287 ? -14.711 -6.199 -17 1 94.69 287 ALA B C 1
ATOM 4773 O O . ALA B 1 287 ? -14.273 -5.648 -18.016 1 94.69 287 ALA B O 1
ATOM 4774 N N . GLY B 1 288 ? -14.906 -5.586 -15.883 1 95.5 288 GLY B N 1
ATOM 4775 C CA . GLY B 1 288 ? -14.523 -4.191 -15.75 1 95.5 288 GLY B CA 1
ATOM 4776 C C . GLY B 1 288 ? -13.047 -3.951 -16.016 1 95.5 288 GLY B C 1
ATOM 4777 O O . GLY B 1 288 ? -12.688 -3.037 -16.75 1 95.5 288 GLY B O 1
ATOM 4778 N N . PHE B 1 289 ? -12.195 -4.766 -15.453 1 97.25 289 PHE B N 1
ATOM 4779 C CA . PHE B 1 289 ? -10.758 -4.605 -15.633 1 97.25 289 PHE B CA 1
ATOM 4780 C C . PHE B 1 289 ? -10.336 -5.023 -17.031 1 97.25 289 PHE B C 1
ATOM 4782 O O . PHE B 1 289 ? -9.406 -4.449 -17.609 1 97.25 289 PHE B O 1
ATOM 4789 N N . LYS B 1 290 ? -11.016 -5.996 -17.594 1 96.06 290 LYS B N 1
ATOM 4790 C CA . LYS B 1 290 ? -10.781 -6.352 -18.984 1 96.06 290 LYS B CA 1
ATOM 4791 C C . LYS B 1 290 ? -11.102 -5.18 -19.906 1 96.06 290 LYS B C 1
ATOM 4793 O O . LYS B 1 290 ? -10.336 -4.883 -20.828 1 96.06 290 LYS B O 1
ATOM 4798 N N . GLU B 1 291 ? -12.258 -4.52 -19.688 1 96.94 291 GLU B N 1
ATOM 4799 C CA . GLU B 1 291 ? -12.648 -3.348 -20.469 1 96.94 291 GLU B CA 1
ATOM 4800 C C . GLU B 1 291 ? -11.586 -2.254 -20.391 1 96.94 291 GLU B C 1
ATOM 4802 O O . GLU B 1 291 ? -11.203 -1.679 -21.406 1 96.94 291 GLU B O 1
ATOM 4807 N N . ALA B 1 292 ? -11.094 -2.064 -19.219 1 97.25 292 ALA B N 1
ATOM 4808 C CA . ALA B 1 292 ? -10.062 -1.049 -19 1 97.25 292 ALA B CA 1
ATOM 4809 C C . ALA B 1 292 ? -8.789 -1.388 -19.781 1 97.25 292 ALA B C 1
ATOM 4811 O O . ALA B 1 292 ? -8.203 -0.52 -20.422 1 97.25 292 ALA B O 1
ATOM 4812 N N . LEU B 1 293 ? -8.375 -2.646 -19.703 1 97.5 293 LEU B N 1
ATOM 4813 C CA . LEU B 1 293 ? -7.168 -3.084 -20.406 1 97.5 293 LEU B CA 1
ATOM 4814 C C . LEU B 1 293 ? -7.355 -3.004 -21.922 1 97.5 293 LEU B C 1
ATOM 4816 O O . LEU B 1 293 ? -6.457 -2.562 -22.641 1 97.5 293 LEU B O 1
ATOM 4820 N N . ASP B 1 294 ? -8.531 -3.346 -22.375 1 96.5 294 ASP B N 1
ATOM 4821 C CA . ASP B 1 294 ? -8.836 -3.322 -23.812 1 96.5 294 ASP B CA 1
ATOM 4822 C C . ASP B 1 294 ? -8.836 -1.895 -24.344 1 96.5 294 ASP B C 1
ATOM 4824 O O . ASP B 1 294 ? -8.445 -1.659 -25.5 1 96.5 294 ASP B O 1
ATOM 4828 N N . GLU B 1 295 ? -9.25 -0.989 -23.531 1 96.88 295 GLU B N 1
ATOM 4829 C CA . GLU B 1 295 ? -9.414 0.395 -23.969 1 96.88 295 GLU B CA 1
ATOM 4830 C C . GLU B 1 295 ? -8.102 1.167 -23.844 1 96.88 295 GLU B C 1
ATOM 4832 O O . GLU B 1 295 ? -7.957 2.252 -24.406 1 96.88 295 GLU B O 1
ATOM 4837 N N . TYR B 1 296 ? -7.211 0.612 -22.984 1 97.56 296 TYR B N 1
ATOM 4838 C CA . TYR B 1 296 ? -5.926 1.276 -22.812 1 97.56 296 TYR B CA 1
ATOM 4839 C C . TYR B 1 296 ? -5.156 1.319 -24.125 1 97.56 296 TYR B C 1
ATOM 4841 O O . TYR B 1 296 ? -5.105 0.327 -24.859 1 97.56 296 TYR B O 1
ATOM 4849 N N . PRO B 1 297 ? -4.555 2.467 -24.5 1 96.94 297 PRO B N 1
ATOM 4850 C CA . PRO B 1 297 ? -3.881 2.607 -25.797 1 96.94 297 PRO B CA 1
ATOM 4851 C C . PRO B 1 297 ? -2.551 1.857 -25.844 1 96.94 297 PRO B C 1
ATOM 4853 O O . PRO B 1 297 ? -1.531 2.367 -25.375 1 96.94 297 PRO B O 1
ATOM 4856 N N . LEU B 1 298 ? -2.625 0.681 -26.406 1 96.38 298 LEU B N 1
ATOM 4857 C CA . LEU B 1 298 ? -1.47 -0.168 -26.672 1 96.38 298 LEU B CA 1
ATOM 4858 C C . LEU B 1 298 ? -1.425 -0.568 -28.141 1 96.38 298 LEU B C 1
ATOM 4860 O O . LEU B 1 298 ? -2.469 -0.762 -28.766 1 96.38 298 LEU B O 1
ATOM 4864 N N . ASP B 1 299 ? -0.227 -0.624 -28.672 1 95.81 299 ASP B N 1
ATOM 4865 C CA . ASP B 1 299 ? -0.165 -1.268 -29.969 1 95.81 299 ASP B CA 1
ATOM 4866 C C . ASP B 1 299 ? -0.469 -2.76 -29.859 1 95.81 299 ASP B C 1
ATOM 4868 O O . ASP B 1 299 ? -0.394 -3.338 -28.781 1 95.81 299 ASP B O 1
ATOM 4872 N N . GLN B 1 300 ? -0.775 -3.336 -30.969 1 96 300 GLN B N 1
ATOM 4873 C CA . GLN B 1 300 ? -1.259 -4.715 -30.984 1 96 300 GLN B CA 1
ATOM 4874 C C . GLN B 1 300 ? -0.183 -5.68 -30.5 1 96 300 GLN B C 1
ATOM 4876 O O . GLN B 1 300 ? -0.483 -6.656 -29.812 1 96 300 GLN B O 1
ATOM 4881 N N . ASP B 1 301 ? 1.018 -5.441 -30.859 1 97 301 ASP B N 1
ATOM 4882 C CA . ASP B 1 301 ? 2.115 -6.316 -30.453 1 97 301 ASP B CA 1
ATOM 4883 C C . ASP B 1 301 ? 2.248 -6.359 -28.938 1 97 301 ASP B C 1
ATOM 4885 O O . ASP B 1 301 ? 2.344 -7.438 -28.344 1 97 301 ASP B O 1
ATOM 4889 N N . LEU B 1 302 ? 2.254 -5.215 -28.328 1 97.38 302 LEU B N 1
ATOM 4890 C CA . LEU B 1 302 ? 2.363 -5.129 -26.875 1 97.38 302 LEU B CA 1
ATOM 4891 C C . LEU B 1 302 ? 1.14 -5.742 -26.203 1 97.38 302 LEU B C 1
ATOM 4893 O O . LEU B 1 302 ? 1.263 -6.418 -25.188 1 97.38 302 LEU B O 1
ATOM 4897 N N . ARG B 1 303 ? 0.01 -5.512 -26.75 1 97.31 303 ARG B N 1
ATOM 4898 C CA . ARG B 1 303 ? -1.21 -6.113 -26.219 1 97.31 303 ARG B CA 1
ATOM 4899 C C . ARG B 1 303 ? -1.122 -7.637 -26.25 1 97.31 303 ARG B C 1
ATOM 4901 O O . ARG B 1 303 ? -1.462 -8.297 -25.266 1 97.31 303 ARG B O 1
ATOM 4908 N N . ASP B 1 304 ? -0.66 -8.141 -27.359 1 97.12 304 ASP B N 1
ATOM 4909 C CA . ASP B 1 304 ? -0.51 -9.586 -27.5 1 97.12 304 ASP B CA 1
ATOM 4910 C C . ASP B 1 304 ? 0.515 -10.125 -26.5 1 97.12 304 ASP B C 1
ATOM 4912 O O . ASP B 1 304 ? 0.329 -11.203 -25.938 1 97.12 304 ASP B O 1
ATOM 4916 N N . ARG B 1 305 ? 1.567 -9.391 -26.312 1 97.81 305 ARG B N 1
ATOM 4917 C CA . ARG B 1 305 ? 2.572 -9.789 -25.328 1 97.81 305 ARG B CA 1
ATOM 4918 C C . ARG B 1 305 ? 1.967 -9.891 -23.938 1 97.81 305 ARG B C 1
ATOM 4920 O O . ARG B 1 305 ? 2.162 -10.891 -23.234 1 97.81 305 ARG B O 1
ATOM 4927 N N . ILE B 1 306 ? 1.208 -8.938 -23.531 1 98.38 306 ILE B N 1
ATOM 4928 C CA . ILE B 1 306 ? 0.611 -8.898 -22.203 1 98.38 306 ILE B CA 1
ATOM 4929 C C . ILE B 1 306 ? -0.424 -10.008 -22.062 1 98.38 306 ILE B C 1
ATOM 4931 O O . ILE B 1 306 ? -0.466 -10.711 -21.047 1 98.38 306 ILE B O 1
ATOM 4935 N N . TYR B 1 307 ? -1.16 -10.234 -23.141 1 97.88 307 TYR B N 1
ATOM 4936 C CA . TYR B 1 307 ? -2.279 -11.164 -23.062 1 97.88 307 TYR B CA 1
ATOM 4937 C C . TYR B 1 307 ? -1.794 -12.609 -23.156 1 97.88 307 TYR B C 1
ATOM 4939 O O . TYR B 1 307 ? -2.404 -13.516 -22.578 1 97.88 307 TYR B O 1
ATOM 4947 N N . TYR B 1 308 ? -0.655 -12.859 -23.922 1 96.25 308 TYR B N 1
ATOM 4948 C CA . TYR B 1 308 ? -0.38 -14.289 -24.062 1 96.25 308 TYR B CA 1
ATOM 4949 C C . TYR B 1 308 ? 1.109 -14.539 -24.266 1 96.25 308 TYR B C 1
ATOM 4951 O O . TYR B 1 308 ? 1.686 -15.43 -23.641 1 96.25 308 TYR B O 1
ATOM 4959 N N . ALA B 1 309 ? 1.854 -13.711 -25.047 1 97.5 309 ALA B N 1
ATOM 4960 C CA . ALA B 1 309 ? 3.207 -14.07 -25.469 1 97.5 309 ALA B CA 1
ATOM 4961 C C . ALA B 1 309 ? 4.172 -14.047 -24.281 1 97.5 309 ALA B C 1
ATOM 4963 O O . ALA B 1 309 ? 5.059 -14.898 -24.172 1 97.5 309 ALA B O 1
ATOM 4964 N N . ASN B 1 310 ? 4.035 -13.07 -23.406 1 98.44 310 ASN B N 1
ATOM 4965 C CA . ASN B 1 310 ? 4.902 -13.016 -22.234 1 98.44 310 ASN B CA 1
ATOM 4966 C C . ASN B 1 310 ? 4.734 -14.25 -21.359 1 98.44 310 ASN B C 1
ATOM 4968 O O . ASN B 1 310 ? 5.719 -14.82 -20.891 1 98.44 310 ASN B O 1
ATOM 4972 N N . ALA B 1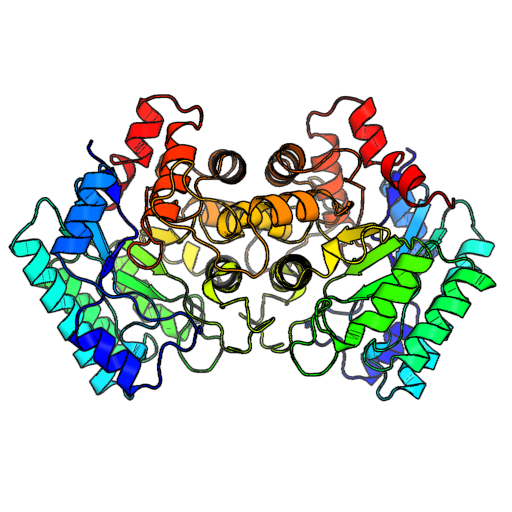 311 ? 3.504 -14.617 -21.109 1 98.5 311 ALA B N 1
ATOM 4973 C CA . ALA B 1 311 ? 3.234 -15.797 -20.297 1 98.5 311 ALA B CA 1
ATOM 4974 C C . ALA B 1 311 ? 3.75 -17.062 -20.969 1 98.5 311 ALA B C 1
ATOM 4976 O O . ALA B 1 311 ? 4.285 -17.953 -20.297 1 98.5 311 ALA B O 1
ATOM 4977 N N . GLN B 1 312 ? 3.605 -17.156 -22.312 1 97.38 312 GLN B N 1
ATOM 4978 C CA . GLN B 1 312 ? 4.121 -18.297 -23.047 1 97.38 312 GLN B CA 1
ATOM 4979 C C . GLN B 1 312 ? 5.629 -18.438 -22.844 1 97.38 312 GLN B C 1
ATOM 4981 O O . GLN B 1 312 ? 6.125 -19.547 -22.594 1 97.38 312 GLN B O 1
ATOM 4986 N N . LYS B 1 313 ? 6.312 -17.375 -22.984 1 97.44 313 LYS B N 1
ATOM 4987 C CA . LYS B 1 313 ? 7.762 -17.375 -22.797 1 97.44 313 LYS B CA 1
ATOM 4988 C C . LYS B 1 313 ? 8.125 -17.734 -21.359 1 97.44 313 LYS B C 1
ATOM 4990 O O . LYS B 1 313 ? 9.039 -18.531 -21.125 1 97.44 313 LYS B O 1
ATOM 4995 N N . LEU B 1 314 ? 7.43 -17.172 -20.391 1 97.81 314 LEU B N 1
ATOM 4996 C CA . LEU B 1 314 ? 7.668 -17.375 -18.969 1 97.81 314 LEU B CA 1
ATOM 4997 C C . LEU B 1 314 ? 7.492 -18.844 -18.594 1 97.81 314 LEU B C 1
ATOM 4999 O O . LEU B 1 314 ? 8.266 -19.375 -17.797 1 97.81 314 LEU B O 1
ATOM 5003 N N . LEU B 1 315 ? 6.488 -19.469 -19.188 1 97 315 LEU B N 1
ATOM 5004 C CA . LEU B 1 315 ? 6.098 -20.812 -18.781 1 97 315 LEU B CA 1
ATOM 5005 C C . LEU B 1 315 ? 6.809 -21.859 -19.625 1 97 315 LEU B C 1
ATOM 5007 O O . LEU B 1 315 ? 6.723 -23.062 -19.328 1 97 315 LEU B O 1
ATOM 5011 N N . ALA B 1 316 ? 7.422 -21.391 -20.672 1 89.06 316 ALA B N 1
ATOM 5012 C CA . ALA B 1 316 ? 8.117 -22.328 -21.547 1 89.06 316 ALA B CA 1
ATOM 5013 C C . ALA B 1 316 ? 9.266 -23.016 -20.812 1 89.06 316 ALA B C 1
ATOM 5015 O O . ALA B 1 316 ? 9.961 -22.391 -20.016 1 89.06 316 ALA B O 1
ATOM 5016 N N . ARG B 1 317 ? 9.219 -24.266 -20.703 1 70.12 317 ARG B N 1
ATOM 5017 C CA . ARG B 1 317 ? 10.219 -25.078 -20.031 1 70.12 317 ARG B CA 1
ATOM 5018 C C . ARG B 1 317 ? 11.523 -25.094 -20.828 1 70.12 317 ARG B C 1
ATOM 5020 O O . ARG B 1 317 ? 11.508 -25.125 -22.062 1 70.12 317 ARG B O 1
ATOM 5027 N N . HIS B 1 318 ? 12.531 -24.516 -20.297 1 49.81 318 HIS B N 1
ATOM 5028 C CA . HIS B 1 318 ? 13.844 -24.734 -20.891 1 49.81 318 HIS B CA 1
ATOM 5029 C C . HIS B 1 318 ? 14.32 -26.172 -20.672 1 49.81 318 HIS B C 1
ATOM 5031 O O . HIS B 1 318 ? 13.914 -26.828 -19.703 1 49.81 318 HIS B O 1
#

Radius of gyration: 24.68 Å; Cα contacts (8 Å, |Δi|>4): 1298; chains: 2; bounding box: 53×71×62 Å